Protein AF-A0A6J2J3A2-F1 (afdb_monomer_lite)

Organism: NCBI:txid649802

Structure (mmCIF, N/CA/C/O backbone):
data_AF-A0A6J2J3A2-F1
#
_entry.id   AF-A0A6J2J3A2-F1
#
loop_
_atom_site.group_PDB
_atom_site.id
_atom_site.type_symbol
_atom_site.label_atom_id
_atom_site.label_alt_id
_atom_site.label_comp_id
_atom_site.label_asym_id
_atom_site.label_entity_id
_atom_site.label_seq_id
_atom_site.pdbx_PDB_ins_code
_atom_site.Cartn_x
_atom_site.Cartn_y
_atom_site.Cartn_z
_atom_site.occupancy
_atom_site.B_iso_or_equiv
_atom_site.auth_seq_id
_atom_site.auth_comp_id
_atom_site.auth_asym_id
_atom_site.auth_atom_id
_atom_site.pdbx_PDB_model_num
ATOM 1 N N . MET A 1 1 ? -40.322 -6.206 -56.173 1.00 34.09 1 MET A N 1
ATOM 2 C CA . MET A 1 1 ? -39.095 -6.027 -56.976 1.00 34.09 1 MET A CA 1
ATOM 3 C C . MET A 1 1 ? -37.994 -5.575 -56.033 1.00 34.09 1 MET A C 1
ATOM 5 O O . MET A 1 1 ? -38.257 -4.658 -55.274 1.00 34.09 1 MET A O 1
ATOM 9 N N . ALA A 1 2 ? -36.889 -6.334 -56.038 1.00 33.16 2 ALA A N 1
ATOM 10 C CA . ALA A 1 2 ? -35.542 -6.158 -55.457 1.00 33.16 2 ALA A CA 1
ATOM 11 C C . ALA A 1 2 ? -35.276 -4.993 -54.470 1.00 33.16 2 ALA A C 1
ATOM 13 O O . ALA A 1 2 ? -35.614 -3.858 -54.763 1.00 33.16 2 ALA A O 1
ATOM 14 N N . GLY A 1 3 ? -34.578 -5.157 -53.340 1.00 29.52 3 GLY A N 1
ATOM 15 C CA . GLY A 1 3 ? -33.846 -6.299 -52.781 1.00 29.52 3 GLY A CA 1
ATOM 16 C C . GLY A 1 3 ? -32.962 -5.838 -51.600 1.00 29.52 3 GLY A C 1
ATOM 17 O O . GLY A 1 3 ? -32.402 -4.754 -51.675 1.00 29.52 3 GLY A O 1
ATOM 18 N N . GLN A 1 4 ? -32.940 -6.662 -50.537 1.00 32.62 4 GLN A N 1
ATOM 19 C CA . GLN A 1 4 ? -31.887 -7.001 -49.539 1.00 32.62 4 GLN A CA 1
ATOM 20 C C . GLN A 1 4 ? -30.749 -6.002 -49.204 1.00 32.62 4 GLN A C 1
ATOM 22 O O . GLN A 1 4 ? -30.201 -5.349 -50.073 1.00 32.62 4 GLN A O 1
ATOM 27 N N . GLY A 1 5 ? -30.217 -5.930 -47.980 1.00 30.05 5 GLY A N 1
ATOM 28 C CA . GLY A 1 5 ? -30.355 -6.798 -46.812 1.00 30.05 5 GLY A CA 1
ATOM 29 C C . GLY A 1 5 ? -29.210 -6.547 -45.815 1.00 30.05 5 GLY A C 1
ATOM 30 O O . GLY A 1 5 ? -28.100 -6.189 -46.199 1.00 30.05 5 GLY A O 1
ATOM 31 N N . ASP A 1 6 ? -29.539 -6.733 -44.542 1.00 34.12 6 ASP A N 1
ATOM 32 C CA . ASP A 1 6 ? -28.690 -6.729 -43.347 1.00 34.12 6 ASP A CA 1
ATOM 33 C C . ASP A 1 6 ? -27.692 -7.905 -43.373 1.00 34.12 6 ASP A C 1
ATOM 35 O O . ASP A 1 6 ? -28.115 -9.033 -43.636 1.00 34.12 6 ASP A O 1
ATOM 39 N N . VAL A 1 7 ? -26.398 -7.695 -43.080 1.00 33.03 7 VAL A N 1
ATOM 40 C CA . VAL A 1 7 ? -25.448 -8.802 -42.828 1.00 33.03 7 VAL A CA 1
ATOM 41 C C . VAL A 1 7 ? -24.430 -8.442 -41.742 1.00 33.03 7 VAL A C 1
ATOM 43 O O . VAL A 1 7 ? -23.543 -7.606 -41.912 1.00 33.03 7 VAL A O 1
ATOM 46 N N . ALA A 1 8 ? -24.558 -9.175 -40.638 1.00 29.89 8 ALA A N 1
ATOM 47 C CA . ALA A 1 8 ? -23.618 -9.312 -39.540 1.00 29.89 8 ALA A CA 1
ATOM 48 C C . ALA A 1 8 ? -22.268 -9.905 -39.987 1.00 29.89 8 ALA A C 1
ATOM 50 O O . ALA A 1 8 ? -22.212 -10.852 -40.773 1.00 29.89 8 ALA A O 1
ATOM 51 N N . GLN A 1 9 ? -21.169 -9.386 -39.435 1.00 29.73 9 GLN A N 1
ATOM 52 C CA . GLN A 1 9 ? -19.827 -9.920 -39.667 1.00 29.73 9 GLN A CA 1
ATOM 53 C C . GLN A 1 9 ? -19.574 -11.190 -38.845 1.00 29.73 9 GLN A C 1
ATOM 55 O O . GLN A 1 9 ? -19.565 -11.184 -37.614 1.00 29.73 9 GLN A O 1
ATOM 60 N N . LEU A 1 10 ? -19.344 -12.271 -39.587 1.00 27.30 10 LEU A N 1
ATOM 61 C CA . LEU A 1 10 ? -18.873 -13.577 -39.151 1.00 27.30 10 LEU A CA 1
ATOM 62 C C . LEU A 1 10 ? -17.363 -13.559 -38.857 1.00 27.30 10 LEU A C 1
ATOM 64 O O . LEU A 1 10 ? -16.562 -13.056 -39.643 1.00 27.30 10 LEU A O 1
ATOM 68 N N . LEU A 1 11 ? -16.995 -14.184 -37.739 1.00 28.27 11 LEU A N 1
ATOM 69 C CA . LEU A 1 11 ? -15.655 -14.684 -37.425 1.00 28.27 11 LEU A CA 1
ATOM 70 C C . LEU A 1 11 ? -15.305 -15.875 -38.338 1.00 28.27 11 LEU A C 1
ATOM 72 O O . LEU A 1 11 ? -16.163 -16.742 -38.517 1.00 28.27 11 LEU A O 1
ATOM 76 N N . PRO A 1 12 ? -14.057 -16.019 -38.819 1.00 31.48 12 PRO A N 1
ATOM 77 C CA . PRO A 1 12 ? -13.585 -17.288 -39.343 1.00 31.48 12 PRO A CA 1
ATOM 78 C C . PRO A 1 12 ? -12.833 -18.088 -38.272 1.00 31.48 12 PRO A C 1
ATOM 80 O O . PRO A 1 12 ? -11.795 -17.685 -37.745 1.00 31.48 12 PRO A O 1
ATOM 83 N N . SER A 1 13 ? -13.389 -19.262 -37.999 1.00 26.62 13 SER A N 1
ATOM 84 C CA . SER A 1 13 ? -12.762 -20.430 -37.391 1.00 26.62 13 SER A CA 1
ATOM 85 C C . SER A 1 13 ? -11.661 -20.972 -38.310 1.00 26.62 13 SER A C 1
ATOM 87 O O . SER A 1 13 ? -11.895 -21.125 -39.508 1.00 26.62 13 SER A O 1
ATOM 89 N N . VAL A 1 14 ? -10.498 -21.339 -37.765 1.00 30.42 14 VAL A N 1
ATOM 90 C CA . VAL A 1 14 ? -9.538 -22.210 -38.463 1.00 30.42 14 VAL A CA 1
ATOM 91 C C . VAL A 1 14 ? -9.507 -23.556 -37.752 1.00 30.42 14 VAL A C 1
ATOM 93 O O . VAL A 1 14 ? -9.162 -23.669 -36.578 1.00 30.42 14 VAL A O 1
ATOM 96 N N . THR A 1 15 ? -9.948 -24.548 -38.511 1.00 30.45 15 THR A N 1
ATOM 97 C CA . THR A 1 15 ? -9.967 -25.984 -38.263 1.00 30.45 15 THR A CA 1
ATOM 98 C C . THR A 1 15 ? -8.568 -26.570 -38.132 1.00 30.45 15 THR A C 1
ATOM 100 O O . THR A 1 15 ? -7.628 -26.135 -38.797 1.00 30.45 15 THR A O 1
ATOM 103 N N . GLY A 1 16 ? -8.461 -27.598 -37.292 1.00 27.17 16 GLY A N 1
ATOM 104 C CA . GLY A 1 16 ? -7.280 -28.437 -37.181 1.00 27.17 16 GLY A CA 1
ATOM 105 C C . GLY A 1 16 ? -7.075 -29.339 -38.396 1.00 27.17 16 GLY A C 1
ATOM 106 O O . GLY A 1 16 ? -8.029 -29.753 -39.052 1.00 27.17 16 GLY A O 1
ATOM 107 N N . SER A 1 17 ? -5.811 -29.682 -38.613 1.00 30.83 17 SER A N 1
ATOM 108 C CA . SER A 1 17 ? -5.392 -30.855 -39.371 1.00 30.83 17 SER A CA 1
ATOM 109 C C . SER A 1 17 ? -4.554 -31.716 -38.436 1.00 30.83 17 SER A C 1
ATOM 111 O O . SER A 1 17 ? -3.514 -31.274 -37.947 1.00 30.83 17 SER A O 1
ATOM 113 N N . GLY A 1 18 ? -5.052 -32.917 -38.150 1.00 26.62 18 GLY A N 1
ATOM 114 C CA . GLY A 1 18 ? -4.263 -34.000 -37.583 1.00 26.62 18 GLY A CA 1
ATOM 115 C C . GLY A 1 18 ? -3.448 -34.663 -38.688 1.00 26.62 18 GLY A C 1
ATOM 116 O O . GLY A 1 18 ? -3.956 -34.884 -39.785 1.00 26.62 18 GLY A O 1
ATOM 117 N N . ALA A 1 19 ? -2.192 -34.954 -38.383 1.00 29.80 19 ALA A N 1
ATOM 118 C CA . ALA A 1 19 ? -1.385 -35.948 -39.067 1.00 29.80 19 ALA A CA 1
ATOM 119 C C . ALA A 1 19 ? -0.481 -36.591 -38.010 1.00 29.80 19 ALA A C 1
ATOM 121 O O . ALA A 1 19 ? 0.002 -35.919 -37.095 1.00 29.80 19 ALA A O 1
ATOM 122 N N . ASP A 1 20 ? -0.378 -37.905 -38.121 1.00 30.70 20 ASP A N 1
ATOM 123 C CA . ASP A 1 20 ? 0.077 -38.876 -37.139 1.00 30.70 20 ASP A CA 1
ATOM 124 C C . ASP A 1 20 ? 1.479 -38.620 -36.576 1.00 30.70 20 ASP A C 1
ATOM 126 O O . ASP A 1 20 ? 2.394 -38.211 -37.289 1.00 30.70 20 ASP A O 1
ATOM 130 N N . MET A 1 21 ? 1.671 -38.939 -35.292 1.00 28.12 21 MET A N 1
ATOM 131 C CA . MET A 1 21 ? 3.007 -39.186 -34.759 1.00 28.12 21 MET A CA 1
ATOM 132 C C . MET A 1 21 ? 3.002 -40.472 -33.939 1.00 28.12 21 MET A C 1
ATOM 134 O O . MET A 1 21 ? 2.436 -40.552 -32.847 1.00 28.12 21 MET A O 1
ATOM 138 N N . GLU A 1 22 ? 3.620 -41.481 -34.545 1.00 28.53 22 GLU A N 1
ATOM 139 C CA . GLU A 1 22 ? 3.972 -42.768 -33.969 1.00 28.53 22 GLU A CA 1
ATOM 140 C C . GLU A 1 22 ? 4.754 -42.609 -32.661 1.00 28.53 22 GLU A C 1
ATOM 142 O O . GLU A 1 22 ? 5.559 -41.696 -32.467 1.00 28.53 22 GLU A O 1
ATOM 147 N N . THR A 1 23 ? 4.515 -43.549 -31.756 1.00 29.55 23 THR A N 1
ATOM 148 C CA . THR A 1 23 ? 5.268 -43.739 -30.519 1.00 29.55 23 THR A CA 1
ATOM 149 C C . THR A 1 23 ? 6.548 -44.515 -30.825 1.00 29.55 23 THR A C 1
ATOM 151 O O . THR A 1 23 ? 6.469 -45.568 -31.454 1.00 29.55 23 THR A O 1
ATOM 154 N N . PRO A 1 24 ? 7.702 -44.099 -30.278 1.00 32.31 24 PRO A N 1
ATOM 155 C CA . PRO A 1 24 ? 8.724 -45.068 -29.914 1.00 32.31 24 PRO A CA 1
ATOM 156 C C . PRO A 1 24 ? 9.107 -44.937 -28.439 1.00 32.31 24 PRO A C 1
ATOM 158 O O . PRO A 1 24 ? 9.653 -43.939 -27.970 1.00 32.31 24 PRO A O 1
ATOM 161 N N . THR A 1 25 ? 8.849 -46.018 -27.717 1.00 29.59 25 THR A N 1
ATOM 162 C CA . THR A 1 25 ? 9.610 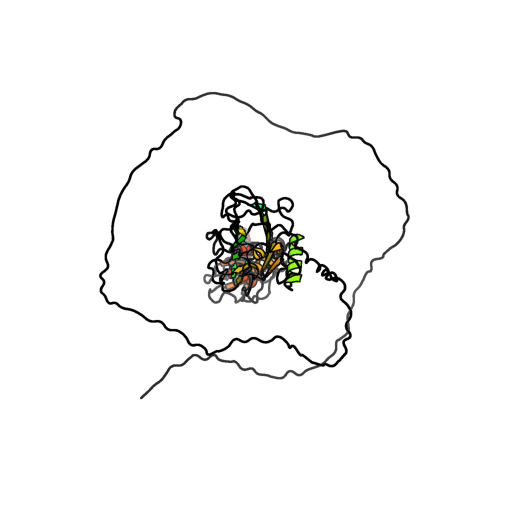-46.467 -26.552 1.00 29.59 25 THR A CA 1
ATOM 163 C C . THR A 1 25 ? 11.096 -46.593 -26.892 1.00 29.59 25 THR A C 1
ATOM 165 O O . THR A 1 25 ? 11.418 -47.343 -27.806 1.00 29.59 25 THR A O 1
ATOM 168 N N . HIS A 1 26 ? 11.996 -45.965 -26.125 1.00 30.58 26 HIS A N 1
ATOM 169 C CA . HIS A 1 26 ? 13.348 -46.494 -25.891 1.00 30.58 26 HIS A CA 1
ATOM 170 C C . HIS A 1 26 ? 13.995 -45.922 -24.614 1.00 30.58 26 HIS A C 1
ATOM 172 O O . HIS A 1 26 ? 13.907 -44.736 -24.306 1.00 30.58 26 HIS A O 1
ATOM 178 N N . SER A 1 27 ? 14.611 -46.843 -23.874 1.00 31.69 27 SER A N 1
ATOM 179 C CA . SER A 1 27 ? 15.313 -46.758 -22.586 1.00 31.69 27 SER A CA 1
ATOM 180 C C . SER A 1 27 ? 16.587 -45.874 -22.598 1.00 31.69 27 SER A C 1
ATOM 182 O O . SER A 1 27 ? 17.043 -45.483 -23.672 1.00 31.69 27 SER A O 1
ATOM 184 N N . PRO A 1 28 ? 17.196 -45.558 -21.429 1.00 30.53 28 PRO A N 1
ATOM 185 C CA . PRO A 1 28 ? 18.234 -44.530 -21.305 1.00 30.53 28 PRO A CA 1
ATOM 186 C C . PRO A 1 28 ? 19.648 -45.065 -21.604 1.00 30.53 28 PRO A C 1
ATOM 188 O O . PRO A 1 28 ? 19.927 -46.226 -21.293 1.00 30.53 28 PRO A O 1
ATOM 191 N N . PRO A 1 29 ? 20.583 -44.235 -22.109 1.00 36.03 29 PRO A N 1
ATOM 192 C CA . PRO A 1 29 ? 21.979 -44.625 -22.213 1.00 36.03 29 PRO A CA 1
ATOM 193 C C . PRO A 1 29 ? 22.791 -44.183 -20.986 1.00 36.03 29 PRO A C 1
ATOM 195 O O . PRO A 1 29 ? 22.774 -43.027 -20.560 1.00 36.03 29 PRO A O 1
ATOM 198 N N . GLN A 1 30 ? 23.524 -45.154 -20.443 1.00 27.05 30 GLN A N 1
ATOM 199 C CA . GLN A 1 30 ? 24.706 -44.986 -19.602 1.00 27.05 30 GLN A CA 1
ATOM 200 C C . GLN A 1 30 ? 25.826 -44.250 -20.358 1.00 27.05 30 GLN A C 1
ATOM 202 O O . GLN A 1 30 ? 25.942 -44.393 -21.573 1.00 27.05 30 GLN A O 1
ATOM 207 N N . GLY A 1 31 ? 26.722 -43.584 -19.619 1.00 26.77 31 GLY A N 1
ATOM 208 C CA . GLY A 1 31 ? 28.095 -43.331 -20.076 1.00 26.77 31 GLY A CA 1
ATOM 209 C C . GLY A 1 31 ? 28.608 -41.909 -19.857 1.00 26.77 31 GLY A C 1
ATOM 210 O O . GLY A 1 31 ? 28.506 -41.064 -20.737 1.00 26.77 31 GLY A O 1
ATOM 211 N N . SER A 1 32 ? 29.217 -41.669 -18.694 1.00 30.14 32 SER A N 1
ATOM 212 C CA . SER A 1 32 ? 30.114 -40.533 -18.435 1.00 30.14 32 SER A CA 1
ATOM 213 C C . SER A 1 32 ? 31.542 -40.823 -18.920 1.00 30.14 32 SER A C 1
ATOM 215 O O . SER A 1 32 ? 31.971 -41.976 -18.911 1.00 30.14 32 SER A O 1
ATOM 217 N N . PRO A 1 33 ? 32.318 -39.769 -19.207 1.00 38.41 33 PRO A N 1
ATOM 218 C CA . PRO A 1 33 ? 33.687 -39.624 -18.688 1.00 38.41 33 PRO A CA 1
ATOM 219 C C . PRO A 1 33 ? 33.831 -38.224 -18.037 1.00 38.41 33 PRO A C 1
ATOM 221 O O . PRO A 1 33 ? 33.303 -37.252 -18.559 1.00 38.41 33 PRO A O 1
ATOM 224 N N . GLY A 1 34 ? 34.430 -37.972 -16.871 1.00 25.84 34 GLY A N 1
ATOM 225 C CA . GLY A 1 34 ? 35.538 -38.607 -16.164 1.00 25.84 34 GLY A CA 1
ATOM 226 C C . GLY A 1 34 ? 36.713 -37.616 -16.113 1.00 25.84 34 GLY A C 1
ATOM 227 O O . GLY A 1 34 ? 37.421 -37.524 -17.105 1.00 25.84 34 GLY A O 1
ATOM 228 N N . LEU A 1 35 ? 36.880 -36.859 -15.009 1.00 29.70 35 LEU A N 1
ATOM 229 C CA . LEU A 1 35 ? 38.099 -36.131 -14.557 1.00 29.70 35 LEU A CA 1
ATOM 230 C C . LEU A 1 35 ? 37.822 -35.427 -13.193 1.00 29.70 35 LEU A C 1
ATOM 232 O O . LEU A 1 35 ? 36.656 -35.223 -12.860 1.00 29.70 35 LEU A O 1
ATOM 236 N N . PRO A 1 36 ? 38.831 -35.142 -12.341 1.00 38.50 36 PRO A N 1
ATOM 237 C CA . PRO A 1 36 ? 39.151 -35.963 -11.172 1.00 38.50 36 PRO A CA 1
ATOM 238 C C . PRO A 1 36 ? 38.908 -35.261 -9.821 1.00 38.50 36 PRO A C 1
ATOM 240 O O . PRO A 1 36 ? 38.910 -34.036 -9.715 1.00 38.50 36 PRO A O 1
ATOM 243 N N . GLY A 1 37 ? 38.731 -36.071 -8.773 1.00 25.98 37 GLY A N 1
ATOM 244 C CA . GLY A 1 37 ? 38.545 -35.630 -7.392 1.00 25.98 37 GLY A CA 1
ATOM 245 C C . GLY A 1 37 ? 39.841 -35.520 -6.583 1.00 25.98 37 GLY A C 1
ATOM 246 O O . GLY A 1 37 ? 40.806 -36.241 -6.825 1.00 25.98 37 GLY A O 1
ATOM 247 N N . LEU A 1 38 ? 39.800 -34.660 -5.564 1.00 29.53 38 LEU A N 1
ATOM 248 C CA . LEU A 1 38 ? 40.685 -34.671 -4.399 1.00 29.53 38 LEU A CA 1
ATOM 249 C C . LEU A 1 38 ? 39.827 -34.483 -3.136 1.00 29.53 38 LEU A C 1
ATOM 251 O O . LEU A 1 38 ? 39.028 -33.552 -3.047 1.00 29.53 38 LEU A O 1
ATOM 255 N N . LEU A 1 39 ? 39.975 -35.418 -2.194 1.00 31.48 39 LEU A N 1
ATOM 256 C CA . LEU A 1 39 ? 39.352 -35.445 -0.865 1.00 31.48 39 LEU A CA 1
ATOM 257 C C . LEU A 1 39 ? 40.078 -34.513 0.126 1.00 31.48 39 LEU A C 1
ATOM 259 O O . LEU A 1 39 ? 41.289 -34.331 0.002 1.00 31.48 39 LEU A O 1
ATOM 263 N N . PRO A 1 40 ? 39.393 -34.029 1.180 1.00 34.16 40 PRO A N 1
ATOM 264 C CA . PRO A 1 40 ? 40.035 -33.468 2.362 1.00 34.16 40 PRO A CA 1
ATOM 265 C C . PRO A 1 40 ? 40.362 -34.566 3.391 1.00 34.16 40 PRO A C 1
ATOM 267 O O . PRO A 1 40 ? 39.510 -35.368 3.774 1.00 34.16 40 PRO A O 1
ATOM 270 N N . THR A 1 41 ? 41.603 -34.582 3.869 1.00 33.88 41 THR A N 1
ATOM 271 C CA . THR A 1 41 ? 42.059 -35.364 5.026 1.00 33.88 41 THR A CA 1
ATOM 272 C C . THR A 1 41 ? 41.625 -34.714 6.338 1.00 33.88 41 THR A C 1
ATOM 274 O O . THR A 1 41 ? 41.895 -33.536 6.568 1.00 33.88 41 THR A O 1
ATOM 277 N N . GLY A 1 42 ? 41.009 -35.502 7.221 1.00 26.33 42 GLY A N 1
ATOM 278 C CA . GLY A 1 42 ? 40.877 -35.194 8.644 1.00 26.33 42 GLY A CA 1
ATOM 279 C C . GLY A 1 42 ? 42.035 -35.778 9.456 1.00 26.33 42 GLY A C 1
ATOM 280 O O . GLY A 1 42 ? 42.585 -36.816 9.094 1.00 26.33 42 GLY A O 1
ATOM 281 N N . ILE A 1 43 ? 42.363 -35.132 10.577 1.00 30.58 43 ILE A N 1
ATOM 282 C CA . ILE A 1 43 ? 43.067 -35.743 11.712 1.00 30.58 43 ILE A CA 1
ATOM 283 C C . ILE A 1 43 ? 42.317 -35.355 12.989 1.00 30.58 43 ILE A C 1
ATOM 285 O O . ILE A 1 43 ? 41.873 -34.221 13.165 1.00 30.58 43 ILE A O 1
ATOM 289 N N . THR A 1 44 ? 42.142 -36.359 13.838 1.00 28.56 44 THR A N 1
ATOM 290 C CA . THR A 1 44 ? 41.394 -36.391 15.094 1.00 28.56 44 THR A CA 1
ATOM 291 C C . THR A 1 44 ? 42.357 -36.428 16.289 1.00 28.56 44 THR A C 1
ATOM 293 O O . THR A 1 44 ? 43.489 -36.880 16.145 1.00 28.56 44 THR A O 1
ATOM 296 N N . ALA A 1 45 ? 41.810 -36.091 17.465 1.00 29.12 45 ALA A N 1
ATOM 297 C CA . ALA A 1 45 ? 42.269 -36.377 18.837 1.00 29.12 45 ALA A CA 1
ATOM 298 C C . ALA A 1 45 ? 43.287 -35.385 19.451 1.00 29.12 45 ALA A C 1
ATOM 300 O O . ALA A 1 45 ? 44.206 -34.937 18.788 1.00 29.12 45 ALA A O 1
ATOM 301 N N . GLY A 1 46 ? 43.181 -34.986 20.725 1.00 25.80 46 GLY A N 1
ATOM 302 C CA . GLY A 1 46 ? 42.386 -35.536 21.821 1.00 25.80 46 GLY A CA 1
ATOM 303 C C . GLY A 1 46 ? 42.284 -34.601 23.038 1.00 25.80 46 GLY A C 1
ATOM 304 O O . GLY A 1 46 ? 42.915 -33.554 23.118 1.00 25.80 46 GLY A O 1
ATOM 305 N N . SER A 1 47 ? 41.402 -35.018 23.942 1.00 29.11 47 SER A N 1
ATOM 306 C CA . SER A 1 47 ? 40.868 -34.352 25.138 1.00 29.11 47 SER A CA 1
ATOM 307 C C . SER A 1 47 ? 41.783 -34.438 26.369 1.00 29.11 47 SER A C 1
ATOM 309 O O . SER A 1 47 ? 42.476 -35.438 26.495 1.00 29.11 47 SER A O 1
ATOM 311 N N . THR A 1 48 ? 41.619 -33.511 27.328 1.00 28.86 48 THR A N 1
ATOM 312 C CA . THR A 1 48 ? 41.387 -33.759 28.785 1.00 28.86 48 THR A CA 1
ATOM 313 C C . THR A 1 48 ? 41.037 -32.417 29.460 1.00 28.86 48 THR A C 1
ATOM 315 O O . THR A 1 48 ? 41.749 -31.446 29.242 1.00 28.86 48 THR A O 1
ATOM 318 N N . GLY A 1 49 ? 39.866 -32.235 30.098 1.00 27.67 49 GLY A N 1
ATOM 319 C CA . GLY A 1 49 ? 39.631 -32.389 31.554 1.00 27.67 49 GLY A CA 1
ATOM 320 C C . GLY A 1 49 ? 40.368 -31.305 32.372 1.00 27.67 49 GLY A C 1
ATOM 321 O O . GLY A 1 49 ? 41.582 -31.265 32.317 1.00 27.67 49 GLY A O 1
ATOM 322 N N . SER A 1 50 ? 39.771 -30.418 33.180 1.00 28.88 50 SER A N 1
ATOM 323 C CA . SER A 1 50 ? 38.894 -30.697 34.326 1.00 28.88 50 SER A CA 1
ATOM 324 C C . SER A 1 50 ? 38.516 -29.390 35.076 1.00 28.88 50 SER A C 1
ATOM 326 O O . SER A 1 50 ? 39.320 -28.468 35.130 1.00 28.88 50 SER A O 1
ATOM 328 N N . LYS A 1 51 ? 37.342 -29.404 35.733 1.00 27.88 51 LYS A N 1
ATOM 329 C CA . LYS A 1 51 ? 36.958 -28.780 37.031 1.00 27.88 51 LYS A CA 1
ATOM 330 C C . LYS A 1 51 ? 36.966 -27.244 37.282 1.00 27.88 51 LYS A C 1
ATOM 332 O O . LYS A 1 51 ? 37.994 -26.601 37.430 1.00 27.88 51 LYS A O 1
ATOM 337 N N . ILE A 1 52 ? 35.741 -26.760 37.538 1.00 35.50 52 ILE A N 1
ATOM 338 C CA . ILE A 1 52 ? 35.260 -25.675 38.444 1.00 35.50 52 ILE A CA 1
ATOM 339 C C . ILE A 1 52 ? 35.928 -25.780 39.845 1.00 35.50 52 ILE A C 1
ATOM 341 O O . ILE A 1 52 ? 36.114 -26.927 40.270 1.00 35.50 52 ILE A O 1
ATOM 345 N N . PRO A 1 53 ? 36.279 -24.687 40.589 1.00 38.06 53 PRO A N 1
ATOM 346 C CA . PRO A 1 53 ? 35.312 -23.746 41.209 1.00 38.06 53 PRO A CA 1
ATOM 347 C C . PRO A 1 53 ? 35.706 -22.257 41.388 1.00 38.06 53 PRO A C 1
ATOM 349 O O . PRO A 1 53 ? 36.875 -21.893 41.415 1.00 38.06 53 PRO A O 1
ATOM 352 N N . GLY A 1 54 ? 34.688 -21.393 41.559 1.00 28.50 54 GLY A N 1
ATOM 353 C CA . GLY A 1 54 ? 34.827 -20.032 42.123 1.00 28.50 54 GLY A CA 1
ATOM 354 C C . GLY A 1 54 ? 35.132 -20.055 43.634 1.00 28.50 54 GLY A C 1
ATOM 355 O O . GLY A 1 54 ? 35.005 -21.123 44.240 1.00 28.50 54 GLY A O 1
ATOM 356 N N . PRO A 1 55 ? 35.542 -18.925 44.256 1.00 41.94 55 PRO A N 1
ATOM 357 C CA . PRO A 1 55 ? 34.650 -17.788 44.580 1.00 41.94 55 PRO A CA 1
ATOM 358 C C . PRO A 1 55 ? 35.288 -16.373 44.399 1.00 41.94 55 PRO A C 1
ATOM 360 O O . PRO A 1 55 ? 36.483 -16.261 44.158 1.00 41.94 55 PRO A O 1
ATOM 363 N N . GLY A 1 56 ? 34.487 -15.287 44.474 1.00 26.50 56 GLY A N 1
ATOM 364 C CA . GLY A 1 56 ? 34.929 -13.861 44.387 1.00 26.50 56 GLY A CA 1
ATOM 365 C C . GLY A 1 56 ? 35.543 -13.308 45.694 1.00 26.50 56 GLY A C 1
ATOM 366 O O . GLY A 1 56 ? 35.981 -14.127 46.497 1.00 26.50 56 GLY A O 1
ATOM 367 N N . PRO A 1 57 ? 35.488 -11.991 46.038 1.00 53.06 57 PRO A N 1
ATOM 368 C CA . PRO A 1 57 ? 35.303 -10.732 45.283 1.00 53.06 57 PRO A CA 1
ATOM 369 C C . PRO A 1 57 ? 36.457 -9.701 45.561 1.00 53.06 57 PRO A C 1
ATOM 371 O O . PRO A 1 57 ? 37.518 -10.104 46.021 1.00 53.06 57 PRO A O 1
ATOM 374 N N . THR A 1 58 ? 36.217 -8.383 45.368 1.00 29.97 58 THR A N 1
ATOM 375 C CA . THR A 1 58 ? 37.095 -7.170 45.527 1.00 29.97 58 THR A CA 1
ATOM 376 C C . THR A 1 58 ? 37.815 -6.754 44.231 1.00 29.97 58 THR A C 1
ATOM 378 O O . THR A 1 58 ? 38.305 -7.605 43.510 1.00 29.97 58 THR A O 1
ATOM 381 N N . GLY A 1 59 ? 37.877 -5.503 43.763 1.00 28.56 59 GLY A N 1
ATOM 382 C CA . GLY A 1 59 ? 37.662 -4.173 44.336 1.00 28.56 59 GLY A CA 1
ATOM 383 C C . GLY A 1 59 ? 38.863 -3.303 43.925 1.00 28.56 59 GLY A C 1
ATOM 384 O O . GLY A 1 59 ? 39.955 -3.556 44.416 1.00 28.56 59 GLY A O 1
ATOM 385 N N . GLY A 1 60 ? 38.696 -2.319 43.027 1.00 27.14 60 GLY A N 1
ATOM 386 C CA . GLY A 1 60 ? 39.761 -1.352 42.702 1.00 27.14 60 GLY A CA 1
ATOM 387 C C . GLY A 1 60 ? 39.691 -0.712 41.306 1.00 27.14 60 GLY A C 1
ATOM 388 O O . GLY A 1 60 ? 39.984 -1.359 40.308 1.00 27.14 60 GLY A O 1
ATOM 389 N N . SER A 1 61 ? 39.363 0.581 41.262 1.00 30.44 61 SER A N 1
ATOM 390 C CA . SER A 1 61 ? 39.738 1.548 40.205 1.00 30.44 61 SER A CA 1
ATOM 391 C C . SER A 1 61 ? 40.922 2.399 40.715 1.00 30.44 61 SER A C 1
ATOM 393 O O . SER A 1 61 ? 41.124 2.412 41.931 1.00 30.44 61 SER A O 1
ATOM 395 N N . PRO A 1 62 ? 41.532 3.315 39.927 1.00 50.47 62 PRO A N 1
ATOM 396 C CA . PRO A 1 62 ? 42.040 3.291 38.540 1.00 50.47 62 PRO A CA 1
ATOM 397 C C . PRO A 1 62 ? 43.563 3.658 38.509 1.00 50.47 62 PRO A C 1
ATOM 399 O O . PRO A 1 62 ? 44.186 3.654 39.574 1.00 50.47 62 PRO A O 1
ATOM 402 N N . PRO A 1 63 ? 44.206 3.974 37.352 1.00 40.38 63 PRO A N 1
ATOM 403 C CA . PRO A 1 63 ? 44.374 5.393 36.961 1.00 40.38 63 PRO A CA 1
ATOM 404 C C . PRO A 1 63 ? 44.492 5.696 35.434 1.00 40.38 63 PRO A C 1
ATOM 406 O O . PRO A 1 63 ? 44.374 4.819 34.586 1.00 40.38 63 PRO A O 1
ATOM 409 N N . ALA A 1 64 ? 44.679 6.998 35.156 1.00 30.22 64 ALA A N 1
ATOM 410 C CA . ALA A 1 64 ? 44.755 7.796 33.913 1.00 30.22 64 ALA A CA 1
ATOM 411 C C . ALA A 1 64 ? 45.851 7.376 32.880 1.00 30.22 64 ALA A C 1
ATOM 413 O O . ALA A 1 64 ? 46.613 6.465 33.163 1.00 30.22 64 ALA A O 1
ATOM 414 N N . ALA A 1 65 ? 46.067 7.953 31.681 1.00 29.00 65 ALA A N 1
ATOM 415 C CA . ALA A 1 65 ? 45.808 9.273 31.085 1.00 29.00 65 ALA A CA 1
ATOM 416 C C . ALA A 1 65 ? 46.099 9.251 29.550 1.00 29.00 65 ALA A C 1
ATOM 418 O O . ALA A 1 65 ? 46.867 8.401 29.108 1.00 29.00 65 ALA A O 1
ATOM 419 N N . LEU A 1 66 ? 45.575 10.239 28.793 1.00 28.78 66 LEU A N 1
ATOM 420 C CA . LEU A 1 66 ? 46.277 11.151 27.840 1.00 28.78 66 LEU A CA 1
ATOM 421 C C . LEU A 1 66 ? 45.489 11.509 26.555 1.00 28.78 66 LEU A C 1
ATOM 423 O O . LEU A 1 66 ? 45.163 10.662 25.730 1.00 28.78 66 LEU A O 1
ATOM 427 N N . HIS A 1 67 ? 45.260 12.820 26.401 1.00 31.08 67 HIS A N 1
ATOM 428 C CA . HIS A 1 67 ? 44.867 13.552 25.185 1.00 31.08 67 HIS A CA 1
ATOM 429 C C . HIS A 1 67 ? 46.093 13.879 24.296 1.00 31.08 67 HIS A C 1
ATOM 431 O O . HIS A 1 67 ? 47.229 13.674 24.729 1.00 31.08 67 HIS A O 1
ATOM 437 N N . PRO A 1 68 ? 45.884 14.473 23.100 1.00 34.88 68 PRO A N 1
ATOM 438 C CA . PRO A 1 68 ? 46.084 15.928 22.985 1.00 34.88 68 PRO A CA 1
ATOM 439 C C . PRO A 1 68 ? 44.990 16.696 22.209 1.00 34.88 68 PRO A C 1
ATOM 441 O O . PRO A 1 68 ? 44.161 16.127 21.503 1.00 34.88 68 PRO A O 1
ATOM 444 N N . ILE A 1 69 ? 45.023 18.021 22.404 1.00 30.77 69 ILE A N 1
ATOM 445 C CA . ILE A 1 69 ? 44.113 19.098 21.972 1.00 30.77 69 ILE A CA 1
ATOM 446 C C . ILE A 1 69 ? 44.851 20.043 21.001 1.00 30.77 69 ILE A C 1
ATOM 448 O O . ILE A 1 69 ? 46.037 20.291 21.201 1.00 30.77 69 ILE A O 1
ATOM 452 N N . LEU A 1 70 ? 44.124 20.659 20.056 1.00 27.55 70 LEU A N 1
ATOM 453 C CA . LEU A 1 70 ? 44.291 22.055 19.588 1.00 27.55 70 LEU A CA 1
ATOM 454 C C . LEU A 1 70 ? 42.968 22.462 18.881 1.00 27.55 70 LEU A C 1
ATOM 456 O O . LEU A 1 70 ? 42.518 21.710 18.027 1.00 27.55 70 LEU A O 1
ATOM 460 N N . GLY A 1 71 ? 42.226 23.546 19.138 1.00 26.66 71 GLY A N 1
ATOM 461 C CA . GLY A 1 71 ? 42.377 24.695 20.029 1.00 26.66 71 GLY A CA 1
ATOM 462 C C . GLY A 1 71 ? 42.404 26.026 19.257 1.00 26.66 71 GLY A C 1
ATOM 463 O O . GLY A 1 71 ? 43.476 26.430 18.820 1.00 26.66 71 GLY A O 1
ATOM 464 N N . SER A 1 72 ? 41.265 26.725 19.126 1.00 28.39 72 SER A N 1
ATOM 465 C CA . SER A 1 72 ? 41.198 28.204 19.172 1.00 28.39 72 SER A CA 1
ATOM 466 C C . SER A 1 72 ? 39.761 28.720 19.300 1.00 28.39 72 SER A C 1
ATOM 468 O O . SER A 1 72 ? 38.943 28.568 18.395 1.00 28.39 72 SER A O 1
ATOM 470 N N . GLU A 1 73 ? 39.500 29.352 20.443 1.00 29.02 73 GLU A N 1
ATOM 471 C CA . GLU A 1 73 ? 38.448 30.342 20.687 1.00 29.02 73 GLU A CA 1
ATOM 472 C C . GLU A 1 73 ? 38.992 31.758 20.434 1.00 29.02 73 GLU A C 1
ATOM 474 O O . GLU A 1 73 ? 40.203 31.957 20.531 1.00 29.02 73 GLU A O 1
ATOM 479 N N . LEU A 1 74 ? 38.108 32.751 20.248 1.00 26.55 74 LEU A N 1
ATOM 480 C CA . LEU A 1 74 ? 38.150 33.993 21.041 1.00 26.55 74 LEU A CA 1
ATOM 481 C C . LEU A 1 74 ? 36.880 34.856 20.895 1.00 26.55 74 LEU A C 1
ATOM 483 O O . LEU A 1 74 ? 36.138 34.792 19.918 1.00 26.55 74 LEU A O 1
ATOM 487 N N . THR A 1 75 ? 36.669 35.642 21.945 1.00 24.70 75 THR A N 1
ATOM 488 C CA . THR A 1 75 ? 35.473 36.310 22.475 1.00 24.70 75 THR A CA 1
ATOM 489 C C . THR A 1 75 ? 35.570 37.853 22.396 1.00 24.70 75 THR A C 1
ATOM 491 O O . THR A 1 75 ? 36.676 38.382 22.359 1.00 24.70 75 THR A O 1
ATOM 494 N N . THR A 1 76 ? 34.419 38.555 22.538 1.00 26.80 76 THR A N 1
ATOM 495 C CA . THR A 1 76 ? 34.192 39.949 23.078 1.00 26.80 76 THR A CA 1
ATOM 496 C C . THR A 1 76 ? 34.745 41.181 22.306 1.00 26.80 76 THR A C 1
ATOM 498 O O . THR A 1 76 ? 35.794 41.076 21.701 1.00 26.80 76 THR A O 1
ATOM 501 N N . SER A 1 77 ? 34.221 42.431 22.303 1.00 26.81 77 SER A N 1
ATOM 502 C CA . SER A 1 77 ? 32.960 43.151 22.654 1.00 26.81 77 SER A CA 1
ATOM 503 C C . SER A 1 77 ? 33.129 44.684 22.362 1.00 26.81 77 SER A C 1
ATOM 505 O O . SER A 1 77 ? 34.261 45.147 22.461 1.00 26.81 77 SER A O 1
ATOM 507 N N . SER A 1 78 ? 32.025 45.455 22.180 1.00 26.81 78 SER A N 1
ATOM 508 C CA . SER A 1 78 ? 31.846 46.951 22.320 1.00 26.81 78 SER A CA 1
ATOM 509 C C . SER A 1 78 ? 32.310 47.900 21.176 1.00 26.81 78 SER A C 1
ATOM 511 O O . SER A 1 78 ? 33.343 47.646 20.581 1.00 26.81 78 SER A O 1
ATOM 513 N N . ALA A 1 79 ? 31.696 49.054 20.817 1.00 29.02 79 ALA A N 1
ATOM 514 C CA . ALA A 1 79 ? 30.468 49.796 21.189 1.00 29.02 79 ALA A CA 1
ATOM 515 C C . ALA A 1 79 ? 30.180 50.988 20.207 1.00 29.02 79 ALA A C 1
ATOM 517 O O . ALA A 1 79 ? 31.092 51.460 19.535 1.00 29.02 79 ALA A O 1
ATOM 518 N N . ASN A 1 80 ? 28.941 51.523 20.281 1.00 28.66 80 ASN A N 1
ATOM 519 C CA . ASN A 1 80 ? 28.426 52.892 19.989 1.00 28.66 80 ASN A CA 1
ATOM 520 C C . ASN A 1 80 ? 27.871 53.327 18.606 1.00 28.66 80 ASN A C 1
ATOM 522 O O . ASN A 1 80 ? 28.585 53.385 17.614 1.00 28.66 80 ASN A O 1
ATOM 526 N N . GLY A 1 81 ? 26.618 53.836 18.643 1.00 24.20 81 GLY A N 1
ATOM 527 C CA . GLY A 1 81 ? 26.092 54.890 17.751 1.00 24.20 81 GLY A CA 1
ATOM 528 C C . GLY A 1 81 ? 24.628 54.742 17.284 1.00 24.20 81 GLY A C 1
ATOM 529 O O . GLY A 1 81 ? 24.389 54.179 16.226 1.00 24.20 81 GLY A O 1
ATOM 530 N N . ALA A 1 82 ? 23.655 55.271 18.043 1.00 27.61 82 ALA A N 1
ATOM 531 C CA . ALA A 1 82 ? 22.227 55.445 17.669 1.00 27.61 82 ALA A CA 1
ATOM 532 C C . ALA A 1 82 ? 22.016 56.762 16.842 1.00 27.61 82 ALA A C 1
ATOM 534 O O . ALA A 1 82 ? 23.025 57.458 16.698 1.00 27.61 82 ALA A O 1
ATOM 535 N N . PRO A 1 83 ? 20.808 57.189 16.344 1.00 42.59 83 PRO A N 1
ATOM 536 C CA . PRO A 1 83 ? 19.483 57.113 17.009 1.00 42.59 83 PRO A CA 1
ATOM 537 C C . PRO A 1 83 ? 18.182 56.913 16.158 1.00 42.59 83 PRO A C 1
ATOM 539 O O . PRO A 1 83 ? 18.144 57.206 14.972 1.00 42.59 83 PRO A O 1
ATOM 542 N N . ALA A 1 84 ? 17.109 56.506 16.878 1.00 29.95 84 ALA A N 1
ATOM 543 C CA . ALA A 1 84 ? 15.661 56.868 16.802 1.00 29.95 84 ALA A CA 1
ATOM 544 C C . ALA A 1 84 ? 14.835 56.606 15.498 1.00 29.95 84 ALA A C 1
ATOM 546 O O . ALA A 1 84 ? 15.332 56.781 14.401 1.00 29.95 84 ALA A O 1
ATOM 547 N N . THR A 1 85 ? 13.534 56.235 15.482 1.00 27.19 85 THR A N 1
ATOM 548 C CA . THR A 1 85 ? 12.410 56.478 16.424 1.00 27.19 85 THR A CA 1
ATOM 549 C C . THR A 1 85 ? 11.159 55.608 16.108 1.00 27.19 85 THR A C 1
ATOM 551 O O . THR A 1 85 ? 10.860 55.410 14.938 1.00 27.19 85 THR A O 1
ATOM 554 N N . ALA A 1 86 ? 10.396 55.254 17.167 1.00 28.17 86 ALA A N 1
ATOM 555 C CA . ALA A 1 86 ? 8.929 55.007 17.295 1.00 28.17 86 ALA A CA 1
ATOM 556 C C . ALA A 1 86 ? 8.243 53.822 16.549 1.00 28.17 86 ALA A C 1
ATOM 558 O O . ALA A 1 86 ? 8.509 53.575 15.387 1.00 28.17 86 ALA A O 1
ATOM 559 N N . GLY A 1 87 ? 7.287 53.062 17.115 1.00 25.45 87 GLY A N 1
ATOM 560 C CA . GLY A 1 87 ? 6.487 53.197 18.344 1.00 25.45 87 GLY A CA 1
ATOM 561 C C . GLY A 1 87 ? 5.688 51.911 18.680 1.00 25.45 87 GLY A C 1
ATOM 562 O O . GLY A 1 87 ? 5.757 50.915 17.969 1.00 25.45 87 GLY A O 1
ATOM 563 N N . SER A 1 88 ? 4.969 51.939 19.806 1.00 28.27 88 SER A N 1
ATOM 564 C CA . SER A 1 88 ? 4.672 50.822 20.722 1.00 28.27 88 SER A CA 1
ATOM 565 C C . SER A 1 88 ? 3.172 50.446 20.847 1.00 28.27 88 SER A C 1
ATOM 567 O O . SER A 1 88 ? 2.314 51.292 20.638 1.00 28.27 88 SER A O 1
ATOM 569 N N . SER A 1 89 ? 2.910 49.202 21.300 1.00 27.78 89 SER A N 1
ATOM 570 C CA . SER A 1 89 ? 1.870 48.714 22.260 1.00 27.78 89 SER A CA 1
ATOM 571 C C . SER A 1 89 ? 0.337 48.921 22.075 1.00 27.78 89 SER A C 1
ATOM 573 O O . SER A 1 89 ? -0.127 50.050 22.101 1.00 27.78 89 SER A O 1
ATOM 575 N N . LEU A 1 90 ? -0.404 47.781 22.042 1.00 28.03 90 LEU A N 1
ATOM 576 C CA . LEU A 1 90 ? -1.631 47.304 22.783 1.00 28.03 90 LEU A CA 1
ATOM 577 C C . LEU A 1 90 ? -2.614 48.316 23.464 1.00 28.03 90 LEU A C 1
ATOM 579 O O . LEU A 1 90 ? -2.162 49.387 23.846 1.00 28.03 90 LEU A O 1
ATOM 583 N N . PRO A 1 91 ? -3.848 47.946 23.936 1.00 46.44 91 PRO A N 1
ATOM 584 C CA . PRO A 1 91 ? -4.873 46.933 23.556 1.00 46.44 91 PRO A CA 1
ATOM 585 C C . PRO A 1 91 ? -6.367 47.441 23.643 1.00 46.44 91 PRO A C 1
ATOM 587 O O . PRO A 1 91 ? -6.623 48.577 24.025 1.00 46.44 91 PRO A O 1
ATOM 590 N N . ARG A 1 92 ? -7.347 46.517 23.478 1.00 24.78 92 ARG A N 1
ATOM 591 C CA . ARG A 1 92 ? -8.644 46.386 24.227 1.00 24.78 92 ARG A CA 1
ATOM 592 C C . ARG A 1 92 ? -9.992 46.799 23.565 1.00 24.78 92 ARG A C 1
ATOM 594 O O . ARG A 1 92 ? -10.159 47.904 23.079 1.00 24.78 92 ARG A O 1
ATOM 601 N N . ALA A 1 93 ? -10.973 45.907 23.799 1.00 24.52 93 ALA A N 1
ATOM 602 C CA . ALA A 1 93 ? -12.423 46.093 24.033 1.00 24.52 93 ALA A CA 1
ATOM 603 C C . ALA A 1 93 ? -13.446 46.110 22.868 1.00 24.52 93 ALA A C 1
ATOM 605 O O . ALA A 1 93 ? -13.438 46.965 21.994 1.00 24.52 93 ALA A O 1
ATOM 606 N N . PHE A 1 94 ? -14.405 45.177 22.993 1.00 29.59 94 PHE A N 1
ATOM 607 C CA . PHE A 1 94 ? -15.760 45.131 22.413 1.00 29.59 94 PHE A CA 1
ATOM 608 C C . PHE A 1 94 ? -16.583 46.408 22.712 1.00 29.59 94 PHE A C 1
ATOM 610 O O . PHE A 1 94 ? -16.304 47.072 23.714 1.00 29.59 94 PHE A O 1
ATOM 617 N N . PRO A 1 95 ? -17.649 46.712 21.937 1.00 36.66 95 PRO A N 1
ATOM 618 C CA . PRO A 1 95 ? -18.981 46.229 22.326 1.00 36.66 95 PRO A CA 1
ATOM 619 C C . PRO A 1 95 ? -19.919 45.822 21.167 1.00 36.66 95 PRO A C 1
ATOM 621 O O 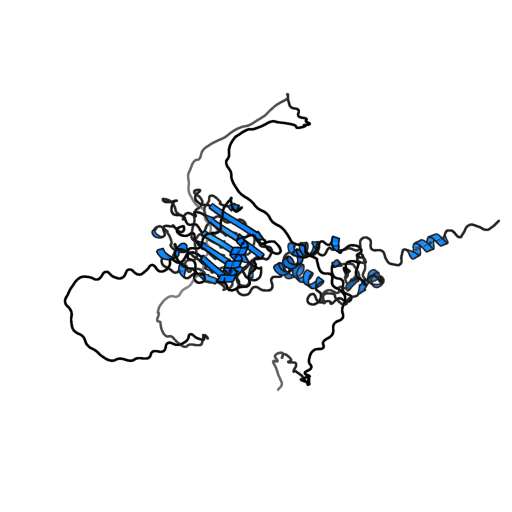. PRO A 1 95 ? -19.616 45.879 19.983 1.00 36.66 95 PRO A O 1
ATOM 624 N N . SER A 1 96 ? -21.062 45.336 21.631 1.00 25.70 96 SER A N 1
ATOM 625 C CA . SER A 1 96 ? -22.222 44.655 21.066 1.00 25.70 96 SER A CA 1
ATOM 626 C C . SER A 1 96 ? -23.179 45.431 20.141 1.00 25.70 96 SER A C 1
ATOM 628 O O . SER A 1 96 ? -23.222 46.653 20.176 1.00 25.70 96 SER A O 1
ATOM 630 N N . GLN A 1 97 ? -24.099 44.634 19.567 1.00 28.78 97 GLN A N 1
ATOM 631 C CA . GLN A 1 97 ? -25.498 44.900 19.163 1.00 28.78 97 GLN A CA 1
ATOM 632 C C . GLN A 1 97 ? -25.803 45.353 17.725 1.00 28.78 97 GLN A C 1
ATOM 634 O O . GLN A 1 97 ? -25.342 46.385 17.265 1.00 28.78 97 GLN A O 1
ATOM 639 N N . GLY A 1 98 ? -26.771 44.640 17.123 1.00 24.98 98 GLY A N 1
ATOM 640 C CA . GLY A 1 98 ? -27.900 45.294 16.451 1.00 24.98 98 GLY A CA 1
ATOM 641 C C . GLY A 1 98 ? -28.178 44.904 14.997 1.00 24.98 98 GLY A C 1
ATOM 642 O O . GLY A 1 98 ? -27.683 45.552 14.094 1.00 24.98 98 GLY A O 1
ATOM 643 N N . GLY A 1 99 ? -29.040 43.899 14.804 1.00 25.23 99 GLY A N 1
ATOM 644 C CA . GLY A 1 99 ? -30.248 43.974 13.964 1.00 25.23 99 GLY A CA 1
ATOM 645 C C . GLY A 1 99 ? -30.195 44.360 12.472 1.00 25.23 99 GLY A C 1
ATOM 646 O O . GLY A 1 99 ? -29.929 45.498 12.117 1.00 25.23 99 GLY A O 1
ATOM 647 N N . SER A 1 100 ? -30.762 43.444 11.675 1.00 26.70 100 SER A N 1
ATOM 648 C CA . SER A 1 100 ? -31.735 43.691 10.590 1.00 26.70 100 SER A CA 1
ATOM 649 C C . SER A 1 100 ? -31.282 43.902 9.133 1.00 26.70 100 SER A C 1
ATOM 651 O O . SER A 1 100 ? -30.684 44.902 8.771 1.00 26.70 100 SER A O 1
ATOM 653 N N . GLN A 1 101 ? -31.840 42.999 8.312 1.00 28.30 101 GLN A N 1
ATOM 654 C CA . GLN A 1 101 ? -32.457 43.179 6.986 1.00 28.30 101 GLN A CA 1
ATOM 655 C C . GLN A 1 101 ? -31.612 43.412 5.718 1.00 28.30 101 GLN A C 1
ATOM 657 O O . GLN A 1 101 ? -30.715 44.239 5.651 1.00 28.30 101 GLN A O 1
ATOM 662 N N . GLY A 1 102 ? -32.055 42.708 4.667 1.00 27.67 102 GLY A N 1
ATOM 663 C CA . GLY A 1 102 ? -31.668 42.817 3.256 1.00 27.67 102 GLY A CA 1
ATOM 664 C C . GLY A 1 102 ? -31.469 41.407 2.686 1.00 27.67 102 GLY A C 1
ATOM 665 O O . GLY A 1 102 ? -30.468 40.780 2.990 1.00 27.67 102 GLY A O 1
ATOM 666 N N . GLY A 1 103 ? -32.391 40.758 1.970 1.00 24.39 103 GLY A N 1
ATOM 667 C CA . GLY A 1 103 ? -33.369 41.264 1.007 1.00 24.39 103 GLY A CA 1
ATOM 668 C C . GLY A 1 103 ? -32.877 40.963 -0.418 1.00 24.39 103 GLY A C 1
ATOM 669 O O . GLY A 1 103 ? -31.712 41.208 -0.698 1.00 24.39 103 GLY A O 1
ATOM 670 N N . PHE A 1 104 ? -33.792 40.486 -1.279 1.00 30.83 104 PHE A N 1
ATOM 671 C CA . PHE A 1 104 ? -33.711 40.236 -2.741 1.00 30.83 104 PHE A CA 1
ATOM 672 C C . PHE A 1 104 ? -33.458 38.781 -3.211 1.00 30.83 104 PHE A C 1
ATOM 674 O O . PHE A 1 104 ? -32.710 38.042 -2.581 1.00 30.83 104 PHE A O 1
ATOM 681 N N . PRO A 1 105 ? -34.051 38.359 -4.352 1.00 38.19 105 PRO A N 1
ATOM 682 C CA . PRO A 1 105 ? -35.499 38.218 -4.538 1.00 38.19 105 PRO A CA 1
ATOM 683 C C . PRO A 1 105 ? -35.901 36.871 -5.182 1.00 38.19 105 PRO A C 1
ATOM 685 O O . PRO A 1 105 ? -35.112 36.181 -5.822 1.00 38.19 105 PRO A O 1
ATOM 688 N N . ALA A 1 106 ? -37.184 36.532 -5.043 1.00 27.22 106 ALA A N 1
ATOM 689 C CA . ALA A 1 106 ? -37.851 35.438 -5.740 1.00 27.22 106 ALA A CA 1
ATOM 690 C C . ALA A 1 106 ? -38.207 35.819 -7.189 1.00 27.22 106 ALA A C 1
ATOM 692 O O . ALA A 1 106 ? -38.541 36.969 -7.475 1.00 27.22 106 ALA A O 1
ATOM 693 N N . THR A 1 107 ? -38.226 34.839 -8.094 1.00 30.00 107 THR A N 1
ATOM 694 C CA . THR A 1 107 ? -38.977 34.919 -9.356 1.00 30.00 107 THR A CA 1
ATOM 695 C C . THR A 1 107 ? -39.861 33.684 -9.480 1.00 30.00 107 THR A C 1
ATOM 697 O O . THR A 1 107 ? -39.459 32.569 -9.157 1.00 30.00 107 THR A O 1
ATOM 700 N N . ALA A 1 108 ? -41.110 33.953 -9.837 1.00 27.20 108 ALA A N 1
ATOM 701 C CA . ALA A 1 108 ? -42.282 33.123 -9.649 1.00 27.20 108 ALA A CA 1
ATOM 702 C C . ALA A 1 108 ? -42.442 31.989 -10.674 1.00 27.20 108 ALA A C 1
ATOM 704 O O . ALA A 1 108 ? -41.992 32.074 -11.814 1.00 27.20 108 ALA A O 1
ATOM 705 N N . CYS A 1 109 ? -43.184 30.964 -10.253 1.00 29.02 109 CYS A N 1
ATOM 706 C CA . CYS A 1 109 ? -43.901 30.033 -11.125 1.00 29.02 109 CYS A CA 1
ATOM 707 C C . CYS A 1 109 ? -45.129 30.713 -11.763 1.00 29.02 109 CYS A C 1
ATOM 709 O O . CYS A 1 109 ? -45.647 31.688 -11.214 1.00 29.02 109 CYS A O 1
ATOM 711 N N . PRO A 1 110 ? -45.722 30.079 -12.784 1.00 36.78 110 PRO A N 1
ATOM 712 C CA . PRO A 1 110 ? -47.173 29.950 -12.844 1.00 36.78 110 PRO A CA 1
ATOM 713 C C . PRO A 1 110 ? -47.583 28.471 -12.840 1.00 36.78 110 PRO A C 1
ATOM 715 O O . PRO A 1 110 ? -47.025 27.646 -13.559 1.00 36.78 110 PRO A O 1
ATOM 718 N N . GLY A 1 111 ? -48.556 28.140 -11.989 1.00 29.08 111 GLY A N 1
ATOM 719 C CA . GLY A 1 111 ? -49.180 26.818 -11.930 1.00 29.08 111 GLY A CA 1
ATOM 720 C C . GLY A 1 111 ? -50.330 26.652 -12.923 1.00 29.08 111 GLY A C 1
ATOM 721 O O . GLY A 1 111 ? -50.667 27.587 -13.644 1.00 29.08 111 GLY A O 1
ATOM 722 N N . THR A 1 112 ? -50.961 25.472 -12.912 1.00 29.30 112 THR A N 1
ATOM 723 C CA . THR A 1 112 ? -52.405 25.277 -12.644 1.00 29.30 112 THR A CA 1
ATOM 724 C C . THR A 1 112 ? -52.752 23.775 -12.617 1.00 29.30 112 THR A C 1
ATOM 726 O O . THR A 1 112 ? -52.611 23.084 -13.615 1.00 29.30 112 THR A O 1
ATOM 729 N N . SER A 1 113 ? -53.194 23.331 -11.431 1.00 28.78 113 SER A N 1
ATOM 730 C CA . SER A 1 113 ? -54.312 22.426 -11.079 1.00 28.78 113 SER A CA 1
ATOM 731 C C . SER A 1 113 ? -54.558 21.090 -11.811 1.00 28.78 113 SER A C 1
ATOM 733 O O . SER A 1 113 ? -54.869 21.072 -12.995 1.00 28.78 113 SER A O 1
ATOM 735 N N . CYS A 1 114 ? -54.617 19.979 -11.058 1.00 24.95 114 CYS A N 1
ATOM 736 C CA . CYS A 1 114 ? -55.882 19.402 -10.555 1.00 24.95 114 CYS A CA 1
ATOM 737 C C . CYS A 1 114 ? -55.644 18.170 -9.650 1.00 24.95 114 CYS A C 1
ATOM 739 O O . CYS A 1 114 ? -54.632 17.483 -9.747 1.00 24.95 114 CYS A O 1
ATOM 741 N N . SER A 1 115 ? -56.586 17.953 -8.732 1.00 27.41 115 SER A N 1
ATOM 742 C CA . SER A 1 115 ? -56.471 17.200 -7.477 1.00 27.41 115 SER A CA 1
ATOM 743 C C . SER A 1 115 ? -57.000 15.751 -7.509 1.00 27.41 115 SER A C 1
ATOM 745 O O . SER A 1 115 ? -57.777 15.396 -8.387 1.00 27.41 115 SER A O 1
ATOM 747 N N . LEU A 1 116 ? -56.707 15.043 -6.400 1.00 26.92 116 LEU A N 1
ATOM 748 C CA . LEU A 1 116 ? -57.448 13.962 -5.702 1.00 26.92 116 LEU A CA 1
ATOM 749 C C . LEU A 1 116 ? -56.948 12.501 -5.839 1.00 26.92 116 LEU A C 1
ATOM 751 O O . LEU A 1 116 ? -56.646 12.000 -6.912 1.00 26.92 116 LEU A O 1
ATOM 755 N N . ALA A 1 117 ? -56.849 11.876 -4.657 1.00 27.16 117 ALA A N 1
ATOM 756 C CA . ALA A 1 117 ? -56.240 10.594 -4.258 1.00 27.16 117 ALA A CA 1
ATOM 757 C C . ALA A 1 117 ? -57.199 9.382 -4.432 1.00 27.16 117 ALA A C 1
ATOM 759 O O . ALA A 1 117 ? -58.214 9.547 -5.105 1.00 27.16 117 ALA A O 1
ATOM 760 N N . PRO A 1 118 ? -57.084 8.253 -3.685 1.00 46.59 118 PRO A N 1
ATOM 761 C CA . PRO A 1 118 ? -55.959 7.381 -3.272 1.00 46.59 118 PRO A CA 1
ATOM 762 C C . PRO A 1 118 ? -56.189 5.903 -3.723 1.00 46.59 118 PRO A C 1
ATOM 764 O O . PRO A 1 118 ? -57.259 5.598 -4.235 1.00 46.59 118 PRO A O 1
ATOM 767 N N . ALA A 1 119 ? -55.237 4.978 -3.487 1.00 26.20 119 ALA A N 1
ATOM 768 C CA . ALA A 1 119 ? -55.475 3.602 -2.974 1.00 26.20 119 ALA A CA 1
ATOM 769 C C . ALA A 1 119 ? -54.277 2.650 -3.203 1.00 26.20 119 ALA A C 1
ATOM 771 O O . ALA A 1 119 ? -53.856 2.418 -4.333 1.00 26.20 119 ALA A O 1
ATOM 772 N N . ASP A 1 120 ? -53.802 2.049 -2.110 1.00 29.12 120 ASP A N 1
ATOM 773 C CA . ASP A 1 120 ? -53.152 0.727 -2.067 1.00 29.12 120 ASP A CA 1
ATOM 774 C C . ASP A 1 120 ? -54.174 -0.371 -2.446 1.00 29.12 120 ASP A C 1
ATOM 776 O O . ASP A 1 120 ? -55.370 -0.183 -2.188 1.00 29.12 120 ASP A O 1
ATOM 780 N N . PRO A 1 121 ? -53.760 -1.523 -3.021 1.00 35.97 121 PRO A N 1
ATOM 781 C CA . PRO A 1 121 ? -53.339 -2.644 -2.164 1.00 35.97 121 PRO A CA 1
ATOM 782 C C . PRO A 1 121 ? -52.233 -3.564 -2.741 1.00 35.97 121 PRO A C 1
ATOM 784 O O . PRO A 1 121 ? -52.119 -3.791 -3.943 1.00 35.97 121 PRO A O 1
ATOM 787 N N . ALA A 1 122 ? -51.461 -4.187 -1.845 1.00 28.84 122 ALA A N 1
ATOM 788 C CA . ALA A 1 122 ? -50.699 -5.423 -2.096 1.00 28.84 122 ALA A CA 1
ATOM 789 C C . ALA A 1 122 ? -51.620 -6.666 -1.931 1.00 28.84 122 ALA A C 1
ATOM 791 O O . ALA A 1 122 ? -52.787 -6.480 -1.577 1.00 28.84 122 ALA A O 1
ATOM 792 N N . PRO A 1 123 ? -51.160 -7.940 -2.012 1.00 44.34 123 PRO A N 1
ATOM 793 C CA . PRO A 1 123 ? -49.902 -8.520 -2.536 1.00 44.34 123 PRO A CA 1
ATOM 794 C C . PRO A 1 123 ? -50.137 -9.753 -3.453 1.00 44.34 123 PRO A C 1
ATOM 796 O O . PRO A 1 123 ? -51.128 -10.426 -3.236 1.00 44.34 123 PRO A O 1
ATOM 799 N N . GLN A 1 124 ? -49.206 -10.159 -4.343 1.00 26.66 124 GLN A N 1
ATOM 800 C CA . GLN A 1 124 ? -48.933 -11.584 -4.697 1.00 26.66 124 GLN A CA 1
ATOM 801 C C . GLN A 1 124 ? -47.519 -11.759 -5.310 1.00 26.66 124 GLN A C 1
ATOM 803 O O . GLN A 1 124 ? -47.122 -11.043 -6.223 1.00 26.66 124 GLN A O 1
ATOM 808 N N . THR A 1 125 ? -46.768 -12.747 -4.819 1.00 27.89 125 THR A N 1
ATOM 809 C CA . THR A 1 125 ? -45.628 -13.443 -5.474 1.00 27.89 125 THR A CA 1
ATOM 810 C C . THR A 1 125 ? -45.964 -14.952 -5.459 1.00 27.89 125 THR A C 1
ATOM 812 O O . THR A 1 125 ? -46.926 -15.290 -4.762 1.00 27.89 125 THR A O 1
ATOM 815 N N . PRO A 1 126 ? -45.238 -15.895 -6.118 1.00 39.69 126 PRO A N 1
ATOM 816 C CA . PRO A 1 126 ? -43.932 -15.796 -6.803 1.00 39.69 126 PRO A CA 1
ATOM 817 C C . PRO A 1 126 ? -43.825 -16.560 -8.151 1.00 39.69 126 PRO A C 1
ATOM 819 O O . PRO A 1 126 ? -44.630 -17.435 -8.440 1.00 39.69 126 PRO A O 1
ATOM 822 N N . LEU A 1 127 ? -42.741 -16.350 -8.916 1.00 26.75 127 LEU A N 1
ATOM 823 C CA . LEU A 1 127 ? -42.144 -17.406 -9.758 1.00 26.75 127 LEU A CA 1
ATOM 824 C C . LEU A 1 127 ? -40.616 -17.231 -9.881 1.00 26.75 127 LEU A C 1
ATOM 826 O O . LEU A 1 127 ? -40.107 -16.144 -10.141 1.00 26.75 127 LEU A O 1
ATOM 830 N N . LEU A 1 128 ? -39.909 -18.339 -9.638 1.00 28.17 128 LEU A N 1
ATOM 831 C CA . LEU A 1 128 ? -38.455 -18.507 -9.540 1.00 28.17 128 LEU A CA 1
ATOM 832 C C . LEU A 1 128 ? -37.763 -18.752 -10.896 1.00 28.17 128 LEU A C 1
ATOM 834 O O . LEU A 1 128 ? -38.254 -19.524 -11.714 1.00 28.17 128 LEU A O 1
ATOM 838 N N . ARG A 1 129 ? -36.525 -18.253 -11.022 1.00 26.30 129 ARG A N 1
ATOM 839 C CA . ARG A 1 129 ? -35.363 -18.859 -11.722 1.00 26.30 129 ARG A CA 1
ATOM 840 C C . ARG A 1 129 ? -34.128 -18.029 -11.344 1.00 26.30 129 ARG A C 1
ATOM 842 O O . ARG A 1 129 ? -34.184 -16.816 -11.453 1.00 26.30 129 ARG A O 1
ATOM 849 N N . GLY A 1 130 ? -32.977 -18.520 -10.907 1.00 26.41 130 GLY A N 1
ATOM 850 C CA . GLY A 1 130 ? -32.454 -19.827 -10.525 1.00 26.41 130 GLY A CA 1
ATOM 851 C C . GLY A 1 130 ? -31.003 -19.546 -10.095 1.00 26.41 130 GLY A C 1
ATOM 852 O O . GLY A 1 130 ? -30.285 -18.858 -10.818 1.00 26.41 130 GLY A O 1
ATOM 853 N N . ARG A 1 131 ? -30.591 -19.979 -8.898 1.00 27.84 131 ARG A N 1
ATOM 854 C CA . ARG A 1 131 ? -29.223 -19.808 -8.382 1.00 27.84 131 ARG A CA 1
ATOM 855 C C . ARG A 1 131 ? -28.664 -21.186 -8.052 1.00 27.84 131 ARG A C 1
ATOM 857 O O . ARG A 1 131 ? -29.284 -21.949 -7.320 1.00 27.84 131 ARG A O 1
ATOM 864 N N . GLU A 1 132 ? -27.519 -21.482 -8.642 1.00 27.64 132 GLU A N 1
ATOM 865 C CA . GLU A 1 132 ? -26.813 -22.758 -8.576 1.00 27.64 132 GLU A CA 1
ATOM 866 C C . GLU A 1 132 ? -26.053 -22.873 -7.240 1.00 27.64 132 GLU A C 1
ATOM 868 O O . GLU A 1 132 ? -25.253 -22.001 -6.897 1.00 27.64 132 GLU A O 1
ATOM 873 N N . VAL A 1 133 ? -26.330 -23.928 -6.466 1.00 27.67 133 VAL A N 1
ATOM 874 C CA . VAL A 1 133 ? -25.577 -24.340 -5.268 1.00 27.67 133 VAL A CA 1
ATOM 875 C C . VAL A 1 133 ? -25.485 -25.870 -5.276 1.00 27.67 133 VAL A C 1
ATOM 877 O O . VAL A 1 133 ? -26.495 -26.549 -5.434 1.00 27.67 133 VAL A O 1
ATOM 880 N N . LEU A 1 134 ? -24.279 -26.403 -5.071 1.00 30.14 134 LEU A N 1
ATOM 881 C CA . LEU A 1 134 ? -23.972 -27.827 -4.851 1.00 30.14 134 LEU A CA 1
ATOM 882 C C . LEU A 1 134 ? -23.194 -27.981 -3.515 1.00 30.14 134 LEU A C 1
ATOM 884 O O . LEU A 1 134 ? -22.712 -26.977 -2.989 1.00 30.14 134 LEU A O 1
ATOM 888 N N . PRO A 1 135 ? -23.102 -29.180 -2.900 1.00 36.69 135 PRO A N 1
ATOM 889 C CA . PRO A 1 135 ? -23.998 -29.582 -1.817 1.00 36.69 135 PRO A CA 1
ATOM 890 C C . PRO A 1 135 ? -23.269 -29.998 -0.520 1.00 36.69 135 PRO A C 1
ATOM 892 O O . PRO A 1 135 ? -22.057 -30.203 -0.476 1.00 36.69 135 PRO A O 1
ATOM 895 N N . ARG A 1 136 ? -24.055 -30.164 0.551 1.00 26.98 136 ARG A N 1
ATOM 896 C CA . ARG A 1 136 ? -23.659 -30.696 1.868 1.00 26.98 136 ARG A CA 1
ATOM 897 C C . ARG A 1 136 ? -24.082 -32.175 1.981 1.00 26.98 136 ARG A C 1
ATOM 899 O O . ARG A 1 136 ? -25.195 -32.480 1.553 1.00 26.98 136 ARG A O 1
ATOM 906 N N . PRO A 1 137 ? -23.282 -33.085 2.571 1.00 32.88 137 PRO A N 1
ATOM 907 C CA . PRO A 1 137 ? -23.675 -34.486 2.705 1.00 32.88 137 PRO A CA 1
ATOM 908 C C . PRO A 1 137 ? -24.447 -34.784 4.007 1.00 32.88 137 PRO A C 1
ATOM 910 O O . PRO A 1 137 ? -23.967 -34.516 5.105 1.00 32.88 137 PRO A O 1
ATOM 913 N N . GLY A 1 138 ? -25.657 -35.324 3.819 1.00 27.59 138 GLY A N 1
ATOM 914 C CA . GLY A 1 138 ? -26.187 -36.576 4.384 1.00 27.59 138 GLY A CA 1
ATOM 915 C C . GLY A 1 138 ? -26.153 -36.838 5.892 1.00 27.59 138 GLY A C 1
ATOM 916 O O . GLY A 1 138 ? -25.136 -37.257 6.435 1.00 27.59 138 GLY A O 1
ATOM 917 N N . THR A 1 139 ? -27.330 -36.771 6.517 1.00 26.88 139 THR A N 1
ATOM 918 C CA . THR A 1 139 ? -27.673 -37.482 7.759 1.00 26.88 139 THR A CA 1
ATOM 919 C C . THR A 1 139 ? -28.333 -38.816 7.395 1.00 26.88 139 THR A C 1
ATOM 921 O O . THR A 1 139 ? -29.193 -38.853 6.517 1.00 26.88 139 THR A O 1
ATOM 924 N N . SER A 1 140 ? -27.985 -39.909 8.075 1.00 28.83 140 SER A N 1
ATOM 925 C CA . SER A 1 140 ? -28.756 -41.160 8.049 1.00 28.83 140 SER A CA 1
ATOM 926 C C . SER A 1 140 ? -29.036 -41.618 9.475 1.00 28.83 140 SER A C 1
ATOM 928 O O . SER A 1 140 ? -28.126 -41.796 10.279 1.00 28.83 140 SER A O 1
ATOM 930 N N . THR A 1 141 ? -30.322 -41.759 9.770 1.00 25.62 141 THR A N 1
ATOM 931 C CA . THR A 1 141 ? -30.921 -42.362 10.960 1.00 25.62 141 THR A CA 1
ATOM 932 C C . THR A 1 141 ? -31.122 -43.859 10.730 1.00 25.62 141 THR A C 1
ATOM 934 O O . THR A 1 141 ? -31.641 -44.246 9.687 1.00 25.62 141 THR A O 1
ATOM 937 N N . VAL A 1 142 ? -30.801 -44.690 11.727 1.00 29.59 142 VAL A N 1
ATOM 938 C CA . VAL A 1 142 ? -31.361 -46.045 11.878 1.00 29.59 142 VAL A CA 1
ATOM 939 C C . VAL A 1 142 ? -31.741 -46.257 13.344 1.00 29.59 142 VAL A C 1
ATOM 941 O O . VAL A 1 142 ? -30.988 -45.933 14.260 1.00 29.59 142 VAL A O 1
ATOM 944 N N . THR A 1 143 ? -32.960 -46.749 13.521 1.00 28.44 143 THR A N 1
ATOM 945 C CA . THR A 1 143 ? -33.700 -47.072 14.742 1.00 28.44 143 THR A CA 1
ATOM 946 C C . THR A 1 143 ? -33.432 -48.502 15.224 1.00 28.44 143 THR A C 1
ATOM 948 O O . THR A 1 143 ? -33.306 -49.407 14.406 1.00 28.44 143 THR A O 1
ATOM 951 N N . SER A 1 144 ? -33.494 -48.733 16.542 1.00 28.50 144 SER A N 1
ATOM 952 C CA . SER A 1 144 ? -33.989 -49.995 17.126 1.00 28.50 144 SER A CA 1
ATOM 953 C C . SER A 1 144 ? -34.313 -49.836 18.621 1.00 28.50 144 SER A C 1
ATOM 955 O O . SER A 1 144 ? -33.442 -49.496 19.420 1.00 28.50 144 SER A O 1
ATOM 957 N N . HIS A 1 145 ? -35.569 -50.101 18.987 1.00 30.97 145 HIS A N 1
ATOM 958 C CA . HIS A 1 145 ? -36.068 -50.282 20.357 1.00 30.97 145 HIS A CA 1
ATOM 959 C C . HIS A 1 145 ? -35.941 -51.762 20.787 1.00 30.97 145 HIS A C 1
ATOM 961 O O . HIS A 1 145 ? -35.962 -52.627 19.911 1.00 30.97 145 HIS A O 1
ATOM 967 N N . THR A 1 146 ? -35.893 -52.074 22.099 1.00 29.14 146 THR A N 1
ATOM 968 C CA . THR A 1 146 ? -36.980 -52.741 22.891 1.00 29.14 146 THR A CA 1
ATOM 969 C C . THR A 1 146 ? -36.501 -53.232 24.292 1.00 29.14 146 THR A C 1
ATOM 971 O O . THR A 1 146 ? -35.565 -54.017 24.360 1.00 29.14 146 THR A O 1
ATOM 974 N N . SER A 1 147 ? -37.209 -52.774 25.357 1.00 30.41 147 SER A N 1
ATOM 975 C CA . SER A 1 147 ? -37.529 -53.339 26.718 1.00 30.41 147 SER A CA 1
ATOM 976 C C . SER A 1 147 ? -36.436 -53.898 27.657 1.00 30.41 147 SER A C 1
ATOM 978 O O . SER A 1 147 ? -35.542 -54.570 27.174 1.00 30.41 147 SER A O 1
ATOM 980 N N . SER A 1 148 ? -36.461 -53.905 29.004 1.00 30.00 148 SER A N 1
ATOM 981 C CA . SER A 1 148 ? -37.201 -53.412 30.214 1.00 30.00 148 SER A CA 1
ATOM 982 C C . SER A 1 148 ? -36.463 -54.084 31.433 1.00 30.00 148 SER A C 1
ATOM 984 O O . SER A 1 148 ? -35.605 -54.919 31.142 1.00 30.00 148 SER A O 1
ATOM 986 N N . PRO A 1 149 ? -36.721 -53.878 32.759 1.00 37.25 149 PRO A N 1
ATOM 987 C CA . PRO A 1 149 ? -37.808 -53.169 33.450 1.00 37.25 149 PRO A CA 1
ATOM 988 C C . PRO A 1 149 ? -37.367 -52.189 34.575 1.00 37.25 149 PRO A C 1
ATOM 990 O O . PRO A 1 149 ? -36.201 -52.075 34.940 1.00 37.25 149 PRO A O 1
ATOM 993 N N . VAL A 1 150 ? -38.357 -51.489 35.137 1.00 35.28 150 VAL A N 1
ATOM 994 C CA . VAL A 1 150 ? -38.265 -50.524 36.247 1.00 35.28 150 VAL A CA 1
ATOM 995 C C . VAL A 1 150 ? -38.619 -51.195 37.583 1.00 35.28 150 VAL A C 1
ATOM 997 O O . VAL A 1 150 ? -39.620 -51.903 37.661 1.00 35.28 150 VAL A O 1
ATOM 1000 N N . VAL A 1 151 ? -37.852 -50.898 38.641 1.00 33.53 151 VAL A N 1
ATOM 1001 C CA . VAL A 1 151 ? -38.215 -51.068 40.067 1.00 33.53 151 VAL A CA 1
ATOM 1002 C C . VAL A 1 151 ? -37.832 -49.766 40.804 1.00 33.53 151 VAL A C 1
ATOM 1004 O O . VAL A 1 151 ? -36.760 -49.229 40.517 1.00 33.53 151 VAL A O 1
ATOM 1007 N N . PRO A 1 152 ? -38.673 -49.207 41.702 1.00 34.97 152 PRO A N 1
ATOM 1008 C CA . PRO A 1 152 ? -38.460 -47.877 42.281 1.00 34.97 152 PRO A CA 1
ATOM 1009 C C . PRO A 1 152 ? -37.586 -47.903 43.549 1.00 34.97 152 PRO A C 1
ATOM 1011 O O . PRO A 1 152 ? -37.695 -48.812 44.369 1.00 34.97 152 PRO A O 1
ATOM 1014 N N . ALA A 1 153 ? -36.762 -46.867 43.735 1.00 33.53 153 ALA A N 1
ATOM 1015 C CA . ALA A 1 153 ? -35.931 -46.639 44.924 1.00 33.53 153 ALA A CA 1
ATOM 1016 C C . ALA A 1 153 ? -36.296 -45.291 45.607 1.00 33.53 153 ALA A C 1
ATOM 1018 O O . ALA A 1 153 ? -36.807 -44.394 44.932 1.00 33.53 153 ALA A O 1
ATOM 1019 N N . PRO A 1 154 ? -36.089 -45.149 46.934 1.00 39.09 154 PRO A N 1
ATOM 1020 C CA . PRO A 1 154 ? -36.721 -44.133 47.791 1.00 39.09 154 PRO A CA 1
ATOM 1021 C C . PRO A 1 154 ? -36.072 -42.732 47.690 1.00 39.09 154 PRO A C 1
ATOM 1023 O O . PRO A 1 154 ? -34.974 -42.599 47.148 1.00 39.09 154 PRO A O 1
ATOM 1026 N N . PRO A 1 155 ? -36.715 -41.665 48.216 1.00 41.69 155 PRO A N 1
ATOM 1027 C CA . PRO A 1 155 ? -36.247 -40.294 48.033 1.00 41.69 155 PRO A CA 1
ATOM 1028 C C . PRO A 1 155 ? -35.067 -39.980 48.963 1.00 41.69 155 PRO A C 1
ATOM 1030 O O . PRO A 1 155 ? -35.181 -40.085 50.183 1.00 41.69 155 PRO A O 1
ATOM 1033 N N . GLY A 1 156 ? -33.935 -39.552 48.396 1.00 36.72 156 GLY A N 1
ATOM 1034 C CA . GL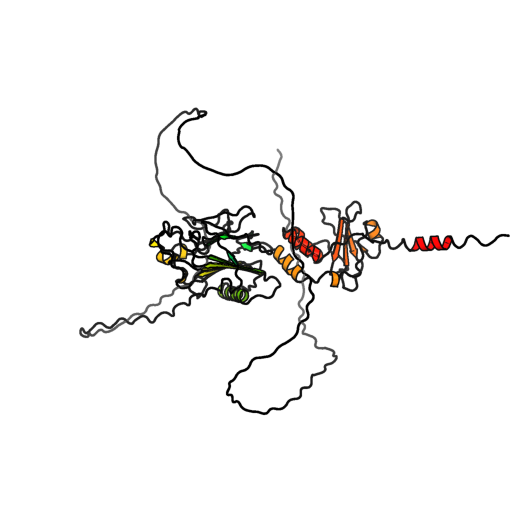Y A 1 156 ? -32.746 -39.220 49.180 1.00 36.72 156 GLY A CA 1
ATOM 1035 C C . GLY A 1 156 ? -31.716 -38.351 48.454 1.00 36.72 156 GLY A C 1
ATOM 1036 O O . GLY A 1 156 ? -30.808 -38.875 47.825 1.00 36.72 156 GLY A O 1
ATOM 1037 N N . ARG A 1 157 ? -31.820 -37.033 48.690 1.00 38.81 157 ARG A N 1
ATOM 1038 C CA . ARG A 1 157 ? -30.787 -35.974 48.595 1.00 38.81 157 ARG A CA 1
ATOM 1039 C C . ARG A 1 157 ? -30.331 -35.520 47.183 1.00 38.81 157 ARG A C 1
ATOM 1041 O O . ARG A 1 157 ? -30.090 -36.354 46.319 1.00 38.81 157 ARG A O 1
ATOM 1048 N N . PRO A 1 158 ? -30.168 -34.199 46.927 1.00 38.78 158 PRO A N 1
ATOM 1049 C CA . PRO A 1 158 ? -29.771 -33.705 45.609 1.00 38.78 158 PRO A CA 1
ATOM 1050 C C . PRO A 1 158 ? -28.323 -34.101 45.305 1.00 38.78 158 PRO A C 1
ATOM 1052 O O . PRO A 1 158 ? -27.407 -33.714 46.033 1.00 38.78 158 PRO A O 1
ATOM 1055 N N . ALA A 1 159 ? -28.118 -34.847 44.221 1.00 37.97 159 ALA A N 1
ATOM 1056 C CA . ALA A 1 159 ? -26.802 -35.015 43.628 1.00 37.97 159 ALA A CA 1
ATOM 1057 C C . ALA A 1 159 ? -26.356 -33.663 43.055 1.00 37.97 159 ALA A C 1
ATOM 1059 O O . ALA A 1 159 ? -27.067 -33.052 42.255 1.00 37.97 159 ALA A O 1
ATOM 1060 N N . ALA A 1 160 ? -25.193 -33.182 43.497 1.00 46.75 160 ALA A N 1
ATOM 1061 C CA . ALA A 1 160 ? -24.546 -32.024 42.904 1.00 46.75 160 ALA A CA 1
ATOM 1062 C C . ALA A 1 160 ? -24.396 -32.253 41.394 1.00 46.75 160 ALA A C 1
ATOM 1064 O O . ALA A 1 160 ? -23.909 -33.302 40.965 1.00 46.75 160 ALA A O 1
ATOM 1065 N N . ALA A 1 161 ? -24.844 -31.279 40.598 1.00 41.19 161 ALA A N 1
ATOM 1066 C CA . ALA A 1 161 ? -24.640 -31.290 39.159 1.00 41.19 161 ALA A CA 1
ATOM 1067 C C . ALA A 1 161 ? -23.137 -31.451 38.867 1.00 41.19 161 ALA A C 1
ATOM 1069 O O . ALA A 1 161 ? -22.332 -30.776 39.516 1.00 41.19 161 ALA A O 1
ATOM 1070 N N . PRO A 1 162 ? -22.734 -32.318 37.921 1.00 41.31 162 PRO A N 1
ATOM 1071 C CA . PRO A 1 162 ? -21.344 -32.386 37.515 1.00 41.31 162 PRO A CA 1
ATOM 1072 C C . PRO A 1 162 ? -20.961 -31.021 36.949 1.00 41.31 162 PRO A C 1
ATOM 1074 O O . PRO A 1 162 ? -21.527 -30.559 35.956 1.00 41.31 162 PRO A O 1
ATOM 1077 N N . THR A 1 163 ? -20.025 -30.356 37.619 1.00 43.91 163 THR A N 1
ATOM 1078 C CA . THR A 1 163 ? -19.383 -29.146 37.122 1.00 43.91 163 THR A CA 1
ATOM 1079 C C . THR A 1 163 ? -18.858 -29.465 35.722 1.00 43.91 163 THR A C 1
ATOM 1081 O O . THR A 1 163 ? -18.082 -30.418 35.588 1.00 43.91 163 THR A O 1
ATOM 1084 N N . PRO A 1 164 ? -19.268 -28.742 34.665 1.00 39.75 164 PRO A N 1
ATOM 1085 C CA . PRO A 1 164 ? -18.644 -28.931 33.371 1.00 39.75 164 PRO A CA 1
ATOM 1086 C C . PRO A 1 164 ? -17.160 -28.612 33.547 1.00 39.75 164 PRO A C 1
ATOM 1088 O O . PRO A 1 164 ? -16.801 -27.526 34.007 1.00 39.75 164 PRO A O 1
ATOM 1091 N N . LEU A 1 165 ? -16.304 -29.587 33.236 1.00 38.75 165 LEU A N 1
ATOM 1092 C CA . LEU A 1 165 ? -14.868 -29.364 33.105 1.00 38.75 165 LEU A CA 1
ATOM 1093 C C . LEU A 1 165 ? -14.671 -28.110 32.235 1.00 38.75 165 LEU A C 1
ATOM 1095 O O . LEU A 1 165 ? -15.342 -28.005 31.200 1.00 38.75 165 LEU A O 1
ATOM 1099 N N . PRO A 1 166 ? -13.810 -27.150 32.629 1.00 37.78 166 PRO A N 1
ATOM 1100 C CA . PRO A 1 166 ? -13.572 -25.968 31.819 1.00 37.78 166 PRO A CA 1
ATOM 1101 C C . PRO A 1 166 ? -13.159 -26.436 30.429 1.00 37.78 166 PRO A C 1
ATOM 1103 O O . PRO A 1 166 ? -12.163 -27.146 30.279 1.00 37.78 166 PRO A O 1
ATOM 1106 N N . SER A 1 167 ? -13.935 -26.065 29.409 1.00 45.97 167 SER A N 1
ATOM 1107 C CA . SER A 1 167 ? -13.432 -26.142 28.039 1.00 45.97 167 SER A CA 1
ATOM 1108 C C . SER A 1 167 ? -12.078 -25.430 28.027 1.00 45.97 167 SER A C 1
ATOM 1110 O O . SER A 1 167 ? -11.988 -24.366 28.651 1.00 45.97 167 SER A O 1
ATOM 1112 N N . PRO A 1 168 ? -11.024 -25.987 27.401 1.00 55.16 168 PRO A N 1
ATOM 1113 C CA . PRO A 1 168 ? -9.727 -25.327 27.383 1.00 55.16 168 PRO A CA 1
ATOM 1114 C C . PRO A 1 168 ? -9.937 -23.904 26.872 1.00 55.16 168 PRO A C 1
ATOM 1116 O O . PRO A 1 168 ? -10.481 -23.705 25.783 1.00 55.16 168 PRO A O 1
ATOM 1119 N N . ALA A 1 169 ? -9.613 -22.923 27.718 1.00 78.94 169 ALA A N 1
ATOM 1120 C CA . ALA A 1 169 ? -9.823 -21.522 27.401 1.00 78.94 169 ALA A CA 1
ATOM 1121 C C . ALA A 1 169 ? -9.056 -21.228 26.110 1.00 78.94 169 ALA A C 1
ATOM 1123 O O . ALA A 1 169 ? -7.837 -21.389 26.064 1.00 78.94 169 ALA A O 1
ATOM 1124 N N . VAL A 1 170 ? -9.781 -20.868 25.047 1.00 87.75 170 VAL A N 1
ATOM 1125 C CA . VAL A 1 170 ? -9.175 -20.548 23.752 1.00 87.75 170 VAL A CA 1
ATOM 1126 C C . VAL A 1 170 ? -8.131 -19.447 23.991 1.00 87.75 170 VAL A C 1
ATOM 1128 O O . VAL A 1 170 ? -8.489 -18.407 24.560 1.00 87.75 170 VAL A O 1
ATOM 1131 N N . PRO A 1 171 ? -6.855 -19.652 23.620 1.00 94.81 171 PRO A N 1
ATOM 1132 C CA . PRO A 1 171 ? -5.810 -18.681 23.908 1.00 94.81 171 PRO A CA 1
ATOM 1133 C C . PRO A 1 171 ? -6.109 -17.345 23.222 1.00 94.81 171 PRO A C 1
ATOM 1135 O O . PRO A 1 171 ? -6.662 -17.308 22.122 1.00 94.81 171 PRO A O 1
ATOM 1138 N N . ALA A 1 172 ? -5.778 -16.237 23.884 1.00 95.88 172 ALA A N 1
ATOM 1139 C CA . ALA A 1 172 ? -5.891 -14.914 23.282 1.00 95.88 172 ALA A CA 1
ATOM 1140 C C . ALA A 1 172 ? -4.656 -14.596 22.437 1.00 95.88 172 ALA A C 1
ATOM 1142 O O . ALA A 1 172 ? -3.546 -15.041 22.741 1.00 95.88 172 ALA A O 1
ATOM 1143 N N . VAL A 1 173 ? -4.843 -13.815 21.375 1.00 97.06 173 VAL A N 1
ATOM 1144 C CA . VAL A 1 173 ? -3.723 -13.319 20.581 1.00 97.06 173 VAL A CA 1
ATOM 1145 C C . VAL A 1 173 ? -2.924 -12.289 21.392 1.00 97.06 173 VAL A C 1
ATOM 1147 O O . VAL A 1 173 ? -3.502 -11.333 21.911 1.00 97.06 173 VAL A O 1
ATOM 1150 N N . PRO A 1 174 ? -1.595 -12.437 21.514 1.00 97.06 174 PRO A N 1
ATOM 1151 C CA . PRO A 1 174 ? -0.770 -11.347 22.006 1.00 97.06 174 PRO A CA 1
ATOM 1152 C C . PRO A 1 174 ? -0.667 -10.269 20.924 1.00 97.06 174 PRO A C 1
ATOM 1154 O O . PRO A 1 174 ? -0.473 -10.583 19.747 1.00 97.06 174 PRO A O 1
ATOM 1157 N N . LEU A 1 175 ? -0.753 -8.998 21.318 1.00 98.31 175 LEU A N 1
ATOM 1158 C CA . LEU A 1 175 ? -0.350 -7.913 20.428 1.00 98.31 175 LEU A CA 1
ATOM 1159 C C . LEU A 1 175 ? 1.144 -8.037 20.113 1.00 98.31 175 LEU A C 1
ATOM 1161 O O . LEU A 1 175 ? 1.935 -8.497 20.941 1.00 98.31 175 LEU A O 1
ATOM 1165 N N . TYR A 1 176 ? 1.539 -7.590 18.926 1.00 98.31 176 TYR A N 1
ATOM 1166 C CA . TYR A 1 176 ? 2.952 -7.387 18.638 1.00 98.31 176 TYR A CA 1
ATOM 1167 C C . TYR A 1 176 ? 3.491 -6.268 19.518 1.00 98.31 176 TYR A C 1
ATOM 1169 O O . TYR A 1 176 ? 2.764 -5.316 19.799 1.00 98.31 176 TYR A O 1
ATOM 1177 N N . GLY A 1 177 ? 4.767 -6.347 19.903 1.00 97.94 177 GLY A N 1
ATOM 1178 C CA . GLY A 1 177 ? 5.431 -5.235 20.579 1.00 97.94 177 GLY A CA 1
ATOM 1179 C C . GLY A 1 177 ? 5.210 -3.927 19.813 1.00 97.94 177 GLY A C 1
ATOM 1180 O O . GLY A 1 177 ? 5.261 -3.904 18.576 1.00 97.94 177 GLY A O 1
ATOM 1181 N N . TYR A 1 178 ? 4.960 -2.843 20.547 1.00 97.69 178 TYR A N 1
ATOM 1182 C CA . TYR A 1 178 ? 4.760 -1.518 19.976 1.00 97.69 178 TYR A CA 1
ATOM 1183 C C . TYR A 1 178 ? 5.363 -0.406 20.844 1.00 97.69 178 TYR A C 1
ATOM 1185 O O . TYR A 1 178 ? 5.728 -0.614 22.004 1.00 97.69 178 TYR A O 1
ATOM 1193 N N . GLY A 1 179 ? 5.457 0.789 20.264 1.00 96.81 179 GLY A N 1
ATOM 1194 C CA . GLY A 1 179 ? 5.995 1.987 20.910 1.00 96.81 179 GLY A CA 1
ATOM 1195 C C . GLY A 1 179 ? 7.498 2.185 20.698 1.00 96.81 179 GLY A C 1
ATOM 1196 O O . GLY A 1 179 ? 8.140 1.492 19.907 1.00 96.81 179 GLY A O 1
ATOM 1197 N N . ALA A 1 180 ? 8.080 3.143 21.426 1.00 93.75 180 ALA A N 1
ATOM 1198 C CA . ALA A 1 180 ? 9.459 3.593 21.203 1.00 93.75 180 ALA A CA 1
ATOM 1199 C C . ALA A 1 180 ? 10.512 2.474 21.323 1.00 93.75 180 ALA A C 1
ATOM 1201 O O . ALA A 1 180 ? 11.502 2.481 20.597 1.00 93.75 180 ALA A O 1
ATOM 1202 N N . ARG A 1 181 ? 10.287 1.480 22.196 1.00 95.19 181 ARG A N 1
ATOM 1203 C CA . ARG A 1 181 ? 11.196 0.326 22.370 1.00 95.19 181 ARG A CA 1
ATOM 1204 C C . ARG A 1 181 ? 11.276 -0.574 21.135 1.00 95.19 181 ARG A C 1
ATOM 1206 O O . ARG A 1 181 ? 12.278 -1.250 20.945 1.00 95.19 181 ARG A O 1
ATOM 1213 N N . GLU A 1 182 ? 10.244 -0.547 20.300 1.00 96.25 182 GLU A N 1
ATOM 1214 C CA . GLU A 1 182 ? 10.125 -1.345 19.075 1.00 96.25 182 GLU A CA 1
ATOM 1215 C C . GLU A 1 182 ? 10.428 -0.508 17.819 1.00 96.25 182 GLU A C 1
ATOM 1217 O O . GLU A 1 182 ? 10.292 -0.977 16.688 1.00 96.25 182 GLU A O 1
ATOM 1222 N N . ASN A 1 183 ? 10.898 0.732 18.014 1.00 95.88 183 ASN A N 1
ATOM 1223 C CA . ASN A 1 183 ? 11.145 1.727 16.969 1.00 95.88 183 ASN A CA 1
ATOM 1224 C C . ASN A 1 183 ? 9.884 2.114 16.177 1.00 95.88 183 ASN A C 1
ATOM 1226 O O . ASN A 1 183 ? 9.976 2.487 15.002 1.00 95.88 183 ASN A O 1
ATOM 1230 N N . ASP A 1 184 ? 8.713 2.030 16.811 1.00 97.88 184 ASP A N 1
ATOM 1231 C CA . ASP A 1 184 ? 7.486 2.570 16.238 1.00 97.88 184 ASP A CA 1
ATOM 1232 C C . ASP A 1 184 ? 7.496 4.097 16.315 1.00 97.88 184 ASP A C 1
ATOM 1234 O O . ASP A 1 184 ? 7.985 4.695 17.278 1.00 97.88 184 ASP A O 1
ATOM 1238 N N . ARG A 1 185 ? 6.898 4.737 15.311 1.00 97.94 185 ARG A N 1
ATOM 1239 C CA . ARG A 1 185 ? 6.653 6.177 15.322 1.00 97.94 185 ARG A CA 1
ATOM 1240 C C . ARG A 1 185 ? 5.376 6.458 16.093 1.00 97.94 185 ARG A C 1
ATOM 1242 O O . ARG A 1 185 ? 4.319 5.944 15.735 1.00 97.94 185 ARG A O 1
ATOM 1249 N N . GLU A 1 186 ? 5.480 7.285 17.125 1.00 97.56 186 GLU A N 1
ATOM 1250 C CA . GLU A 1 186 ? 4.309 7.856 17.782 1.00 97.56 186 GLU A CA 1
ATOM 1251 C C . GLU A 1 186 ? 3.659 8.899 16.870 1.00 97.56 186 GLU A C 1
ATOM 1253 O O . GLU A 1 186 ? 4.345 9.718 16.251 1.00 97.56 186 GLU A O 1
ATOM 1258 N N . TYR A 1 187 ? 2.333 8.874 16.789 1.00 97.00 187 TYR A N 1
ATOM 1259 C CA . TYR A 1 187 ? 1.563 9.887 16.091 1.00 97.00 187 TYR A CA 1
ATOM 1260 C C . TYR A 1 187 ? 0.232 10.121 16.786 1.00 97.00 187 TYR A C 1
ATOM 1262 O O . TYR A 1 187 ? -0.570 9.211 16.974 1.00 97.00 187 TYR A O 1
ATOM 1270 N N . VAL A 1 188 ? -0.016 11.363 17.172 1.00 96.56 188 VAL A N 1
ATOM 1271 C CA . VAL A 1 188 ? -1.285 11.767 17.762 1.00 96.56 188 VAL A CA 1
ATOM 1272 C C . VAL A 1 188 ? -1.431 13.267 17.607 1.00 96.56 188 VAL A C 1
ATOM 1274 O O . VAL A 1 188 ? -0.530 14.030 17.956 1.00 96.56 188 VAL A O 1
ATOM 1277 N N . GLU A 1 189 ? -2.578 13.701 17.104 1.00 95.88 189 GLU A N 1
ATOM 1278 C CA . GLU A 1 189 ? -2.966 15.100 17.181 1.00 95.88 189 GLU A CA 1
ATOM 1279 C C . GLU A 1 189 ? -3.939 15.243 18.349 1.00 95.88 189 GLU A C 1
ATOM 1281 O O . GLU A 1 189 ? -4.902 14.491 18.467 1.00 95.88 189 GLU A O 1
ATOM 1286 N N . ARG A 1 190 ? -3.693 16.196 19.254 1.00 94.56 190 ARG A N 1
ATOM 1287 C CA . ARG A 1 190 ? -4.542 16.412 20.439 1.00 94.56 190 ARG A CA 1
ATOM 1288 C C . ARG A 1 190 ? -5.802 17.198 20.074 1.00 94.56 190 ARG A C 1
ATOM 1290 O O . ARG A 1 190 ? -6.058 18.283 20.585 1.00 94.56 190 ARG A O 1
ATOM 1297 N N . ARG A 1 191 ? -6.584 16.617 19.168 1.00 93.31 191 ARG A N 1
ATOM 1298 C CA . ARG A 1 191 ? -7.895 17.062 18.695 1.00 93.31 191 ARG A CA 1
ATOM 1299 C C . ARG A 1 191 ? -8.762 15.842 18.384 1.00 93.31 191 ARG A C 1
ATOM 1301 O O . ARG A 1 191 ? -8.282 14.714 18.433 1.00 93.31 191 ARG A O 1
ATOM 1308 N N . VAL A 1 192 ? -10.030 16.089 18.089 1.00 91.94 192 VAL A N 1
ATOM 1309 C CA . VAL A 1 192 ? -10.934 15.068 17.547 1.00 91.94 192 VAL A CA 1
ATOM 1310 C C . VAL A 1 192 ? -10.680 14.886 16.053 1.00 91.94 192 VAL A C 1
ATOM 1312 O O . VAL A 1 192 ? -10.275 15.844 15.380 1.00 91.94 192 VAL A O 1
ATOM 1315 N N . ASP A 1 193 ? -10.960 13.685 15.554 1.00 93.19 193 ASP A N 1
ATOM 1316 C CA . ASP A 1 193 ? -11.018 13.345 14.136 1.00 93.19 193 ASP A CA 1
ATOM 1317 C C . ASP A 1 193 ? -9.740 13.753 13.390 1.00 93.19 193 ASP A C 1
ATOM 1319 O O . ASP A 1 193 ? -9.716 14.677 12.564 1.00 93.19 193 ASP A O 1
ATOM 1323 N N . PHE A 1 194 ? -8.632 13.093 13.721 1.00 95.38 194 PHE A N 1
ATOM 1324 C CA . PHE A 1 194 ? -7.359 13.286 13.031 1.00 95.38 194 PHE A CA 1
ATOM 1325 C C . PHE A 1 194 ? -6.947 12.064 12.206 1.00 95.38 194 PHE A C 1
ATOM 1327 O O . PHE A 1 194 ? -7.333 10.924 12.462 1.00 95.38 194 PHE A O 1
ATOM 1334 N N . ASN A 1 195 ? -6.116 12.326 11.201 1.00 96.69 195 ASN A N 1
ATOM 1335 C CA . ASN A 1 195 ? -5.655 11.332 10.242 1.00 96.69 195 ASN A CA 1
ATOM 1336 C C . ASN A 1 195 ? -4.136 11.220 10.311 1.00 96.69 195 ASN A C 1
ATOM 1338 O O . ASN A 1 195 ? -3.445 12.215 10.533 1.00 96.69 195 ASN A O 1
ATOM 1342 N N . SER A 1 196 ? -3.612 10.023 10.073 1.00 97.00 196 SER A N 1
ATOM 1343 C CA . SER A 1 196 ? -2.183 9.816 9.874 1.00 97.00 196 SER A CA 1
ATOM 1344 C C . SER A 1 196 ? -1.677 10.548 8.624 1.00 97.00 196 SER A C 1
ATOM 1346 O O . SER A 1 196 ? -2.458 10.860 7.718 1.00 97.00 196 SER A O 1
ATOM 1348 N N . PRO A 1 197 ? -0.350 10.717 8.486 1.00 95.06 197 PRO A N 1
ATOM 1349 C CA . PRO A 1 197 ? 0.250 10.993 7.191 1.00 95.06 197 PRO A CA 1
ATOM 1350 C C . PRO A 1 197 ? -0.115 9.908 6.167 1.00 95.06 197 PRO A C 1
ATOM 1352 O O . PRO A 1 197 ? -0.506 8.790 6.519 1.00 95.06 197 PRO A O 1
ATOM 1355 N N . LEU A 1 198 ? 0.041 10.243 4.890 1.00 96.50 198 LEU A N 1
ATOM 1356 C CA . LEU A 1 198 ? -0.257 9.340 3.786 1.00 96.50 198 LEU A CA 1
ATOM 1357 C C . LEU A 1 198 ? 0.901 8.355 3.554 1.00 96.50 198 LEU A C 1
ATOM 1359 O O . LEU A 1 198 ? 2.036 8.768 3.317 1.00 96.50 198 LEU A O 1
ATOM 1363 N N . PHE A 1 199 ? 0.598 7.060 3.546 1.00 97.38 199 PHE A N 1
ATOM 1364 C CA . PHE A 1 199 ? 1.524 5.984 3.191 1.00 97.38 199 PHE A CA 1
ATOM 1365 C C . PHE A 1 199 ? 1.417 5.672 1.699 1.00 97.38 199 PHE A C 1
ATOM 1367 O O . PHE A 1 199 ? 0.312 5.614 1.157 1.00 97.38 199 PHE A O 1
ATOM 1374 N N . LYS A 1 200 ? 2.556 5.457 1.032 1.00 96.00 200 LYS A N 1
ATOM 1375 C CA . LYS A 1 200 ? 2.642 5.222 -0.421 1.00 96.00 200 LYS A CA 1
ATOM 1376 C C . LYS A 1 200 ? 3.509 3.990 -0.714 1.00 96.00 200 LYS A C 1
ATOM 1378 O O . LYS A 1 200 ? 4.675 4.148 -1.079 1.00 96.00 200 LYS A O 1
ATOM 1383 N N . PRO A 1 201 ? 2.982 2.762 -0.543 1.00 95.19 201 PRO A N 1
ATOM 1384 C CA . PRO A 1 201 ? 3.738 1.554 -0.857 1.00 95.19 201 PRO A CA 1
ATOM 1385 C C . PRO A 1 201 ? 4.177 1.569 -2.327 1.00 95.19 201 PRO A C 1
ATOM 1387 O O . PRO A 1 201 ? 3.339 1.659 -3.222 1.00 95.19 201 PRO A O 1
ATOM 1390 N N . GLU A 1 202 ? 5.479 1.436 -2.605 1.00 93.38 202 GLU A N 1
ATOM 1391 C CA . GLU A 1 202 ? 6.001 1.510 -3.984 1.00 93.38 202 GLU A CA 1
ATOM 1392 C C . GLU A 1 202 ? 5.416 0.420 -4.898 1.00 93.38 202 GLU A C 1
ATOM 1394 O O . GLU A 1 202 ? 5.205 0.631 -6.095 1.00 93.38 202 GLU A O 1
ATOM 1399 N N . THR A 1 203 ? 5.110 -0.751 -4.331 1.00 93.75 203 THR A N 1
ATOM 1400 C CA . THR A 1 203 ? 4.437 -1.847 -5.040 1.00 93.75 203 THR A CA 1
ATOM 1401 C C . THR A 1 203 ? 2.964 -1.556 -5.322 1.00 93.75 203 THR A C 1
ATOM 1403 O O . THR A 1 203 ? 2.348 -2.290 -6.091 1.00 93.75 203 THR A O 1
ATOM 1406 N N . GLY A 1 204 ? 2.388 -0.518 -4.712 1.00 95.00 204 GLY A N 1
ATOM 1407 C CA . GLY A 1 204 ? 0.950 -0.365 -4.522 1.00 95.00 204 GLY A CA 1
ATOM 1408 C C . GLY A 1 204 ? 0.392 -1.406 -3.546 1.00 95.00 204 GLY A C 1
ATOM 1409 O O . GLY A 1 204 ? 1.070 -2.372 -3.175 1.00 95.00 204 GLY A O 1
ATOM 1410 N N . PHE A 1 205 ? -0.862 -1.216 -3.144 1.00 97.38 205 PHE A N 1
ATOM 1411 C CA . PHE A 1 205 ? -1.589 -2.137 -2.276 1.00 97.38 205 PHE A CA 1
ATOM 1412 C C . PHE A 1 205 ? -2.790 -2.744 -3.021 1.00 97.38 205 PHE A C 1
ATOM 1414 O O . PHE A 1 205 ? -3.732 -2.022 -3.355 1.00 97.38 205 PHE A O 1
ATOM 1421 N N . PRO A 1 206 ? -2.782 -4.054 -3.325 1.00 97.19 206 PRO A N 1
ATOM 1422 C CA . PRO A 1 206 ? -3.938 -4.742 -3.896 1.00 97.19 206 PRO A CA 1
ATOM 1423 C C . PRO A 1 206 ? -5.158 -4.614 -2.969 1.00 97.19 206 PRO A C 1
ATOM 1425 O O . PRO A 1 206 ? -5.091 -5.036 -1.820 1.00 97.19 206 PRO A O 1
ATOM 1428 N N . PHE A 1 207 ? -6.278 -4.053 -3.428 1.00 97.25 207 PHE A N 1
ATOM 1429 C CA . PHE A 1 207 ? -7.520 -4.020 -2.646 1.00 97.25 207 PHE A CA 1
ATOM 1430 C C . PHE A 1 207 ? -8.747 -4.096 -3.560 1.00 97.25 207 PHE A C 1
ATOM 1432 O O . PHE A 1 207 ? -8.949 -3.245 -4.432 1.00 97.25 207 PHE A O 1
ATOM 1439 N N . GLY A 1 208 ? -9.551 -5.147 -3.388 1.00 96.00 208 GLY A N 1
ATOM 1440 C CA . GLY A 1 208 ? -10.600 -5.519 -4.332 1.00 96.00 208 GLY A CA 1
ATOM 1441 C C . GLY A 1 208 ? -9.999 -5.911 -5.679 1.00 96.00 208 GLY A C 1
ATOM 1442 O O . GLY A 1 208 ? -9.207 -6.855 -5.770 1.00 96.00 208 GLY A O 1
ATOM 1443 N N . ARG A 1 209 ? -10.386 -5.195 -6.734 1.00 93.75 209 ARG A N 1
ATOM 1444 C CA . ARG A 1 209 ? -9.879 -5.365 -8.106 1.00 93.75 209 ARG A CA 1
ATOM 1445 C C . ARG A 1 209 ? -8.857 -4.297 -8.497 1.00 93.75 209 ARG A C 1
ATOM 1447 O O . ARG A 1 209 ? -8.332 -4.330 -9.608 1.00 93.75 209 ARG A O 1
ATOM 1454 N N . THR A 1 210 ? -8.554 -3.374 -7.588 1.00 93.00 210 THR A N 1
ATOM 1455 C CA . THR A 1 210 ? -7.746 -2.186 -7.869 1.00 93.00 210 THR A CA 1
ATOM 1456 C C . THR A 1 210 ? -6.418 -2.243 -7.123 1.00 93.00 210 THR A C 1
ATOM 1458 O O . THR A 1 210 ? -6.351 -2.661 -5.968 1.00 93.00 210 THR A O 1
ATOM 1461 N N . LEU A 1 211 ? -5.345 -1.804 -7.780 1.00 94.81 211 LEU A N 1
ATOM 1462 C CA . LEU A 1 211 ? -4.075 -1.531 -7.115 1.00 94.81 211 LEU A CA 1
ATOM 1463 C C . LEU A 1 211 ? -4.128 -0.104 -6.562 1.00 94.81 211 LEU A C 1
ATOM 1465 O O . LEU A 1 211 ? -4.180 0.846 -7.337 1.00 94.81 211 LEU A O 1
ATOM 1469 N N . ARG A 1 212 ? -4.171 0.043 -5.237 1.00 95.00 212 ARG A N 1
ATOM 1470 C CA . ARG A 1 212 ? -4.257 1.343 -4.565 1.00 95.00 212 ARG A CA 1
ATOM 1471 C C . ARG A 1 212 ? -2.870 1.951 -4.401 1.00 95.00 212 ARG A C 1
ATOM 1473 O O . ARG A 1 212 ? -1.919 1.250 -4.054 1.00 95.00 212 ARG A O 1
ATOM 1480 N N . ASP A 1 213 ? -2.771 3.251 -4.646 1.00 94.44 213 ASP A N 1
ATOM 1481 C CA . ASP A 1 213 ? -1.498 3.979 -4.625 1.00 94.44 213 ASP A CA 1
ATOM 1482 C C . ASP A 1 213 ? -1.080 4.411 -3.225 1.00 94.44 213 ASP A C 1
ATOM 1484 O O . ASP A 1 213 ? 0.109 4.554 -2.940 1.00 94.44 213 ASP A O 1
ATOM 1488 N N . SER A 1 214 ? -2.061 4.632 -2.359 1.00 96.56 214 SER A N 1
ATOM 1489 C CA . SER A 1 214 ? -1.836 5.183 -1.040 1.00 96.56 214 SER A CA 1
ATOM 1490 C C . SER A 1 214 ? -2.934 4.794 -0.062 1.00 96.56 214 SER A C 1
ATOM 1492 O O . SER A 1 214 ? -4.004 4.315 -0.448 1.00 96.56 214 SER A O 1
ATOM 1494 N N . LEU A 1 215 ? -2.638 4.986 1.219 1.00 98.19 215 LEU A N 1
ATOM 1495 C CA . LEU A 1 215 ? -3.580 4.819 2.317 1.00 98.19 215 LEU A CA 1
ATOM 1496 C C . LEU A 1 215 ? -3.191 5.703 3.499 1.00 98.19 215 LEU A C 1
ATOM 1498 O O . LEU A 1 215 ? -2.031 6.089 3.639 1.00 98.19 215 LEU A O 1
ATOM 1502 N N . TYR A 1 216 ? -4.145 5.989 4.370 1.00 98.25 216 TYR A N 1
ATOM 1503 C CA . TYR A 1 216 ? -3.914 6.582 5.687 1.00 98.25 216 TYR A CA 1
ATOM 1504 C C . TYR A 1 216 ? -4.822 5.896 6.707 1.00 98.25 216 TYR A C 1
ATOM 1506 O O . TYR A 1 216 ? -5.795 5.242 6.330 1.00 98.25 216 TYR A O 1
ATOM 1514 N N . PHE A 1 217 ? -4.506 6.018 7.991 1.00 98.19 217 PHE A N 1
ATOM 1515 C CA . PHE A 1 217 ? -5.376 5.546 9.062 1.00 98.19 217 PHE A CA 1
ATOM 1516 C C . PHE A 1 217 ? -5.928 6.717 9.871 1.00 98.19 217 PHE A C 1
ATOM 1518 O O . PHE A 1 217 ? -5.352 7.806 9.878 1.00 98.19 217 PHE A O 1
ATOM 1525 N N . THR A 1 218 ? -7.060 6.497 10.526 1.00 97.75 218 THR A N 1
ATOM 1526 C CA . THR A 1 218 ? -7.731 7.500 11.359 1.00 97.75 218 THR A CA 1
ATOM 1527 C C . THR A 1 218 ? -7.616 7.127 12.829 1.00 97.75 218 THR A C 1
ATOM 1529 O O . THR A 1 218 ? -7.390 5.967 13.185 1.00 97.75 218 THR A O 1
ATOM 1532 N N . ASP A 1 219 ? -7.775 8.109 13.700 1.00 95.69 219 ASP A N 1
ATOM 1533 C CA . ASP A 1 219 ? -7.939 7.913 15.140 1.00 95.69 219 ASP A CA 1
ATOM 1534 C C . ASP A 1 219 ? -9.119 6.994 15.500 1.00 95.69 219 ASP A C 1
ATOM 1536 O O . ASP A 1 219 ? -9.023 6.198 16.434 1.00 95.69 219 ASP A O 1
ATOM 1540 N N . ASN A 1 220 ? -10.174 7.026 14.687 1.00 95.56 220 ASN A N 1
ATOM 1541 C CA . ASN A 1 220 ? -11.401 6.238 14.819 1.00 95.56 220 ASN A CA 1
ATOM 1542 C C . ASN A 1 220 ? -11.287 4.775 14.343 1.00 95.56 220 ASN A C 1
ATOM 1544 O O . ASN A 1 220 ? -12.301 4.132 14.080 1.00 95.56 220 ASN A O 1
ATOM 1548 N N . GLY A 1 221 ? -10.078 4.227 14.178 1.00 96.75 221 GLY A N 1
ATOM 1549 C CA . GLY A 1 221 ? -9.894 2.802 13.868 1.00 96.75 221 GLY A CA 1
ATOM 1550 C C . GLY A 1 221 ? -10.176 2.410 12.417 1.00 96.75 221 GLY A C 1
ATOM 1551 O O . GLY A 1 221 ? -10.528 1.255 12.141 1.00 96.75 221 GLY A O 1
ATOM 1552 N N . GLN A 1 222 ? -10.040 3.353 11.484 1.00 97.31 222 GLN A N 1
ATOM 1553 C CA . GLN A 1 222 ? -10.224 3.114 10.054 1.00 97.31 222 GLN A CA 1
ATOM 1554 C C . GLN A 1 222 ? -8.909 3.185 9.297 1.00 97.31 222 GLN A C 1
ATOM 1556 O O . GLN A 1 222 ? -7.960 3.845 9.717 1.00 97.31 222 GLN A O 1
ATOM 1561 N N . ILE A 1 223 ? -8.886 2.553 8.128 1.00 98.56 223 ILE A N 1
ATOM 1562 C CA . ILE A 1 223 ? -7.793 2.644 7.165 1.00 98.56 223 ILE A CA 1
ATOM 1563 C C . ILE A 1 223 ? -8.407 2.910 5.801 1.00 98.56 223 ILE A C 1
ATOM 1565 O O . ILE A 1 223 ? -9.183 2.101 5.296 1.00 98.56 223 ILE A O 1
ATOM 1569 N N . VAL A 1 224 ? -8.092 4.060 5.225 1.00 98.19 224 VAL A N 1
ATOM 1570 C CA . VAL A 1 224 ? -8.780 4.631 4.069 1.00 98.19 224 VAL A CA 1
ATOM 1571 C C . VAL A 1 224 ? -7.827 4.678 2.881 1.00 98.19 224 VAL A C 1
ATOM 1573 O O . VAL A 1 224 ? -6.662 5.046 3.033 1.00 98.19 224 VAL A O 1
ATOM 1576 N N . PHE A 1 225 ? -8.322 4.319 1.696 1.00 97.69 225 PHE A N 1
ATOM 1577 C CA . PHE A 1 225 ? -7.565 4.318 0.442 1.00 97.69 225 PHE A CA 1
ATOM 1578 C C . PHE A 1 225 ? -8.076 5.437 -0.473 1.00 97.69 225 PHE A C 1
ATOM 1580 O O . PHE A 1 225 ? -8.997 5.210 -1.265 1.00 97.69 225 PHE A O 1
ATOM 1587 N N . PRO A 1 226 ? -7.518 6.654 -0.374 1.00 96.38 226 PRO A N 1
ATOM 1588 C CA . PRO A 1 226 ? -8.023 7.791 -1.126 1.00 96.38 226 PRO A CA 1
ATOM 1589 C C . PRO A 1 226 ? -7.716 7.662 -2.624 1.00 96.38 226 PRO A C 1
ATOM 1591 O O . PRO A 1 226 ? -6.717 7.072 -3.032 1.00 96.38 226 PRO A O 1
ATOM 1594 N N . ALA A 1 227 ? -8.559 8.271 -3.461 1.00 90.81 227 ALA A N 1
ATOM 1595 C CA . ALA A 1 227 ? -8.337 8.321 -4.909 1.00 90.81 227 ALA A CA 1
ATOM 1596 C C . ALA A 1 227 ? -7.184 9.262 -5.311 1.00 90.81 227 ALA A C 1
ATOM 1598 O O . ALA A 1 227 ? -6.621 9.128 -6.394 1.00 90.81 227 ALA A O 1
ATOM 1599 N N . SER A 1 228 ? -6.841 10.235 -4.459 1.00 90.00 228 SER A N 1
ATOM 1600 C CA . SER A 1 228 ? -5.727 11.162 -4.675 1.00 90.00 228 SER A CA 1
ATOM 1601 C C . SER A 1 228 ? -5.172 11.682 -3.351 1.00 90.00 228 SER A C 1
ATOM 1603 O O . SER A 1 228 ? -5.830 11.603 -2.317 1.00 90.00 228 SER A O 1
ATOM 1605 N N . GLU A 1 229 ? -3.990 12.297 -3.389 1.00 87.62 229 GLU A N 1
ATOM 1606 C CA . GLU A 1 229 ? -3.343 12.888 -2.206 1.00 87.62 229 GLU A CA 1
ATOM 1607 C C . GLU A 1 229 ? -4.142 14.034 -1.570 1.00 87.62 229 GLU A C 1
ATOM 1609 O O . GLU A 1 229 ? -3.934 14.358 -0.407 1.00 87.62 229 GLU A O 1
ATOM 1614 N N . LYS A 1 230 ? -5.072 14.637 -2.322 1.00 86.56 230 LYS A N 1
ATOM 1615 C CA . LYS A 1 230 ? -5.960 15.699 -1.830 1.00 86.56 230 LYS A CA 1
ATOM 1616 C C . LYS A 1 230 ? -7.243 15.157 -1.190 1.00 86.56 230 LYS A C 1
ATOM 1618 O O . LYS A 1 230 ? -7.974 15.921 -0.575 1.00 86.56 230 LYS A O 1
ATOM 1623 N N . GLY A 1 231 ? -7.530 13.865 -1.344 1.00 85.50 231 GLY A N 1
ATOM 1624 C CA . GLY A 1 231 ? -8.758 13.223 -0.869 1.00 85.50 231 GLY A CA 1
ATOM 1625 C C . GLY A 1 231 ? -8.654 12.667 0.550 1.00 85.50 231 GLY A C 1
ATOM 1626 O O . GLY A 1 231 ? -9.087 11.542 0.778 1.00 85.50 231 GLY A O 1
ATOM 1627 N N . ILE A 1 232 ? -8.028 13.399 1.475 1.00 90.56 232 ILE A N 1
ATOM 1628 C CA . ILE A 1 232 ? -7.861 12.967 2.869 1.00 90.56 232 ILE A CA 1
ATOM 1629 C C . ILE A 1 232 ? -8.998 13.566 3.700 1.00 90.56 232 ILE A C 1
ATOM 1631 O O . ILE A 1 232 ? -9.015 14.764 3.971 1.00 90.56 232 ILE A O 1
ATOM 1635 N N . PHE A 1 233 ? -9.937 12.717 4.110 1.00 91.12 233 PHE A N 1
ATOM 1636 C CA . PHE A 1 233 ? -11.122 13.092 4.883 1.00 91.12 233 PHE A CA 1
ATOM 1637 C C . PHE A 1 233 ? -11.211 12.307 6.192 1.00 91.12 233 PHE A C 1
ATOM 1639 O O . PHE A 1 233 ? -10.570 11.267 6.359 1.00 91.12 233 PHE A O 1
ATOM 1646 N N . THR A 1 234 ? -11.999 12.811 7.132 1.00 89.62 234 THR A N 1
ATOM 1647 C CA . THR A 1 234 ? -12.314 12.129 8.389 1.00 89.62 234 THR A CA 1
ATOM 1648 C C . THR A 1 234 ? -13.713 11.533 8.304 1.00 89.62 234 THR A C 1
ATOM 1650 O O . THR A 1 234 ? -14.612 12.106 7.686 1.00 89.62 234 THR A O 1
ATOM 1653 N N . TYR A 1 235 ? -13.905 10.371 8.923 1.00 89.12 235 TYR A N 1
ATOM 1654 C CA . TYR A 1 235 ? -15.182 9.660 8.918 1.00 89.12 235 TYR A CA 1
ATOM 1655 C C . TYR A 1 235 ? -15.509 9.218 10.351 1.00 89.12 235 TYR A C 1
ATOM 1657 O O . TYR A 1 235 ? -15.235 8.077 10.720 1.00 89.12 235 TYR A O 1
ATOM 1665 N N . PRO A 1 236 ? -16.080 10.103 11.186 1.00 89.19 236 PRO A N 1
ATOM 1666 C CA . PRO A 1 236 ? -16.177 9.850 12.625 1.00 89.19 236 PRO A CA 1
ATOM 1667 C C . PRO A 1 236 ? -17.063 8.657 12.994 1.00 89.19 236 PRO A C 1
ATOM 1669 O O . PRO A 1 236 ? -16.777 7.936 13.942 1.00 89.19 236 PRO A O 1
ATOM 1672 N N . ASN A 1 237 ? -18.133 8.418 12.228 1.00 91.94 237 ASN A N 1
ATOM 1673 C CA . ASN A 1 237 ? -19.144 7.416 12.566 1.00 91.94 237 ASN A CA 1
ATOM 1674 C C . ASN A 1 237 ? -19.392 6.446 11.403 1.00 91.94 237 ASN A C 1
ATOM 1676 O O . ASN A 1 237 ? -19.532 6.908 10.265 1.00 91.94 237 ASN A O 1
ATOM 1680 N N . PRO A 1 238 ? -19.520 5.134 11.673 1.00 93.56 238 PRO A N 1
ATOM 1681 C CA . PRO A 1 238 ? -19.783 4.139 10.641 1.00 93.56 238 PRO A CA 1
ATOM 1682 C C . PRO A 1 238 ? -21.187 4.269 10.034 1.00 93.56 238 PRO A C 1
ATOM 1684 O O . PRO A 1 238 ? -22.124 4.704 10.719 1.00 93.56 238 PRO A O 1
ATOM 1687 N N . PRO A 1 239 ? -21.369 3.845 8.765 1.00 92.31 239 PRO A N 1
ATOM 1688 C CA . PRO A 1 239 ? -22.679 3.814 8.130 1.00 92.31 239 PRO A CA 1
ATOM 1689 C C . PRO A 1 239 ? -23.632 2.906 8.930 1.00 92.31 239 PRO A C 1
ATOM 1691 O O . PRO A 1 239 ? -23.243 1.792 9.289 1.00 92.31 239 PRO A O 1
ATOM 1694 N N . PRO A 1 240 ? -24.890 3.316 9.186 1.00 87.06 240 PRO A N 1
ATOM 1695 C CA . PRO A 1 240 ? -25.813 2.555 10.038 1.00 87.06 240 PRO A CA 1
ATOM 1696 C C . PRO A 1 240 ? -26.067 1.105 9.592 1.00 87.06 240 PRO A C 1
ATOM 1698 O O . PRO A 1 240 ? -26.330 0.245 10.428 1.00 87.06 240 PRO A O 1
ATOM 1701 N N . GLY A 1 241 ? -25.986 0.827 8.287 1.00 89.69 241 GLY A N 1
ATOM 1702 C CA . GLY A 1 241 ? -26.157 -0.512 7.710 1.00 89.69 241 GLY A CA 1
ATOM 1703 C C . GLY A 1 241 ? -24.861 -1.315 7.543 1.00 89.69 241 GLY A C 1
ATOM 1704 O O . GLY A 1 241 ? -24.905 -2.416 6.995 1.00 89.69 241 GLY A O 1
ATOM 1705 N N . GLY A 1 242 ? -23.717 -0.779 7.980 1.00 94.88 242 GLY A N 1
ATOM 1706 C CA . GLY A 1 242 ? -22.401 -1.289 7.600 1.00 94.88 242 GLY A CA 1
ATOM 1707 C C . GLY A 1 242 ? -22.084 -1.020 6.126 1.00 94.88 242 GLY A C 1
ATOM 1708 O O . GLY A 1 242 ? -22.729 -0.199 5.472 1.00 94.88 242 GLY A O 1
ATOM 1709 N N . PHE A 1 243 ? -21.077 -1.715 5.607 1.00 97.00 243 PHE A N 1
ATOM 1710 C CA . PHE A 1 243 ? -20.681 -1.619 4.207 1.00 97.00 243 PHE A CA 1
ATOM 1711 C C . PHE A 1 243 ? -21.696 -2.281 3.266 1.00 97.00 243 PHE A C 1
ATOM 1713 O O . PHE A 1 243 ? -22.277 -3.320 3.589 1.00 97.00 243 PHE A O 1
ATOM 1720 N N . ASN A 1 244 ? -21.855 -1.727 2.070 1.00 95.88 244 ASN A N 1
ATOM 1721 C CA . ASN A 1 244 ? -22.646 -2.279 0.972 1.00 95.88 244 ASN A CA 1
ATOM 1722 C C . ASN A 1 244 ? -21.804 -2.602 -0.278 1.00 95.88 244 ASN A C 1
ATOM 1724 O O . ASN A 1 244 ? -22.326 -3.205 -1.213 1.00 95.88 244 ASN A O 1
ATOM 1728 N N . GLY A 1 245 ? -20.516 -2.237 -0.290 1.00 94.88 245 GLY A N 1
ATOM 1729 C CA . GLY A 1 245 ? -19.580 -2.544 -1.374 1.00 94.88 245 GLY A CA 1
ATOM 1730 C C . GLY A 1 245 ? -19.496 -1.490 -2.472 1.00 94.88 245 GLY A C 1
ATOM 1731 O O . GLY A 1 245 ? -18.670 -1.640 -3.373 1.00 94.88 245 GLY A O 1
ATOM 1732 N N . HIS A 1 246 ? -20.316 -0.445 -2.401 1.00 95.31 246 HIS A N 1
ATOM 1733 C CA . HIS A 1 246 ? -20.394 0.651 -3.368 1.00 95.31 246 HIS A CA 1
ATOM 1734 C C . HIS A 1 246 ? -20.000 1.999 -2.755 1.00 95.31 246 HIS A C 1
ATOM 1736 O O . HIS A 1 246 ? -20.316 3.050 -3.308 1.00 95.31 246 HIS A O 1
ATOM 1742 N N . GLU A 1 247 ? -19.325 1.983 -1.606 1.00 94.38 247 GLU A N 1
ATOM 1743 C CA . GLU A 1 247 ? -18.755 3.186 -1.013 1.00 94.38 247 GLU A CA 1
ATOM 1744 C C . GLU A 1 247 ? -17.786 3.855 -1.995 1.00 94.38 247 GLU A C 1
ATOM 1746 O O . GLU A 1 247 ? -16.913 3.200 -2.566 1.00 94.38 247 GLU A O 1
ATOM 1751 N N . GLU A 1 248 ? -17.913 5.174 -2.161 1.00 91.69 248 GLU A N 1
ATOM 1752 C CA . GLU A 1 248 ? -17.054 5.952 -3.065 1.00 91.69 248 GLU A CA 1
ATOM 1753 C C . GLU A 1 248 ? -15.572 5.846 -2.690 1.00 91.69 248 GLU A C 1
ATOM 1755 O O . GLU A 1 248 ? -14.694 5.826 -3.556 1.00 91.69 248 GLU A O 1
ATOM 1760 N N . VAL A 1 249 ? -15.300 5.769 -1.385 1.00 94.19 249 VAL A N 1
ATOM 1761 C CA . VAL A 1 249 ? -13.952 5.664 -0.841 1.00 94.19 249 VAL A CA 1
ATOM 1762 C C . VAL A 1 249 ? -13.756 4.269 -0.240 1.00 94.19 249 VAL A C 1
ATOM 1764 O O . VAL A 1 249 ? -14.424 3.917 0.731 1.00 94.19 249 VAL A O 1
ATOM 1767 N N . PRO A 1 250 ? -12.826 3.467 -0.782 1.00 96.62 250 PRO A N 1
ATOM 1768 C CA . PRO A 1 250 ? -12.471 2.175 -0.217 1.00 96.62 250 PRO A CA 1
ATOM 1769 C C . PRO A 1 250 ? -11.848 2.327 1.167 1.00 96.62 250 PRO A C 1
ATOM 1771 O O . PRO A 1 250 ? -10.981 3.180 1.382 1.00 96.62 250 PRO A O 1
ATOM 1774 N N . MET A 1 251 ? -12.224 1.451 2.091 1.00 97.56 251 MET A N 1
ATOM 1775 C CA . MET A 1 251 ? -11.723 1.500 3.460 1.00 97.56 251 MET A CA 1
ATOM 1776 C C . MET A 1 251 ? -11.813 0.155 4.179 1.00 97.56 251 MET A C 1
ATOM 1778 O O . MET A 1 251 ? -12.551 -0.751 3.790 1.00 97.56 251 MET A O 1
ATOM 1782 N N . ILE A 1 252 ? -11.054 0.045 5.261 1.00 98.62 252 ILE A N 1
ATOM 1783 C CA . ILE A 1 252 ? -11.075 -1.052 6.221 1.00 98.62 252 ILE A CA 1
ATOM 1784 C C . ILE A 1 252 ? -11.494 -0.460 7.566 1.00 98.62 252 ILE A C 1
ATOM 1786 O O . ILE A 1 252 ? -10.893 0.506 8.037 1.00 98.62 252 ILE A O 1
ATOM 1790 N N . ALA A 1 253 ? -12.504 -1.054 8.190 1.00 98.31 253 ALA A N 1
ATOM 1791 C CA . ALA A 1 253 ? -12.908 -0.768 9.556 1.00 98.31 253 ALA A CA 1
ATOM 1792 C C . ALA A 1 253 ? -12.272 -1.815 10.475 1.00 98.31 253 ALA A C 1
ATOM 1794 O O . ALA A 1 253 ? -12.683 -2.976 10.476 1.00 98.31 253 ALA A O 1
ATOM 1795 N N . VAL A 1 254 ? -11.238 -1.423 11.221 1.00 98.25 254 VAL A N 1
ATOM 1796 C CA . VAL A 1 254 ? -10.555 -2.308 12.178 1.00 98.25 254 VAL A CA 1
ATOM 1797 C C . VAL A 1 254 ? -11.379 -2.392 13.457 1.00 98.25 254 VAL A C 1
ATOM 1799 O O . VAL A 1 254 ? -11.669 -3.476 13.950 1.00 98.25 254 VAL A O 1
ATOM 1802 N N . PHE A 1 255 ? -11.782 -1.237 13.974 1.00 97.44 255 PHE A N 1
ATOM 1803 C CA . PHE A 1 255 ? -12.750 -1.086 15.055 1.00 97.44 255 PHE A CA 1
ATOM 1804 C C . PHE A 1 255 ? -13.366 0.303 14.908 1.00 97.44 255 PHE A C 1
ATOM 1806 O O . PHE A 1 255 ? -13.034 1.222 15.650 1.00 97.44 255 PHE A O 1
ATOM 1813 N N . TRP A 1 256 ? -14.167 0.484 13.856 1.00 97.31 256 TRP A N 1
ATOM 1814 C CA . TRP A 1 256 ? -14.644 1.811 13.494 1.00 97.31 256 TRP A CA 1
ATOM 1815 C C . TRP A 1 256 ? -15.799 2.239 14.385 1.00 97.31 256 TRP A C 1
ATOM 1817 O O . TRP A 1 256 ? -16.922 1.760 14.232 1.00 97.31 256 TRP A O 1
ATOM 1827 N N . ASP A 1 257 ? -15.484 3.147 15.298 1.00 94.06 257 ASP A N 1
ATOM 1828 C CA . ASP A 1 257 ? -16.393 3.927 16.125 1.00 94.06 257 ASP A CA 1
ATOM 1829 C C . ASP A 1 257 ? -15.610 5.142 16.667 1.00 94.06 257 ASP A C 1
ATOM 1831 O O . ASP A 1 257 ? -14.386 5.209 16.531 1.00 94.06 257 ASP A O 1
ATOM 1835 N N . ASN A 1 258 ? -16.301 6.118 17.241 1.00 92.69 258 ASN A N 1
ATOM 1836 C CA . ASN A 1 258 ? -15.740 7.438 17.495 1.00 92.69 258 ASN A CA 1
ATOM 1837 C C . ASN A 1 258 ? -14.856 7.465 18.763 1.00 92.69 258 ASN A C 1
ATOM 1839 O O . ASN A 1 258 ? -15.327 7.215 19.880 1.00 92.69 258 ASN A O 1
ATOM 1843 N N . ALA A 1 259 ? -13.574 7.788 18.592 1.00 93.00 259 ALA A N 1
ATOM 1844 C CA . ALA A 1 259 ? -12.564 7.932 19.635 1.00 93.00 259 ALA A CA 1
ATOM 1845 C C . ALA A 1 259 ? -12.145 9.406 19.803 1.00 93.00 259 ALA A C 1
ATOM 1847 O O . ALA A 1 259 ? -12.238 10.205 18.879 1.00 93.00 259 ALA A O 1
ATOM 1848 N N . ASP A 1 260 ? -11.667 9.794 20.991 1.00 92.06 260 ASP A N 1
ATOM 1849 C CA . ASP A 1 260 ? -11.331 11.202 21.282 1.00 92.06 260 ASP A CA 1
ATOM 1850 C C . ASP A 1 260 ? -9.989 11.383 22.005 1.00 92.06 260 ASP A C 1
ATOM 1852 O O . ASP A 1 260 ? -9.898 11.428 23.234 1.00 92.06 260 ASP A O 1
ATOM 1856 N N . PHE A 1 261 ? -8.926 11.591 21.232 1.00 93.56 261 PHE A N 1
ATOM 1857 C CA . PHE A 1 261 ? -7.577 11.811 21.761 1.00 93.56 261 PHE A CA 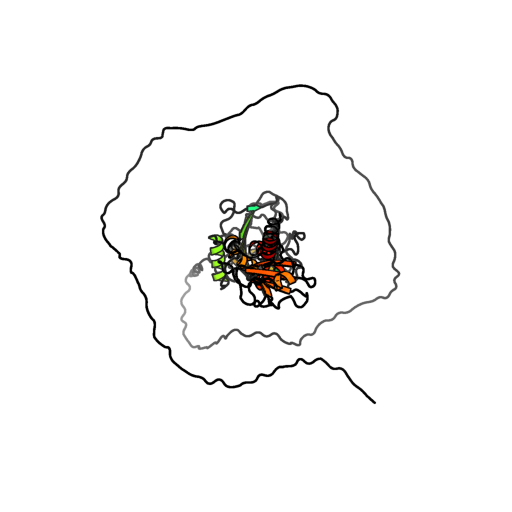1
ATOM 1858 C C . PHE A 1 261 ? -7.304 13.264 22.198 1.00 93.56 261 PHE A C 1
ATOM 1860 O O . PHE A 1 261 ? -6.184 13.574 22.635 1.00 93.56 261 PHE A O 1
ATOM 1867 N N . SER A 1 262 ? -8.295 14.166 22.125 1.00 92.38 262 SER A N 1
ATOM 1868 C CA . SER A 1 262 ? -8.116 15.603 22.394 1.00 92.38 262 SER A CA 1
ATOM 1869 C C . SER A 1 262 ? -7.694 15.917 23.830 1.00 92.38 262 SER A C 1
ATOM 1871 O O . SER A 1 262 ? -7.039 16.924 24.088 1.00 92.38 262 SER A O 1
ATOM 1873 N N . ARG A 1 263 ? -8.009 15.025 24.777 1.00 89.19 263 ARG A N 1
ATOM 1874 C CA . ARG A 1 263 ? -7.755 15.209 26.217 1.00 89.19 263 ARG A CA 1
ATOM 1875 C C . ARG A 1 263 ? -6.411 14.663 26.703 1.00 89.19 263 ARG A C 1
ATOM 1877 O O . ARG A 1 263 ? -6.217 14.519 27.907 1.00 89.19 263 ARG A O 1
ATOM 1884 N N . GLY A 1 264 ? -5.497 14.322 25.795 1.00 90.38 264 GLY A N 1
ATOM 1885 C CA . GLY A 1 264 ? -4.171 13.811 26.166 1.00 90.38 264 GLY A CA 1
ATOM 1886 C C . GLY A 1 264 ? -4.163 12.362 26.666 1.00 90.38 264 GLY A C 1
ATOM 1887 O O . GLY A 1 264 ? -3.183 11.933 27.268 1.00 90.38 264 GLY A O 1
ATOM 1888 N N . VAL A 1 265 ? -5.239 11.607 26.429 1.00 92.50 265 VAL A N 1
ATOM 1889 C CA . VAL A 1 265 ? -5.348 10.181 26.773 1.00 92.50 265 VAL A CA 1
ATOM 1890 C C . VAL A 1 265 ? -5.178 9.346 25.513 1.00 92.50 265 VAL A C 1
ATOM 1892 O O . VAL A 1 265 ? -5.726 9.684 24.466 1.00 92.50 265 VAL A O 1
ATOM 1895 N N . GLY A 1 266 ? -4.415 8.261 25.633 1.00 94.88 266 GLY A N 1
ATOM 1896 C CA . GLY A 1 266 ? -4.099 7.380 24.517 1.00 94.88 266 GLY A CA 1
ATOM 1897 C C . GLY A 1 266 ? -3.133 8.001 23.511 1.00 94.88 266 GLY A C 1
ATOM 1898 O O . GLY A 1 266 ? -2.790 9.191 23.564 1.00 94.88 266 GLY A O 1
ATOM 1899 N N . THR A 1 267 ? -2.673 7.168 22.591 1.00 97.00 267 THR A N 1
ATOM 1900 C CA . THR A 1 267 ? -1.830 7.567 21.463 1.00 97.00 267 THR A CA 1
ATOM 1901 C C . THR A 1 267 ? -1.978 6.554 20.327 1.00 97.00 267 THR A C 1
ATOM 1903 O O . THR A 1 267 ? -2.597 5.500 20.508 1.00 97.00 267 THR A O 1
ATOM 1906 N N . THR A 1 268 ? -1.429 6.858 19.152 1.00 98.12 268 THR A N 1
ATOM 1907 C CA . THR A 1 268 ? -1.288 5.862 18.085 1.00 98.12 268 THR A CA 1
ATOM 1908 C C . THR A 1 268 ? 0.178 5.664 17.732 1.00 98.12 268 THR A C 1
ATOM 1910 O O . THR A 1 268 ? 0.987 6.588 17.809 1.00 98.12 268 THR A O 1
ATOM 1913 N N . PHE A 1 269 ? 0.522 4.440 17.353 1.00 98.56 269 PHE A N 1
ATOM 1914 C CA . PHE A 1 269 ? 1.855 4.077 16.893 1.00 98.56 269 PHE A CA 1
ATOM 1915 C C . PHE A 1 269 ? 1.770 3.445 15.518 1.00 98.56 269 PHE A C 1
ATOM 1917 O O . PHE A 1 269 ? 0.840 2.684 15.243 1.00 98.56 269 PHE A O 1
ATOM 1924 N N . TYR A 1 270 ? 2.765 3.696 14.674 1.00 98.56 270 TYR A N 1
ATOM 1925 C CA . TYR A 1 270 ? 2.886 2.981 13.413 1.00 98.56 270 TYR A CA 1
ATOM 1926 C C . TYR A 1 270 ? 4.332 2.683 13.027 1.00 98.56 270 TYR A C 1
ATOM 1928 O O . TYR A 1 270 ? 5.269 3.384 13.413 1.00 98.56 270 TYR A O 1
ATOM 1936 N N . GLN A 1 271 ? 4.510 1.645 12.214 1.00 98.00 271 GLN A N 1
ATOM 1937 C CA . GLN A 1 271 ? 5.797 1.297 11.625 1.00 98.00 271 GLN A CA 1
ATOM 1938 C C . GLN A 1 271 ? 5.601 0.647 10.254 1.00 98.00 271 GLN A C 1
ATOM 1940 O O . GLN A 1 271 ? 4.824 -0.298 10.104 1.00 98.00 271 GLN A O 1
ATOM 1945 N N . GLU A 1 272 ? 6.312 1.167 9.256 1.00 97.56 272 GLU A N 1
ATOM 1946 C CA . GLU A 1 272 ? 6.285 0.689 7.875 1.00 97.56 272 GLU A CA 1
ATOM 1947 C C . GLU A 1 272 ? 7.534 -0.147 7.573 1.00 97.56 272 GLU A C 1
ATOM 1949 O O . GLU A 1 272 ? 8.652 0.221 7.936 1.00 97.56 272 GLU A O 1
ATOM 1954 N N . PHE A 1 273 ? 7.341 -1.271 6.888 1.00 97.69 273 PHE A N 1
ATOM 1955 C CA . PHE A 1 273 ? 8.381 -2.234 6.552 1.00 97.69 273 PHE A CA 1
ATOM 1956 C C . PHE A 1 273 ? 8.372 -2.535 5.054 1.00 97.69 273 PHE A C 1
ATOM 1958 O O . PHE A 1 273 ? 7.542 -3.305 4.560 1.00 97.69 273 PHE A O 1
ATOM 1965 N N . SER A 1 274 ? 9.358 -1.998 4.340 1.00 95.81 274 SER A N 1
ATOM 1966 C CA . SER A 1 274 ? 9.642 -2.353 2.947 1.00 95.81 274 SER A CA 1
ATOM 1967 C C . SER A 1 274 ? 10.595 -3.544 2.908 1.00 95.81 274 SER A C 1
ATOM 1969 O O . SER A 1 274 ? 11.786 -3.419 3.191 1.00 95.81 274 SER A O 1
ATOM 1971 N N . THR A 1 275 ? 10.052 -4.720 2.593 1.00 96.38 275 THR A N 1
ATOM 1972 C CA . THR A 1 275 ? 10.761 -6.012 2.658 1.00 96.38 275 THR A CA 1
ATOM 1973 C C . THR A 1 275 ? 10.966 -6.670 1.293 1.00 96.38 275 THR A C 1
ATOM 1975 O O . THR A 1 275 ? 11.465 -7.792 1.190 1.00 96.38 275 THR A O 1
ATOM 1978 N N . LEU A 1 276 ? 10.621 -5.963 0.214 1.00 94.19 276 LEU A N 1
ATOM 1979 C CA . LEU A 1 276 ? 10.910 -6.390 -1.148 1.00 94.19 276 LEU A CA 1
ATOM 1980 C C . LEU A 1 276 ? 12.428 -6.405 -1.386 1.00 94.19 276 LEU A C 1
ATOM 1982 O O . LEU A 1 276 ? 13.078 -5.365 -1.331 1.00 94.19 276 LEU A O 1
ATOM 1986 N N . ASN A 1 277 ? 12.978 -7.582 -1.695 1.00 89.56 277 ASN A N 1
ATOM 1987 C CA . ASN A 1 277 ? 14.412 -7.824 -1.922 1.00 89.56 277 ASN A CA 1
ATOM 1988 C C . ASN A 1 277 ? 15.336 -7.557 -0.714 1.00 89.56 277 ASN A C 1
ATOM 1990 O O . ASN A 1 277 ? 16.551 -7.493 -0.889 1.00 89.56 277 ASN A O 1
ATOM 1994 N N . THR A 1 278 ? 14.805 -7.426 0.503 1.00 91.44 278 THR A N 1
ATOM 1995 C CA . THR A 1 278 ? 15.604 -7.213 1.720 1.00 91.44 278 THR A CA 1
ATOM 1996 C C . THR A 1 278 ? 15.354 -8.311 2.753 1.00 91.44 278 THR A C 1
ATOM 1998 O O . THR A 1 278 ? 14.420 -9.111 2.646 1.00 91.44 278 THR A O 1
ATOM 2001 N N . ALA A 1 279 ? 16.230 -8.396 3.758 1.00 94.00 279 ALA A N 1
ATOM 2002 C CA . ALA A 1 279 ? 16.061 -9.340 4.854 1.00 94.00 279 ALA A CA 1
ATOM 2003 C C . ALA A 1 279 ? 14.814 -8.991 5.680 1.00 94.00 279 ALA A C 1
ATOM 2005 O O . ALA A 1 279 ? 14.586 -7.834 6.032 1.00 94.00 279 ALA A O 1
ATOM 2006 N N . LYS A 1 280 ? 14.013 -10.005 6.019 1.00 96.38 280 LYS A N 1
ATOM 2007 C CA . LYS A 1 280 ? 12.761 -9.790 6.750 1.00 96.38 280 LYS A CA 1
ATOM 2008 C C . LYS A 1 280 ? 12.995 -9.765 8.259 1.00 96.38 280 LYS A C 1
ATOM 2010 O O . LYS A 1 280 ? 13.536 -10.741 8.793 1.00 96.38 280 LYS A O 1
ATOM 2015 N N . PRO A 1 281 ? 12.546 -8.716 8.970 1.00 96.56 281 PRO A N 1
ATOM 2016 C CA . PRO A 1 281 ? 12.667 -8.668 10.421 1.00 96.56 281 PRO A CA 1
ATOM 2017 C C . PRO A 1 281 ? 11.815 -9.770 11.084 1.00 96.56 281 PRO A C 1
ATOM 2019 O O . PRO A 1 281 ? 10.860 -10.263 10.474 1.00 96.56 281 PRO A O 1
ATOM 2022 N N . PRO A 1 282 ? 12.132 -10.180 12.331 1.00 96.94 282 PRO A N 1
ATOM 2023 C CA . PRO A 1 282 ? 11.382 -11.205 13.067 1.00 96.94 282 PRO A CA 1
ATOM 2024 C C . PRO A 1 282 ? 9.864 -10.986 13.066 1.00 96.94 282 PRO A C 1
ATOM 2026 O O . PRO A 1 282 ? 9.126 -11.918 12.764 1.00 96.94 282 PRO A O 1
ATOM 2029 N N . PHE A 1 283 ? 9.421 -9.747 13.296 1.00 97.50 283 PHE A N 1
ATOM 2030 C CA . PHE A 1 283 ? 8.012 -9.352 13.243 1.00 97.50 283 PHE A CA 1
ATOM 2031 C C . PHE A 1 283 ? 7.340 -9.725 11.909 1.00 97.50 283 PHE A C 1
ATOM 2033 O O . PHE A 1 283 ? 6.339 -10.436 11.899 1.00 97.50 283 PHE A O 1
ATOM 2040 N N . VAL A 1 284 ? 7.919 -9.320 10.771 1.00 98.44 284 VAL A N 1
ATOM 2041 C CA . VAL A 1 284 ? 7.348 -9.617 9.444 1.00 98.44 284 VAL A CA 1
ATOM 2042 C C . VAL A 1 284 ? 7.337 -11.124 9.173 1.00 98.44 284 VAL A C 1
ATOM 2044 O O . VAL A 1 284 ? 6.384 -11.632 8.589 1.00 98.44 284 VAL A O 1
ATOM 2047 N N . ARG A 1 285 ? 8.354 -11.869 9.627 1.00 98.31 285 ARG A N 1
ATOM 2048 C CA . ARG A 1 285 ? 8.388 -13.337 9.483 1.00 98.31 285 ARG A CA 1
ATOM 2049 C C . ARG A 1 285 ? 7.258 -14.025 10.251 1.00 98.31 285 ARG A C 1
ATOM 2051 O O . ARG A 1 285 ? 6.694 -14.988 9.736 1.00 98.31 285 ARG A O 1
ATOM 2058 N N . ASP A 1 286 ? 6.910 -13.530 11.437 1.00 98.19 286 ASP A N 1
ATOM 2059 C CA . ASP A 1 286 ? 5.768 -14.040 12.202 1.00 98.19 286 ASP A CA 1
ATOM 2060 C C . ASP A 1 286 ? 4.429 -13.707 11.520 1.00 98.19 286 ASP A C 1
ATOM 2062 O O . ASP A 1 286 ? 3.586 -14.591 11.361 1.00 98.19 286 ASP A O 1
ATOM 2066 N N . VAL A 1 287 ? 4.267 -12.482 11.002 1.00 98.56 287 VAL A N 1
ATOM 2067 C CA . VAL A 1 287 ? 3.095 -12.103 10.186 1.00 98.56 287 VAL A CA 1
ATOM 2068 C C . VAL A 1 287 ? 2.945 -13.046 8.990 1.00 98.56 287 VAL A C 1
ATOM 2070 O O . VAL A 1 287 ? 1.862 -13.581 8.744 1.00 98.56 287 VAL A O 1
ATOM 2073 N N . GLU A 1 288 ? 4.035 -13.319 8.267 1.00 98.50 288 GLU A N 1
ATOM 2074 C CA . GLU A 1 288 ? 4.019 -14.283 7.169 1.00 98.50 288 GLU A CA 1
ATOM 2075 C C . GLU A 1 288 ? 3.642 -15.693 7.631 1.00 98.50 288 GLU A C 1
ATOM 2077 O O . GLU A 1 288 ? 2.894 -16.377 6.932 1.00 98.50 288 GLU A O 1
ATOM 2082 N N . ALA A 1 289 ? 4.146 -16.142 8.783 1.00 98.12 289 ALA A N 1
ATOM 2083 C CA . ALA A 1 289 ? 3.816 -17.448 9.342 1.00 98.12 289 ALA A CA 1
ATOM 2084 C C . ALA A 1 289 ? 2.316 -17.559 9.656 1.00 98.12 289 ALA A C 1
ATOM 2086 O O . ALA A 1 289 ? 1.687 -18.532 9.235 1.00 98.12 289 ALA A O 1
ATOM 2087 N N . LYS A 1 290 ? 1.716 -16.535 10.280 1.00 97.56 290 LYS A N 1
ATOM 2088 C CA . LYS A 1 290 ? 0.265 -16.485 10.532 1.00 97.56 290 LYS A CA 1
ATOM 2089 C C . LYS A 1 290 ? -0.537 -16.511 9.232 1.00 97.56 290 LYS A C 1
ATOM 2091 O O . LYS A 1 290 ? -1.488 -17.281 9.123 1.00 97.56 290 LYS A O 1
ATOM 2096 N N . VAL A 1 291 ? -0.144 -15.734 8.218 1.00 98.06 291 VAL A N 1
ATOM 2097 C CA . VAL A 1 291 ? -0.823 -15.756 6.909 1.00 98.06 291 VAL A CA 1
ATOM 2098 C C . VAL A 1 291 ? -0.708 -17.136 6.256 1.00 98.06 291 VAL A C 1
ATOM 2100 O O . VAL A 1 291 ? -1.714 -17.676 5.797 1.00 98.06 291 VAL A O 1
ATOM 2103 N N . ARG A 1 292 ? 0.481 -17.753 6.245 1.00 97.69 292 ARG A N 1
ATOM 2104 C CA . ARG A 1 292 ? 0.673 -19.108 5.695 1.00 97.69 292 ARG A CA 1
ATOM 2105 C C . ARG A 1 292 ? -0.194 -20.138 6.417 1.00 97.69 292 ARG A C 1
ATOM 2107 O O . ARG A 1 292 ? -0.819 -20.960 5.751 1.00 97.69 292 ARG A O 1
ATOM 2114 N N . GLN A 1 293 ? -0.258 -20.065 7.745 1.00 96.44 293 GLN A N 1
ATOM 2115 C CA . GLN A 1 293 ? -1.030 -20.979 8.584 1.00 96.44 293 GLN A CA 1
ATOM 2116 C C . GLN A 1 293 ? -2.542 -20.823 8.368 1.00 96.44 293 GLN A C 1
ATOM 2118 O O . GLN A 1 293 ? -3.209 -21.785 7.986 1.00 96.44 293 GLN A O 1
ATOM 2123 N N . TYR A 1 294 ? -3.091 -19.625 8.587 1.00 96.81 294 TYR A N 1
ATOM 2124 C CA . TYR A 1 294 ? -4.545 -19.419 8.612 1.00 96.81 294 TYR A CA 1
ATOM 2125 C C . TYR A 1 294 ? -5.154 -19.218 7.225 1.00 96.81 294 TYR A C 1
ATOM 2127 O O . TYR A 1 294 ? -6.281 -19.645 6.985 1.00 96.81 294 TYR A O 1
ATOM 2135 N N . MET A 1 295 ? -4.412 -18.623 6.287 1.00 95.44 295 MET A N 1
ATOM 2136 C CA . MET A 1 295 ? -4.899 -18.376 4.923 1.00 95.44 295 MET A CA 1
ATOM 2137 C C . MET A 1 295 ? -4.472 -19.465 3.934 1.00 95.44 295 MET A C 1
ATOM 2139 O O . MET A 1 295 ? -4.838 -19.388 2.762 1.00 95.44 295 MET A O 1
ATOM 2143 N N . ARG A 1 296 ? -3.698 -20.471 4.384 1.00 93.19 296 ARG A N 1
ATOM 2144 C CA . ARG A 1 296 ? -3.190 -21.595 3.568 1.00 93.19 296 ARG A CA 1
ATOM 2145 C C . ARG A 1 296 ? -2.548 -21.127 2.257 1.00 93.19 296 ARG A C 1
ATOM 2147 O O . ARG A 1 296 ? -2.760 -21.699 1.191 1.00 93.19 296 ARG A O 1
ATOM 2154 N N . SER A 1 297 ? -1.789 -20.040 2.343 1.00 90.88 297 SER A N 1
ATOM 2155 C CA . SER A 1 297 ? -1.281 -19.291 1.196 1.00 90.88 297 SER A CA 1
ATOM 2156 C C . SER A 1 297 ? 0.241 -19.245 1.236 1.00 90.88 297 SER A C 1
ATOM 2158 O O . SER A 1 297 ? 0.826 -18.947 2.275 1.00 90.88 297 SER A O 1
ATOM 2160 N N . SER A 1 298 ? 0.905 -19.514 0.110 1.00 92.88 298 SER A N 1
ATOM 2161 C CA . SER A 1 298 ? 2.360 -19.380 -0.040 1.00 92.88 298 SER A CA 1
ATOM 2162 C C . SER A 1 298 ? 2.774 -17.906 -0.038 1.00 92.88 298 SER A C 1
ATOM 2164 O O . SER A 1 298 ? 2.981 -17.306 -1.086 1.00 92.88 298 SER A O 1
ATOM 2166 N N . TYR A 1 299 ? 2.837 -17.291 1.136 1.00 96.75 299 TYR A N 1
ATOM 2167 C CA . TYR A 1 299 ? 2.956 -15.842 1.270 1.00 96.75 299 TYR A CA 1
ATOM 2168 C C . TYR A 1 299 ? 4.382 -15.383 1.599 1.00 96.75 299 TYR A C 1
ATOM 2170 O O . TYR A 1 299 ? 5.083 -16.042 2.367 1.00 96.75 299 TYR A O 1
ATOM 2178 N N . SER A 1 300 ? 4.815 -14.258 1.025 1.00 97.00 300 SER A N 1
ATOM 2179 C CA . SER A 1 300 ? 6.088 -13.598 1.329 1.00 97.00 300 SER A CA 1
ATOM 2180 C C . SER A 1 300 ? 5.915 -12.087 1.190 1.00 97.00 300 SER A C 1
ATOM 2182 O O . SER A 1 300 ? 5.814 -11.594 0.071 1.00 97.00 300 SER A O 1
ATOM 2184 N N . ALA A 1 301 ? 5.892 -11.359 2.301 1.00 97.81 301 ALA A N 1
ATOM 2185 C CA . ALA A 1 301 ? 5.623 -9.930 2.321 1.00 97.81 301 ALA A CA 1
ATOM 2186 C C . ALA A 1 301 ? 6.689 -9.146 1.537 1.00 97.81 301 ALA A C 1
ATOM 2188 O O . ALA A 1 301 ? 7.890 -9.364 1.700 1.00 97.81 301 ALA A O 1
ATOM 2189 N N . ALA A 1 302 ? 6.220 -8.238 0.685 1.00 97.56 302 ALA A N 1
ATOM 2190 C CA . ALA A 1 302 ? 7.014 -7.202 0.031 1.00 97.56 302 ALA A CA 1
ATOM 2191 C C . ALA A 1 302 ? 6.883 -5.867 0.782 1.00 97.56 302 ALA A C 1
ATOM 2193 O O . ALA A 1 302 ? 7.813 -5.059 0.805 1.00 97.56 302 ALA A O 1
ATOM 2194 N N . TRP A 1 303 ? 5.732 -5.651 1.418 1.00 98.44 303 TRP A N 1
ATOM 2195 C CA . TRP A 1 303 ? 5.422 -4.457 2.189 1.00 98.44 303 TRP A CA 1
ATOM 2196 C C . TRP A 1 303 ? 4.514 -4.807 3.372 1.00 98.44 303 TRP A C 1
ATOM 2198 O O . TRP A 1 303 ? 3.650 -5.682 3.259 1.00 98.44 303 TRP A O 1
ATOM 2208 N N . THR A 1 304 ? 4.721 -4.175 4.527 1.00 98.75 304 THR A N 1
ATOM 2209 C CA . THR A 1 304 ? 3.887 -4.351 5.727 1.00 98.75 304 THR A CA 1
ATOM 2210 C C . THR A 1 304 ? 3.798 -3.051 6.524 1.00 98.75 304 THR A C 1
ATOM 2212 O O . THR A 1 304 ? 4.806 -2.378 6.705 1.00 98.75 304 THR A O 1
ATOM 2215 N N . LEU A 1 305 ? 2.617 -2.726 7.044 1.00 98.81 305 LEU A N 1
ATOM 2216 C CA . LEU A 1 305 ? 2.372 -1.600 7.945 1.00 98.81 305 LEU A CA 1
ATOM 2217 C C . LEU A 1 305 ? 1.723 -2.115 9.228 1.00 98.81 305 LEU A C 1
ATOM 2219 O O . LEU A 1 305 ? 0.668 -2.747 9.175 1.00 98.81 305 LEU A O 1
ATOM 2223 N N . LYS A 1 306 ? 2.359 -1.838 10.367 1.00 98.69 306 LYS A N 1
ATOM 2224 C CA . LYS A 1 306 ? 1.841 -2.104 11.713 1.00 98.69 306 LYS A CA 1
ATOM 2225 C C . LYS A 1 306 ? 1.267 -0.807 12.271 1.00 98.69 306 LYS A C 1
ATOM 2227 O O . LYS A 1 306 ? 1.971 0.197 12.263 1.00 98.69 306 LYS A O 1
ATOM 2232 N N . ILE A 1 307 ? 0.032 -0.839 12.758 1.00 98.88 307 ILE A N 1
ATOM 2233 C CA . ILE A 1 307 ? -0.655 0.290 13.396 1.00 98.88 307 ILE A CA 1
ATOM 2234 C C . ILE A 1 307 ? -1.171 -0.182 14.753 1.00 98.88 307 ILE A C 1
ATOM 2236 O O . ILE A 1 307 ? -1.730 -1.275 14.849 1.00 98.88 307 ILE A O 1
ATOM 2240 N N . THR A 1 308 ? -0.994 0.634 15.788 1.00 98.81 308 THR A N 1
ATOM 2241 C CA . THR A 1 308 ? -1.528 0.401 17.132 1.00 98.81 308 THR A CA 1
ATOM 2242 C C . THR A 1 308 ? -2.321 1.620 17.574 1.00 98.81 308 THR A C 1
ATOM 2244 O O . THR A 1 308 ? -1.778 2.722 17.590 1.00 98.81 308 THR A O 1
ATOM 2247 N N . TRP A 1 309 ? -3.565 1.414 17.995 1.00 98.62 309 TRP A N 1
ATOM 2248 C CA . TRP A 1 309 ? -4.319 2.396 18.770 1.00 98.62 309 TRP A CA 1
ATOM 2249 C C . TRP A 1 309 ? -4.173 2.002 20.233 1.00 98.62 309 TRP A C 1
ATOM 2251 O O . TRP A 1 309 ? -4.718 0.982 20.651 1.00 98.62 309 TRP A O 1
ATOM 2261 N N . GLU A 1 310 ? -3.382 2.753 20.997 1.00 97.81 310 GLU A N 1
ATOM 2262 C CA . GLU A 1 310 ? -3.139 2.470 22.409 1.00 97.81 310 GLU A CA 1
ATOM 2263 C C . GLU A 1 310 ? -4.059 3.315 23.282 1.00 97.81 310 GLU A C 1
ATOM 2265 O O . GLU A 1 310 ? -4.039 4.548 23.212 1.00 97.81 310 GLU A O 1
ATOM 2270 N N . LYS A 1 311 ? -4.801 2.644 24.174 1.00 96.50 311 LYS A N 1
ATOM 2271 C CA . LYS A 1 311 ? -5.662 3.283 25.175 1.00 96.50 311 LYS A CA 1
ATOM 2272 C C . LYS A 1 311 ? -6.555 4.358 24.551 1.00 96.50 311 LYS A C 1
ATOM 2274 O O . LYS A 1 311 ? -6.742 5.424 25.136 1.00 96.50 311 LYS A O 1
ATOM 2279 N N . ALA A 1 312 ? -7.111 4.070 23.377 1.00 95.62 312 ALA A N 1
ATOM 2280 C CA . ALA A 1 312 ? -8.015 4.969 22.684 1.00 95.62 312 ALA A CA 1
ATOM 2281 C C . ALA A 1 312 ? -9.262 5.195 23.561 1.00 95.62 312 ALA A C 1
ATOM 2283 O O . ALA A 1 312 ? -9.954 4.231 23.928 1.00 95.62 312 ALA A O 1
ATOM 2284 N N . PRO A 1 313 ? -9.535 6.437 23.980 1.00 93.31 313 PRO A N 1
ATOM 2285 C CA . PRO A 1 313 ? -10.717 6.758 24.764 1.00 93.31 313 PRO A CA 1
ATOM 2286 C C . PRO A 1 313 ? -11.931 6.936 23.848 1.00 93.31 313 PRO A C 1
ATOM 2288 O O . PRO A 1 313 ? -11.804 7.296 22.681 1.00 93.31 313 PRO A O 1
ATOM 2291 N N . VAL A 1 314 ? -13.117 6.709 24.398 1.00 91.31 314 VAL A N 1
ATOM 2292 C CA . VAL A 1 314 ? -14.380 6.908 23.683 1.00 91.31 314 VAL A CA 1
ATOM 2293 C C . VAL A 1 314 ? -14.692 8.398 23.494 1.00 91.31 314 VAL A C 1
ATOM 2295 O O . VAL A 1 314 ? -14.519 9.199 24.422 1.00 91.31 314 VAL A O 1
ATOM 2298 N N . TYR A 1 315 ? -15.223 8.768 22.328 1.00 84.81 315 TYR A N 1
ATOM 2299 C CA . TYR A 1 315 ? -15.801 10.089 22.100 1.00 84.81 315 TYR A CA 1
ATOM 2300 C C . TYR A 1 315 ? -16.962 10.352 23.067 1.00 84.81 315 TYR A C 1
ATOM 2302 O O . TYR A 1 315 ? -17.821 9.503 23.289 1.00 84.81 315 TYR A O 1
ATOM 2310 N N . ALA A 1 316 ? -16.980 11.547 23.660 1.00 71.81 316 ALA A N 1
ATOM 2311 C CA . ALA A 1 316 ? -17.842 11.939 24.781 1.00 71.81 316 ALA A CA 1
ATOM 2312 C C . ALA A 1 316 ? -17.416 11.451 26.183 1.00 71.81 316 ALA A C 1
ATOM 2314 O O . ALA A 1 316 ? -18.252 11.425 27.093 1.00 71.81 316 ALA A O 1
ATOM 2315 N N . SER A 1 317 ? -16.124 11.181 26.435 1.00 58.50 317 SER A N 1
ATOM 2316 C CA . SER A 1 317 ? -15.608 10.929 27.795 1.00 58.50 317 SER A CA 1
ATOM 2317 C C . SER A 1 317 ? -15.689 12.181 28.705 1.00 58.50 317 SER A C 1
ATOM 2319 O O . SER A 1 317 ? -14.689 12.780 29.106 1.00 58.50 317 SER A O 1
ATOM 2321 N N . ARG A 1 318 ? -16.897 12.615 29.082 1.00 54.41 318 ARG A N 1
ATOM 2322 C CA . ARG A 1 318 ? -17.092 13.636 30.122 1.00 54.41 318 ARG A CA 1
ATOM 2323 C C . ARG A 1 318 ? -16.797 13.100 31.528 1.00 54.41 318 ARG A C 1
ATOM 2325 O O . ARG A 1 318 ? -16.659 13.917 32.426 1.00 54.41 318 ARG A O 1
ATOM 2332 N N . SER A 1 319 ? -16.700 11.778 31.740 1.00 52.56 319 SER A N 1
ATOM 2333 C CA . SER A 1 319 ? -16.611 11.219 33.105 1.00 52.56 319 SER A CA 1
ATOM 2334 C C . SER A 1 319 ? -15.649 10.047 33.357 1.00 52.56 319 SER A C 1
ATOM 2336 O O . SER A 1 319 ? -15.276 9.878 34.512 1.00 52.56 319 SER A O 1
ATOM 2338 N N . ASP A 1 320 ? -15.197 9.268 32.364 1.00 65.38 320 ASP A N 1
ATOM 2339 C CA . ASP A 1 320 ? -14.273 8.149 32.639 1.00 65.38 320 ASP A CA 1
ATOM 2340 C C . ASP A 1 320 ? -13.260 7.919 31.508 1.00 65.38 320 ASP A C 1
ATOM 2342 O O . ASP A 1 320 ? -13.567 7.306 30.490 1.00 65.38 320 ASP A O 1
ATOM 2346 N N . THR A 1 321 ? -12.039 8.422 31.696 1.00 69.31 321 THR A N 1
ATOM 2347 C CA . THR A 1 321 ? -10.893 8.209 30.798 1.00 69.31 321 THR A CA 1
ATOM 2348 C C . THR A 1 321 ? -10.126 6.917 31.098 1.00 69.31 321 THR A C 1
ATOM 2350 O O . THR A 1 321 ? -9.100 6.660 30.472 1.00 69.31 321 THR A O 1
ATOM 2353 N N . ARG A 1 322 ? -10.580 6.095 32.058 1.00 77.75 322 ARG A N 1
ATOM 2354 C CA . ARG A 1 322 ? -9.901 4.842 32.439 1.00 77.75 322 ARG A CA 1
ATOM 2355 C C . ARG A 1 322 ? -10.334 3.669 31.566 1.00 77.75 322 ARG A C 1
ATOM 2357 O O . ARG A 1 322 ? -9.528 2.783 31.297 1.00 77.75 322 ARG A O 1
ATOM 2364 N N . LYS A 1 323 ? -11.588 3.671 31.104 1.00 90.06 323 LYS A N 1
ATOM 2365 C CA . LYS A 1 323 ? -12.141 2.652 30.203 1.00 90.06 323 LYS A CA 1
ATOM 2366 C C . LYS A 1 323 ? -11.760 2.959 28.758 1.00 90.06 323 LYS A C 1
ATOM 2368 O O . LYS A 1 323 ? -12.466 3.679 28.056 1.00 90.06 323 LYS A O 1
ATOM 2373 N N . THR A 1 324 ? -10.634 2.412 28.325 1.00 94.56 324 THR A N 1
ATOM 2374 C CA . THR A 1 324 ? -10.075 2.622 26.983 1.00 94.56 324 THR A CA 1
ATOM 2375 C C . THR A 1 324 ? -10.065 1.325 26.178 1.00 94.56 324 THR A C 1
ATOM 2377 O O . THR A 1 324 ? -10.389 0.261 26.709 1.00 94.56 324 THR A O 1
ATOM 2380 N N . ILE A 1 325 ? -9.748 1.419 24.887 1.00 97.19 325 ILE A N 1
ATOM 2381 C CA . ILE A 1 325 ? -9.532 0.257 24.021 1.00 97.19 325 ILE A CA 1
ATOM 2382 C C . ILE A 1 325 ? -8.105 0.257 23.473 1.00 97.19 325 ILE A C 1
ATOM 2384 O O . ILE A 1 325 ? -7.563 1.317 23.161 1.00 97.19 325 ILE A O 1
ATOM 2388 N N . THR A 1 326 ? -7.511 -0.924 23.326 1.00 98.50 326 THR A N 1
ATOM 2389 C CA . THR A 1 326 ? -6.195 -1.087 22.696 1.00 98.50 326 THR A CA 1
ATOM 2390 C C . THR A 1 326 ? -6.222 -2.234 21.698 1.00 98.50 326 THR A C 1
ATOM 2392 O O . THR A 1 326 ? -6.611 -3.356 22.030 1.00 98.50 326 THR A O 1
ATOM 2395 N N . TYR A 1 327 ? -5.796 -1.958 20.469 1.00 98.81 327 TYR A N 1
ATOM 2396 C CA . TYR A 1 327 ? -5.841 -2.917 19.368 1.00 98.81 327 TYR A CA 1
ATOM 2397 C C . TYR A 1 327 ? -4.837 -2.554 18.266 1.00 98.81 327 TYR A C 1
ATOM 2399 O O . TYR A 1 327 ? -4.290 -1.448 18.232 1.00 98.81 327 TYR A O 1
ATOM 2407 N N . GLN A 1 328 ? -4.577 -3.506 17.370 1.00 98.75 328 GLN A N 1
ATOM 2408 C CA . GLN A 1 328 ? -3.629 -3.381 16.269 1.00 98.75 328 GLN A CA 1
ATOM 2409 C C . GLN A 1 328 ? -4.225 -3.793 14.926 1.00 98.75 328 GLN A C 1
ATOM 2411 O O . GLN A 1 328 ? -5.060 -4.695 14.834 1.00 98.75 328 GLN A O 1
ATOM 2416 N N . ALA A 1 329 ? -3.703 -3.169 13.874 1.00 98.88 329 ALA A N 1
ATOM 2417 C CA . ALA A 1 329 ? -3.916 -3.537 12.485 1.00 98.88 329 ALA A CA 1
ATOM 2418 C C . ALA A 1 329 ? -2.572 -3.758 11.792 1.00 98.88 329 ALA A C 1
ATOM 2420 O O . ALA A 1 329 ? -1.683 -2.910 11.862 1.00 98.88 329 ALA A O 1
ATOM 2421 N N . ILE A 1 330 ? -2.420 -4.895 11.114 1.00 98.88 330 ILE A N 1
ATOM 2422 C CA . ILE A 1 330 ? -1.230 -5.213 10.323 1.00 98.88 330 ILE A CA 1
ATOM 2423 C C . ILE A 1 330 ? -1.672 -5.412 8.880 1.00 98.88 330 ILE A C 1
ATOM 2425 O O . ILE A 1 330 ? -2.238 -6.453 8.540 1.00 98.88 330 ILE A O 1
ATOM 2429 N N . LEU A 1 331 ? -1.410 -4.419 8.032 1.00 98.75 331 LEU A N 1
ATOM 2430 C CA . LEU A 1 331 ? -1.599 -4.538 6.590 1.00 98.75 331 LEU A CA 1
ATOM 2431 C C . LEU A 1 331 ? -0.350 -5.148 5.994 1.00 98.75 331 LEU A C 1
ATOM 2433 O O . LEU A 1 331 ? 0.757 -4.713 6.293 1.00 98.75 331 LEU A O 1
ATOM 2437 N N . THR A 1 332 ? -0.510 -6.125 5.115 1.00 98.81 332 THR A N 1
ATOM 2438 C CA . THR A 1 332 ? 0.627 -6.773 4.470 1.00 98.81 332 THR A CA 1
ATOM 2439 C C . THR A 1 332 ? 0.275 -7.155 3.038 1.00 98.81 332 THR A C 1
ATOM 2441 O O . THR A 1 332 ? -0.850 -7.568 2.755 1.00 98.81 332 THR A O 1
ATOM 2444 N N . THR A 1 333 ? 1.223 -6.993 2.114 1.00 98.12 333 THR A N 1
ATOM 2445 C CA . THR A 1 333 ? 1.078 -7.490 0.740 1.00 98.12 333 THR A CA 1
ATOM 2446 C C . THR A 1 333 ? 2.381 -8.077 0.194 1.00 98.12 333 THR A C 1
ATOM 2448 O O . THR A 1 333 ? 3.472 -7.587 0.488 1.00 98.12 333 THR A O 1
ATOM 2451 N N . ASP A 1 334 ? 2.266 -9.117 -0.640 1.00 96.44 334 ASP A N 1
ATOM 2452 C CA . ASP A 1 334 ? 3.353 -9.620 -1.499 1.00 96.44 334 ASP A CA 1
ATOM 2453 C C . ASP A 1 334 ? 3.382 -8.902 -2.871 1.00 96.44 334 ASP A C 1
ATOM 2455 O O . ASP A 1 334 ? 4.168 -9.241 -3.754 1.00 96.44 334 ASP A O 1
ATOM 2459 N N . GLY A 1 335 ? 2.515 -7.896 -3.046 1.00 94.12 335 GLY A N 1
ATOM 2460 C CA . GLY A 1 335 ? 2.280 -7.138 -4.273 1.00 94.12 335 GLY A CA 1
ATOM 2461 C C . GLY A 1 335 ? 1.243 -7.767 -5.214 1.00 94.12 335 GLY A C 1
ATOM 2462 O O . GLY A 1 335 ? 0.830 -7.112 -6.173 1.00 94.12 335 GLY A O 1
ATOM 2463 N N . PHE A 1 336 ? 0.785 -8.993 -4.948 1.00 92.56 336 PHE A N 1
ATOM 2464 C CA . PHE A 1 336 ? -0.324 -9.640 -5.658 1.00 92.56 336 PHE A CA 1
ATOM 2465 C C . PHE A 1 336 ? -1.502 -9.942 -4.722 1.00 92.56 336 PHE A C 1
ATOM 2467 O O . PHE A 1 336 ? -2.639 -9.605 -5.038 1.00 92.56 336 PHE A O 1
ATOM 2474 N N . ARG A 1 337 ? -1.216 -10.529 -3.559 1.00 95.75 337 ARG A N 1
ATOM 2475 C CA . ARG A 1 337 ? -2.144 -10.823 -2.466 1.00 95.75 337 ARG A CA 1
ATOM 2476 C C . ARG A 1 337 ? -1.989 -9.802 -1.355 1.00 95.75 337 ARG A C 1
ATOM 2478 O O . ARG A 1 337 ? -0.878 -9.323 -1.103 1.00 95.75 337 ARG A O 1
ATOM 2485 N N . SER A 1 338 ? -3.073 -9.496 -0.662 1.00 97.94 338 SER A N 1
ATOM 2486 C CA . SER A 1 338 ? -3.070 -8.547 0.443 1.00 97.94 338 SER A CA 1
ATOM 2487 C C . SER A 1 338 ? -3.921 -9.048 1.597 1.00 97.94 338 SER A C 1
ATOM 2489 O O . SER A 1 338 ? -4.972 -9.664 1.423 1.00 97.94 338 SER A O 1
ATOM 2491 N N . TYR A 1 339 ? -3.444 -8.785 2.807 1.00 98.50 339 TYR A N 1
ATOM 2492 C CA . TYR A 1 339 ? -4.118 -9.193 4.025 1.00 98.50 339 TYR A CA 1
ATOM 2493 C C . TYR A 1 339 ? -4.130 -8.059 5.039 1.00 98.50 339 TYR A C 1
ATOM 2495 O O . TYR A 1 339 ? -3.226 -7.221 5.072 1.00 98.50 339 TYR A O 1
ATOM 2503 N N . ILE A 1 340 ? -5.148 -8.080 5.889 1.00 98.75 340 ILE A N 1
ATOM 2504 C CA . ILE A 1 340 ? -5.186 -7.347 7.151 1.00 98.75 340 ILE A CA 1
ATOM 2505 C C . ILE A 1 340 ? -5.286 -8.367 8.281 1.00 98.75 340 ILE A C 1
ATOM 2507 O O . ILE A 1 340 ? -6.137 -9.256 8.237 1.00 98.75 340 ILE A O 1
ATOM 2511 N N . LEU A 1 341 ? -4.428 -8.231 9.288 1.00 98.69 341 LEU A N 1
ATOM 2512 C CA . LEU A 1 341 ? -4.593 -8.892 10.578 1.00 98.69 341 LEU A CA 1
ATOM 2513 C C . LEU A 1 341 ? -5.099 -7.842 11.569 1.00 98.69 341 LEU A C 1
ATOM 2515 O O . LEU A 1 341 ? -4.472 -6.795 11.719 1.00 98.69 341 LEU A O 1
ATOM 2519 N N . MET A 1 342 ? -6.216 -8.123 12.231 1.00 98.56 342 MET A N 1
ATOM 2520 C CA . MET A 1 342 ? -6.795 -7.282 13.280 1.00 98.56 342 MET A CA 1
ATOM 2521 C C . MET A 1 342 ? -6.625 -8.006 14.612 1.00 98.56 342 MET A C 1
ATOM 2523 O O . MET A 1 342 ? -7.111 -9.131 14.756 1.00 98.56 342 MET A O 1
ATOM 2527 N N . LEU A 1 343 ? -5.890 -7.395 15.542 1.00 98.69 343 LEU A N 1
ATOM 2528 C CA . LEU A 1 343 ? -5.584 -7.964 16.853 1.00 98.69 343 LEU A CA 1
ATOM 2529 C C . LEU A 1 343 ? -6.173 -7.075 17.944 1.00 98.69 343 LEU A C 1
ATOM 2531 O O . LEU A 1 343 ? -5.914 -5.875 17.962 1.00 98.69 343 LEU A O 1
ATOM 2535 N N . TYR A 1 344 ? -6.895 -7.660 18.888 1.00 98.56 344 TYR A N 1
ATOM 2536 C CA . TYR A 1 344 ? -7.497 -6.947 20.013 1.00 98.56 344 TYR A CA 1
ATOM 2537 C C . TYR A 1 344 ? -6.860 -7.418 21.316 1.00 98.56 344 TYR A C 1
ATOM 2539 O O . TYR A 1 344 ? -6.736 -8.622 21.542 1.00 98.56 344 TYR A O 1
ATOM 2547 N N . GLN A 1 345 ? -6.429 -6.478 22.161 1.00 98.38 345 GLN A N 1
ATOM 2548 C CA . GLN A 1 345 ? -5.750 -6.810 23.411 1.00 98.38 345 GLN A CA 1
ATOM 2549 C C . GLN A 1 345 ? -6.700 -7.566 24.352 1.00 98.38 345 GLN A C 1
ATOM 2551 O O . GLN A 1 345 ? -7.790 -7.073 24.637 1.00 98.38 345 GLN A O 1
ATOM 2556 N N . ASP A 1 346 ? -6.272 -8.723 24.867 1.00 97.62 346 ASP A N 1
ATOM 2557 C CA . ASP A 1 346 ? -7.033 -9.513 25.850 1.00 97.62 346 ASP A CA 1
ATOM 2558 C C . ASP A 1 346 ? -7.351 -8.670 27.091 1.00 97.62 346 ASP A C 1
ATOM 2560 O O . ASP A 1 346 ? -6.451 -8.125 27.737 1.00 97.62 346 ASP A O 1
ATOM 2564 N N . GLY A 1 347 ? -8.642 -8.494 27.383 1.00 96.50 347 GLY A N 1
ATOM 2565 C CA . GLY A 1 347 ? -9.117 -7.626 28.457 1.00 96.50 347 GLY A CA 1
ATOM 2566 C C . GLY A 1 347 ? -8.889 -6.132 28.209 1.00 96.50 347 GLY A C 1
ATOM 2567 O O . GLY A 1 347 ? -9.214 -5.322 29.074 1.00 96.50 347 GLY A O 1
ATOM 2568 N N . GLY A 1 348 ? -8.344 -5.740 27.057 1.00 96.38 348 GLY A N 1
ATOM 2569 C CA . GLY A 1 348 ? -8.028 -4.360 26.703 1.00 96.38 348 GLY A CA 1
ATOM 2570 C C . GLY A 1 348 ? -9.157 -3.626 25.989 1.00 96.38 348 GLY A C 1
ATOM 2571 O O . GLY A 1 348 ? -9.039 -2.424 25.806 1.00 96.38 348 GLY A O 1
ATOM 2572 N N . MET A 1 349 ? -10.256 -4.292 25.612 1.00 97.00 349 MET A N 1
ATOM 2573 C CA . MET A 1 349 ? -11.389 -3.658 24.925 1.00 97.00 349 MET A CA 1
ATOM 2574 C C . MET A 1 349 ? -12.472 -3.207 25.920 1.00 97.00 349 MET A C 1
ATOM 2576 O O . MET A 1 349 ? -13.513 -3.848 26.060 1.00 97.00 349 MET A O 1
ATOM 2580 N N . GLN A 1 350 ? -12.238 -2.120 26.664 1.00 95.06 350 GLN A N 1
ATOM 2581 C CA . GLN A 1 350 ? -13.011 -1.819 27.880 1.00 95.06 350 GLN A CA 1
ATOM 2582 C C . GLN A 1 350 ? -14.056 -0.707 27.757 1.00 95.06 350 GLN A C 1
ATOM 2584 O O . GLN A 1 350 ? -14.666 -0.354 28.769 1.00 95.06 350 GLN A O 1
ATOM 2589 N N . TRP A 1 351 ? -14.308 -0.160 26.563 1.00 93.50 351 TRP A N 1
ATOM 2590 C CA . TRP A 1 351 ? -15.344 0.866 26.398 1.00 93.50 351 TRP A CA 1
ATOM 2591 C C . TRP A 1 351 ? -16.685 0.437 27.004 1.00 93.50 351 TRP A C 1
ATOM 2593 O O . TRP A 1 351 ? -17.114 -0.723 26.901 1.00 93.50 351 TRP A O 1
ATOM 2603 N N . ASP A 1 352 ? -17.340 1.397 27.654 1.00 91.75 352 ASP A N 1
ATOM 2604 C CA . ASP A 1 352 ? -18.643 1.214 28.276 1.00 91.75 352 ASP A CA 1
ATOM 2605 C C . ASP A 1 352 ? -19.751 1.415 27.242 1.00 91.75 352 ASP A C 1
ATOM 2607 O O . ASP A 1 352 ? -20.285 2.512 27.075 1.00 91.75 352 ASP A O 1
ATOM 2611 N N . TYR A 1 353 ? -20.085 0.334 26.537 1.00 90.44 353 TYR A N 1
ATOM 2612 C CA . TYR A 1 353 ? -21.066 0.353 25.454 1.00 90.44 353 TYR A CA 1
ATOM 2613 C C . TYR A 1 353 ? -22.461 0.833 25.898 1.00 90.44 353 TYR A C 1
ATOM 2615 O O . TYR A 1 353 ? -23.252 1.254 25.060 1.00 90.44 353 TYR A O 1
ATOM 2623 N N . THR A 1 354 ? -22.779 0.782 27.200 1.00 90.62 354 THR A N 1
ATOM 2624 C CA . THR A 1 354 ? -24.077 1.226 27.742 1.00 90.62 354 THR A CA 1
ATOM 2625 C C . THR A 1 354 ? -24.218 2.745 27.795 1.00 90.62 354 THR A C 1
ATOM 2627 O O . THR A 1 354 ? -25.328 3.257 27.925 1.00 90.62 354 THR A O 1
ATOM 2630 N N . ARG A 1 355 ? -23.099 3.472 27.693 1.00 87.81 355 ARG A N 1
ATOM 2631 C CA . ARG A 1 355 ? -23.043 4.938 27.786 1.00 87.81 355 ARG A CA 1
ATOM 2632 C C . ARG A 1 355 ? -22.787 5.611 26.436 1.00 87.81 355 ARG A C 1
ATOM 2634 O O . ARG A 1 355 ? -22.627 6.828 26.398 1.00 87.81 355 ARG A O 1
ATOM 2641 N N . LEU A 1 356 ? -22.729 4.836 25.351 1.00 87.56 356 LEU A N 1
ATOM 2642 C CA . LEU A 1 356 ? -22.511 5.351 24.000 1.00 87.56 356 LEU A CA 1
ATOM 2643 C C . LEU A 1 356 ? -23.798 5.953 23.436 1.00 87.56 356 LEU A C 1
ATOM 2645 O O . LEU A 1 356 ? -24.879 5.395 23.616 1.00 87.56 356 LEU A O 1
ATOM 2649 N N . ALA A 1 357 ? -23.671 7.065 22.708 1.00 85.25 357 ALA A N 1
ATOM 2650 C CA . ALA A 1 357 ? -24.800 7.688 22.014 1.00 85.25 357 ALA A CA 1
ATOM 2651 C C . ALA A 1 357 ? -25.350 6.791 20.890 1.00 85.25 357 ALA A C 1
ATOM 2653 O O . ALA A 1 357 ? -26.558 6.732 20.671 1.00 85.25 357 ALA A O 1
ATOM 2654 N N . ALA A 1 358 ? -24.461 6.066 20.211 1.00 87.88 358 ALA A N 1
ATOM 2655 C CA . ALA A 1 358 ? -24.784 5.034 19.241 1.00 87.88 358 ALA A CA 1
ATOM 2656 C C . ALA A 1 358 ? -23.880 3.822 19.485 1.00 87.88 358 ALA A C 1
ATOM 2658 O O . ALA A 1 358 ? -22.732 3.966 19.888 1.00 87.88 358 ALA A O 1
ATOM 2659 N N . THR A 1 359 ? -24.411 2.619 19.267 1.00 91.06 359 THR A N 1
ATOM 2660 C CA . THR A 1 359 ? -23.661 1.366 19.438 1.00 91.06 359 THR A CA 1
ATOM 2661 C C . THR A 1 359 ? -23.423 0.710 18.082 1.00 91.06 359 THR A C 1
ATOM 2663 O O . THR A 1 359 ? -23.834 -0.425 17.854 1.00 91.06 359 THR A O 1
ATOM 2666 N N . ASN A 1 360 ? -22.840 1.436 17.132 1.00 90.69 360 ASN A N 1
ATOM 2667 C CA . ASN A 1 360 ? -22.723 1.045 15.722 1.00 90.69 360 ASN A CA 1
ATOM 2668 C C . ASN A 1 360 ? -21.306 0.629 15.300 1.00 90.69 360 ASN A C 1
ATOM 2670 O O . ASN A 1 360 ? -21.042 0.625 14.103 1.00 90.69 360 ASN A O 1
ATOM 2674 N N . VAL A 1 361 ? -20.437 0.218 16.237 1.00 95.56 361 VAL A N 1
ATOM 2675 C CA . VAL A 1 361 ? -19.074 -0.229 15.898 1.00 95.56 361 VAL A CA 1
ATOM 2676 C C . VAL A 1 361 ? -19.039 -1.204 14.719 1.00 95.56 361 VAL A C 1
ATOM 2678 O O . VAL A 1 361 ? -19.763 -2.210 14.687 1.00 95.56 361 VAL A O 1
ATOM 2681 N N . LEU A 1 362 ? -18.170 -0.900 13.756 1.00 97.44 362 LEU A N 1
ATOM 2682 C CA . LEU A 1 362 ? -18.027 -1.647 12.515 1.00 97.44 362 LEU A CA 1
ATOM 2683 C C . LEU A 1 362 ? -16.648 -2.307 12.419 1.00 97.44 362 LEU A C 1
ATOM 2685 O O . LEU A 1 362 ? -15.619 -1.690 12.684 1.00 97.44 362 LEU A O 1
ATOM 2689 N N . ILE A 1 363 ? -16.645 -3.575 12.015 1.00 97.44 363 ILE A N 1
ATOM 2690 C CA . ILE A 1 363 ? -15.462 -4.376 11.707 1.00 97.44 363 ILE A CA 1
ATOM 2691 C C . ILE A 1 363 ? -15.692 -4.973 10.322 1.00 97.44 363 ILE A C 1
ATOM 2693 O O . ILE A 1 363 ? -16.721 -5.607 10.069 1.00 97.44 363 ILE A O 1
ATOM 2697 N N . GLY A 1 364 ? -14.755 -4.757 9.407 1.00 97.25 364 GLY A N 1
ATOM 2698 C CA . GLY A 1 364 ? -14.912 -5.200 8.028 1.00 97.25 364 GLY A CA 1
ATOM 2699 C C . GLY A 1 364 ? -14.095 -4.391 7.036 1.00 97.25 364 GLY A C 1
ATOM 2700 O O . GLY A 1 364 ? -13.165 -3.675 7.400 1.00 97.25 364 GLY A O 1
ATOM 2701 N N . TYR A 1 365 ? -14.449 -4.496 5.762 1.00 98.12 365 TYR A N 1
ATOM 2702 C CA . TYR A 1 365 ? -13.819 -3.732 4.690 1.00 98.12 365 TYR A CA 1
ATOM 2703 C C . TYR A 1 365 ? -14.754 -3.563 3.494 1.00 98.12 365 TYR A C 1
ATOM 2705 O O . TYR A 1 365 ? -15.666 -4.362 3.287 1.00 98.12 365 TYR A O 1
ATOM 2713 N N . THR A 1 366 ? -14.465 -2.565 2.666 1.00 98.00 366 THR A N 1
ATOM 2714 C CA . THR A 1 366 ? -15.071 -2.355 1.351 1.00 98.00 366 THR A CA 1
ATOM 2715 C C . THR A 1 366 ? -14.039 -1.814 0.374 1.00 98.00 366 THR A C 1
ATOM 2717 O O . THR A 1 366 ? -13.319 -0.862 0.680 1.00 98.00 366 THR A O 1
ATOM 2720 N N . SER A 1 367 ? -13.946 -2.409 -0.813 1.00 96.50 367 SER A N 1
ATOM 2721 C CA . SER A 1 367 ? -13.099 -1.891 -1.888 1.00 96.50 367 SER A CA 1
ATOM 2722 C C . SER A 1 367 ? -13.814 -0.895 -2.810 1.00 96.50 367 SER A C 1
ATOM 2724 O O . SER A 1 367 ? -13.180 -0.405 -3.746 1.00 96.50 367 SER A O 1
ATOM 2726 N N . GLY A 1 368 ? -15.105 -0.615 -2.587 1.00 94.81 368 GLY A N 1
ATOM 2727 C CA . GLY A 1 368 ? -15.935 0.268 -3.425 1.00 94.81 368 GLY A CA 1
ATOM 2728 C C . GLY A 1 368 ? -16.288 -0.290 -4.815 1.00 94.81 368 GLY A C 1
ATOM 2729 O O . GLY A 1 368 ? -16.994 0.351 -5.587 1.00 94.81 368 GLY A O 1
ATOM 2730 N N . ASP A 1 369 ? -15.804 -1.489 -5.158 1.00 93.75 369 ASP A N 1
ATOM 2731 C CA . ASP A 1 369 ? -16.020 -2.167 -6.447 1.00 93.75 369 ASP A CA 1
ATOM 2732 C C . ASP A 1 369 ? -16.871 -3.449 -6.315 1.00 93.75 369 ASP A C 1
ATOM 2734 O O . ASP A 1 369 ? -16.774 -4.382 -7.122 1.00 93.75 369 ASP A O 1
ATOM 2738 N N . GLY A 1 370 ? -17.706 -3.500 -5.274 1.00 94.44 370 GLY A N 1
ATOM 2739 C CA . GLY A 1 370 ? -18.576 -4.625 -4.932 1.00 94.44 370 GLY A CA 1
ATOM 2740 C C . GLY A 1 370 ? -17.899 -5.729 -4.114 1.00 94.44 370 GLY A C 1
ATOM 2741 O O . GLY A 1 370 ? -18.558 -6.707 -3.765 1.00 94.44 370 GLY A O 1
ATOM 2742 N N . PHE A 1 371 ? -16.604 -5.612 -3.796 1.00 96.44 371 PHE A N 1
ATOM 2743 C CA . PHE A 1 371 ? -15.917 -6.539 -2.896 1.00 96.44 371 PHE A CA 1
ATOM 2744 C C . PHE A 1 371 ? -15.848 -5.968 -1.471 1.00 96.44 371 PHE A C 1
ATOM 2746 O O . PHE A 1 371 ? -15.133 -5.016 -1.173 1.00 96.44 371 PHE A O 1
ATOM 2753 N N . TYR A 1 372 ? -16.637 -6.542 -0.569 1.00 97.38 372 TYR A N 1
ATOM 2754 C CA . TYR A 1 372 ? -16.762 -6.055 0.800 1.00 97.38 372 TYR A CA 1
ATOM 2755 C C . TYR A 1 372 ? -17.121 -7.184 1.757 1.00 97.38 372 TYR A C 1
ATOM 2757 O O . TYR A 1 372 ? -17.581 -8.255 1.349 1.00 97.38 372 TYR A O 1
ATOM 2765 N N . TYR A 1 373 ? -16.928 -6.923 3.043 1.00 97.19 373 TYR A N 1
ATOM 2766 C CA . TYR A 1 373 ? -17.337 -7.814 4.112 1.00 97.19 373 TYR A CA 1
ATOM 2767 C C . TYR A 1 373 ? -17.651 -7.011 5.373 1.00 97.19 373 TYR A C 1
ATOM 2769 O O . TYR A 1 373 ? -16.843 -6.189 5.799 1.00 97.19 373 TYR A O 1
ATOM 2777 N N . ASN A 1 374 ? -18.806 -7.283 5.981 1.00 96.94 374 ASN A N 1
ATOM 2778 C CA . ASN A 1 374 ? -19.127 -6.850 7.340 1.00 96.94 374 ASN A CA 1
ATOM 2779 C C . ASN A 1 374 ? -19.022 -8.065 8.248 1.00 96.94 374 ASN A C 1
ATOM 2781 O O . ASN A 1 374 ? -19.748 -9.041 8.022 1.00 96.94 374 ASN A O 1
ATOM 2785 N N . ASP A 1 375 ? -18.157 -8.002 9.258 1.00 95.94 375 ASP A N 1
ATOM 2786 C CA . ASP A 1 375 ? -17.987 -9.126 10.167 1.00 95.94 375 ASP A CA 1
ATOM 2787 C C . ASP A 1 375 ? -19.282 -9.422 10.926 1.00 95.94 375 ASP A C 1
ATOM 2789 O O . ASP A 1 375 ? -20.050 -8.528 11.301 1.00 95.94 375 ASP A O 1
ATOM 2793 N N . ASP A 1 376 ? -19.534 -10.706 11.160 1.00 94.12 376 ASP A N 1
ATOM 2794 C CA . ASP A 1 376 ? -20.724 -11.134 11.883 1.00 94.12 376 ASP A CA 1
ATOM 2795 C C . ASP A 1 376 ? -20.723 -10.637 13.328 1.00 94.12 376 ASP A C 1
ATOM 2797 O O . ASP A 1 376 ? -21.800 -10.456 13.903 1.00 94.12 376 ASP A O 1
ATOM 2801 N N . LEU A 1 377 ? -19.547 -10.353 13.904 1.00 93.31 377 LEU A N 1
ATOM 2802 C CA . LEU A 1 377 ? -19.427 -9.723 15.208 1.00 93.31 377 LEU A CA 1
ATOM 2803 C C . LEU A 1 377 ? -20.113 -8.352 15.229 1.00 93.31 377 LEU A C 1
ATOM 2805 O O . LEU A 1 377 ? -20.854 -8.085 16.169 1.00 93.31 377 LEU A O 1
ATOM 2809 N N . SER A 1 378 ? -19.988 -7.526 14.185 1.00 92.62 378 SER A N 1
ATOM 2810 C CA . SER A 1 378 ? -20.627 -6.196 14.125 1.00 92.62 378 SER A CA 1
ATOM 2811 C C . SER A 1 378 ? -22.158 -6.242 14.164 1.00 92.62 378 SER A C 1
ATOM 2813 O O . SER A 1 378 ? -22.798 -5.276 14.585 1.00 92.62 378 SER A O 1
ATOM 2815 N N . LYS A 1 379 ? -22.758 -7.378 13.786 1.00 91.06 379 LYS A N 1
ATOM 2816 C CA . LYS A 1 379 ? -24.213 -7.605 13.820 1.00 91.06 379 LYS A CA 1
ATOM 2817 C C . LYS A 1 379 ? -24.712 -8.077 15.191 1.00 91.06 379 LYS A C 1
ATOM 2819 O O . LYS A 1 379 ? -25.919 -8.190 15.399 1.00 91.06 379 LYS A O 1
ATOM 2824 N N . ARG A 1 380 ? -23.812 -8.398 16.126 1.00 94.88 380 ARG A N 1
ATOM 2825 C CA . ARG A 1 380 ? -24.168 -8.883 17.467 1.00 94.88 380 ARG A CA 1
ATOM 2826 C C . ARG A 1 380 ? -24.626 -7.736 18.383 1.00 94.88 380 ARG A C 1
ATOM 2828 O O . ARG A 1 380 ? -24.353 -6.566 18.105 1.00 94.88 380 ARG A O 1
ATOM 2835 N N . PRO A 1 381 ? -25.300 -8.051 19.507 1.00 95.75 381 PRO A N 1
ATOM 2836 C CA . PRO A 1 381 ? -25.627 -7.053 20.519 1.00 95.75 381 PRO A CA 1
ATOM 2837 C C . PRO A 1 381 ? -24.380 -6.307 21.035 1.00 95.75 381 PRO A C 1
ATOM 2839 O O . PRO A 1 381 ? -23.288 -6.887 21.036 1.00 95.75 381 PRO A O 1
ATOM 2842 N N . PRO A 1 382 ? -24.520 -5.064 21.537 1.00 95.12 382 PRO A N 1
ATOM 2843 C CA . PRO A 1 382 ? -23.398 -4.235 22.000 1.00 95.12 382 PRO A CA 1
ATOM 2844 C C . PRO A 1 382 ? -22.442 -4.937 22.976 1.00 95.12 382 PRO A C 1
ATOM 2846 O O . PRO A 1 382 ? -21.228 -4.845 22.818 1.00 95.12 382 PRO A O 1
ATOM 2849 N N . ALA A 1 383 ? -22.976 -5.725 23.914 1.00 95.12 383 ALA A N 1
ATOM 2850 C CA . ALA A 1 383 ? -22.183 -6.477 24.890 1.00 95.12 383 ALA A CA 1
ATOM 2851 C C . ALA A 1 383 ? -21.158 -7.444 24.268 1.00 95.12 383 ALA A C 1
ATOM 2853 O O . ALA A 1 383 ? -20.152 -7.758 24.894 1.00 95.12 383 ALA A O 1
ATOM 2854 N N . VAL A 1 384 ? -21.420 -7.908 23.045 1.00 95.56 384 VAL A N 1
ATOM 2855 C CA . VAL A 1 384 ? -20.581 -8.858 22.309 1.00 95.56 384 VAL A CA 1
ATOM 2856 C C . VAL A 1 384 ? -19.663 -8.116 21.341 1.00 95.56 384 VAL A C 1
ATOM 2858 O O . VAL A 1 384 ? -18.455 -8.338 21.336 1.00 95.56 384 VAL A O 1
ATOM 2861 N N . LYS A 1 385 ? -20.204 -7.191 20.542 1.00 95.25 385 LYS A N 1
ATOM 2862 C CA . LYS A 1 385 ? -19.425 -6.554 19.469 1.00 95.25 385 LYS A CA 1
ATOM 2863 C C . LYS A 1 385 ? -18.374 -5.547 19.935 1.00 95.25 385 LYS A C 1
ATOM 2865 O O . LYS A 1 385 ? -17.397 -5.333 19.232 1.00 95.25 385 LYS A O 1
ATOM 2870 N N . TYR A 1 386 ? -18.525 -4.989 21.138 1.00 96.81 386 TYR A N 1
ATOM 2871 C CA . TYR A 1 386 ? -17.499 -4.150 21.776 1.00 96.81 386 TYR A CA 1
ATOM 2872 C C . TYR A 1 386 ? -16.454 -4.962 22.562 1.00 96.81 386 TYR A C 1
ATOM 2874 O O . TYR A 1 386 ? -15.646 -4.377 23.284 1.00 96.81 386 TYR A O 1
ATOM 2882 N N . ARG A 1 387 ? -16.478 -6.298 22.464 1.00 97.25 387 ARG A N 1
ATOM 2883 C CA . ARG A 1 387 ? -15.543 -7.218 23.133 1.00 97.25 387 ARG A CA 1
ATOM 2884 C C . ARG A 1 387 ? -14.890 -8.205 22.154 1.00 97.25 387 ARG A C 1
ATOM 2886 O O . ARG A 1 387 ? -14.928 -9.410 22.395 1.00 97.25 387 ARG A O 1
ATOM 2893 N N . PRO A 1 388 ? -14.315 -7.747 21.024 1.00 96.81 388 PRO A N 1
ATOM 2894 C CA . PRO A 1 388 ? -13.711 -8.654 20.045 1.00 96.81 388 PRO A CA 1
ATOM 2895 C C . PRO A 1 388 ? -12.550 -9.483 20.626 1.00 96.81 388 PRO A C 1
ATOM 2897 O O . PRO A 1 388 ? -12.309 -10.599 20.182 1.00 96.81 388 PRO A O 1
ATOM 2900 N N . ASP A 1 389 ? -11.884 -9.002 21.675 1.00 97.56 389 ASP A N 1
ATOM 2901 C CA . ASP A 1 389 ? -10.857 -9.726 22.434 1.00 97.56 389 ASP A CA 1
ATOM 2902 C C . ASP A 1 389 ? -11.370 -11.018 23.102 1.00 97.56 389 ASP A C 1
ATOM 2904 O O . ASP A 1 389 ? -10.599 -11.942 23.355 1.00 97.56 389 ASP A O 1
ATOM 2908 N N . GLN A 1 390 ? -12.679 -11.124 23.349 1.00 96.38 390 GLN A N 1
ATOM 2909 C CA . GLN A 1 390 ? -13.288 -12.274 24.021 1.00 96.38 390 GLN A CA 1
ATOM 2910 C C . GLN A 1 390 ? -13.736 -13.382 23.065 1.00 96.38 390 GLN A C 1
ATOM 2912 O O . GLN A 1 390 ? -14.035 -14.490 23.518 1.00 96.38 390 GLN A O 1
ATOM 2917 N N . PHE A 1 391 ? -13.765 -13.116 21.758 1.00 94.75 391 PHE A N 1
ATOM 2918 C CA . PHE A 1 391 ? -14.272 -14.050 20.758 1.00 94.75 391 PHE A CA 1
ATOM 2919 C C . PHE A 1 391 ? -13.169 -14.525 19.826 1.00 94.75 391 PHE A C 1
ATOM 2921 O O . PHE A 1 391 ? -12.232 -13.804 19.491 1.00 94.75 391 PHE A O 1
ATOM 2928 N N . ARG A 1 392 ? -13.300 -15.779 19.405 1.00 93.00 392 ARG A N 1
ATOM 2929 C CA . ARG A 1 392 ? -12.442 -16.396 18.402 1.00 93.00 392 ARG A CA 1
ATOM 2930 C C . ARG A 1 392 ? -12.794 -15.847 17.019 1.00 93.00 392 ARG A C 1
ATOM 2932 O O . ARG A 1 392 ? -13.971 -15.844 16.655 1.00 93.00 392 ARG A O 1
ATOM 2939 N N . GLY A 1 393 ? -11.786 -15.439 16.248 1.00 85.94 393 GLY A N 1
ATOM 2940 C CA . GLY A 1 393 ? -11.992 -15.066 14.850 1.00 85.94 393 GLY A CA 1
ATOM 2941 C C . GLY A 1 393 ? -12.429 -16.265 14.009 1.00 85.94 393 GLY A C 1
ATOM 2942 O O . GLY A 1 393 ? -12.058 -17.406 14.286 1.00 85.94 393 GLY A O 1
ATOM 2943 N N . TYR A 1 394 ? -13.215 -16.025 12.958 1.00 84.50 394 TYR A N 1
ATOM 2944 C CA . TYR A 1 394 ? -13.818 -17.100 12.154 1.00 84.50 394 TYR A CA 1
ATOM 2945 C C . TYR A 1 394 ? -12.789 -18.054 11.513 1.00 84.50 394 TYR A C 1
ATOM 2947 O O . TYR A 1 394 ? -13.110 -19.202 11.210 1.00 84.50 394 TYR A O 1
ATOM 2955 N N . ASN A 1 395 ? -11.555 -17.588 11.307 1.00 88.06 395 ASN A N 1
ATOM 2956 C CA . ASN A 1 395 ? -10.486 -18.293 10.602 1.00 88.06 395 ASN A CA 1
ATOM 2957 C C . ASN A 1 395 ? -9.224 -18.543 11.437 1.00 88.06 395 ASN A C 1
ATOM 2959 O O . ASN A 1 395 ? -8.211 -18.975 10.888 1.00 88.06 395 ASN A O 1
ATOM 2963 N N . THR A 1 396 ? -9.263 -18.283 12.739 1.00 92.88 396 THR A N 1
ATOM 2964 C CA . THR A 1 396 ? -8.109 -18.457 13.634 1.00 92.88 396 THR A CA 1
ATOM 2965 C C . THR A 1 396 ? -8.476 -19.396 14.766 1.00 92.88 396 THR A C 1
ATOM 2967 O O . THR A 1 396 ? -9.643 -19.724 14.922 1.00 92.88 396 THR A O 1
ATOM 2970 N N . ASP A 1 397 ? -7.519 -19.910 15.525 1.00 93.19 397 ASP A N 1
ATOM 2971 C CA . ASP A 1 397 ? -7.731 -20.658 16.775 1.00 93.19 397 ASP A CA 1
ATOM 2972 C C . ASP A 1 397 ? -7.489 -19.777 18.015 1.00 93.19 397 ASP A C 1
ATOM 2974 O O . ASP A 1 397 ? -7.416 -20.284 19.132 1.00 93.19 397 ASP A O 1
ATOM 2978 N N . LEU A 1 398 ? -7.423 -18.454 17.820 1.00 95.50 398 LEU A N 1
ATOM 2979 C CA . LEU A 1 398 ? -7.136 -17.459 18.847 1.00 95.50 398 LEU A CA 1
ATOM 2980 C C . LEU A 1 398 ? -8.336 -16.537 19.075 1.00 95.50 398 LEU A C 1
ATOM 2982 O O . LEU A 1 398 ? -9.021 -16.132 18.132 1.00 95.50 398 LEU A O 1
ATOM 2986 N N . ARG A 1 399 ? -8.564 -16.157 20.334 1.00 96.44 399 ARG A N 1
ATOM 2987 C CA . ARG A 1 399 ? -9.455 -15.036 20.665 1.00 96.44 399 ARG A CA 1
ATOM 2988 C C . ARG A 1 399 ? -8.778 -13.715 20.305 1.00 96.44 399 ARG A C 1
ATOM 2990 O O . ARG A 1 399 ? -7.561 -13.594 20.449 1.00 96.44 399 ARG A O 1
ATOM 2997 N N . GLY A 1 400 ? -9.547 -12.745 19.820 1.00 96.94 400 GLY A N 1
ATOM 2998 C CA . GLY A 1 400 ? -9.025 -11.417 19.503 1.00 96.94 400 GLY A CA 1
ATOM 2999 C C . GLY A 1 400 ? -8.272 -11.300 18.174 1.00 96.94 400 GLY A C 1
ATOM 3000 O O . GLY A 1 400 ? -7.705 -10.242 17.938 1.00 96.94 400 GLY A O 1
ATOM 3001 N N . LEU A 1 401 ? -8.234 -12.325 17.307 1.00 97.75 401 LEU A N 1
ATOM 3002 C CA . LEU A 1 401 ? -7.526 -12.267 16.016 1.00 97.75 401 LEU A CA 1
ATOM 3003 C C . LEU A 1 401 ? -8.436 -12.585 14.829 1.00 97.75 401 LEU A C 1
ATOM 3005 O O . LEU A 1 401 ? -8.916 -13.713 14.698 1.00 97.75 401 LEU A O 1
ATOM 3009 N N . TRP A 1 402 ? -8.533 -11.635 13.898 1.00 97.31 402 TRP A N 1
ATOM 3010 C CA . TRP A 1 402 ? -9.139 -11.816 12.579 1.00 97.31 402 TRP A CA 1
ATOM 3011 C C . TRP A 1 402 ? -8.101 -11.597 11.489 1.00 97.31 402 TRP A C 1
ATOM 3013 O O . TRP A 1 402 ? -7.270 -10.694 11.584 1.00 97.31 402 TRP A O 1
ATOM 3023 N N . ILE A 1 403 ? -8.171 -12.403 10.429 1.00 97.88 403 ILE A N 1
ATOM 3024 C CA . ILE A 1 403 ? -7.351 -12.205 9.232 1.00 97.88 403 ILE A CA 1
ATOM 3025 C C . ILE A 1 403 ? -8.271 -12.155 8.020 1.00 97.88 403 ILE A C 1
ATOM 3027 O O . ILE A 1 403 ? -9.041 -13.087 7.786 1.00 97.88 403 ILE A O 1
ATOM 3031 N N . TYR A 1 404 ? -8.192 -11.089 7.232 1.00 97.69 404 TYR A N 1
ATOM 3032 C CA . TYR A 1 404 ? -8.963 -10.969 5.999 1.00 97.69 404 TYR A CA 1
ATOM 3033 C C . TYR A 1 404 ? -8.046 -10.901 4.797 1.00 97.69 404 TYR A C 1
ATOM 3035 O O . TYR A 1 404 ? -7.032 -10.207 4.813 1.00 97.69 404 TYR A O 1
ATOM 3043 N N . LYS A 1 405 ? -8.446 -11.614 3.747 1.00 97.19 405 LYS A N 1
ATOM 3044 C CA . LYS A 1 405 ? -7.934 -11.434 2.393 1.00 97.19 405 LYS A CA 1
ATOM 3045 C C . LYS A 1 405 ? -8.593 -10.193 1.792 1.00 97.19 405 LYS A C 1
ATOM 3047 O O . LYS A 1 405 ? -9.816 -10.079 1.856 1.00 97.19 405 LYS A O 1
ATOM 3052 N N . LEU A 1 406 ? -7.802 -9.289 1.226 1.00 97.81 406 LEU A N 1
ATOM 3053 C CA . LEU A 1 406 ? -8.273 -7.988 0.749 1.00 97.81 406 LEU A CA 1
ATOM 3054 C C . LEU A 1 406 ? -8.278 -7.875 -0.777 1.00 97.81 406 LEU A C 1
ATOM 3056 O O . LEU A 1 406 ? -8.945 -7.003 -1.328 1.00 97.81 406 LEU A O 1
ATOM 3060 N N . GLU A 1 407 ? -7.596 -8.757 -1.496 1.00 95.31 407 GLU A N 1
ATOM 3061 C CA . GLU A 1 407 ? -7.659 -8.817 -2.950 1.00 95.31 407 GLU A CA 1
ATOM 3062 C C . GLU A 1 407 ? -8.712 -9.822 -3.441 1.00 95.31 407 GLU A C 1
ATOM 3064 O O . GLU A 1 407 ? -8.864 -10.926 -2.906 1.00 95.31 407 GLU A O 1
ATOM 3069 N N . SER A 1 408 ? -9.390 -9.479 -4.538 1.00 91.12 408 SER A N 1
ATOM 3070 C CA . SER A 1 408 ? -10.270 -10.406 -5.256 1.00 91.12 408 SER A CA 1
ATOM 3071 C C . SER A 1 408 ? -9.672 -10.821 -6.601 1.00 91.12 408 SER A C 1
ATOM 3073 O O . SER A 1 408 ? -9.425 -12.008 -6.820 1.00 91.12 408 SER A O 1
ATOM 3075 N N . ARG A 1 409 ? -9.413 -9.856 -7.494 1.00 82.81 409 ARG A N 1
ATOM 3076 C CA . ARG A 1 409 ? -8.812 -10.051 -8.828 1.00 82.81 409 ARG A CA 1
ATOM 3077 C C . ARG A 1 409 ? -8.072 -8.792 -9.269 1.00 82.81 409 ARG A C 1
ATOM 3079 O O . ARG A 1 409 ? -8.574 -8.030 -10.090 1.00 82.81 409 ARG A O 1
ATOM 3086 N N . VAL A 1 410 ? -6.885 -8.568 -8.720 1.00 79.12 410 VAL A N 1
ATOM 3087 C CA . VAL A 1 410 ? -6.031 -7.468 -9.182 1.00 79.12 410 VAL A CA 1
ATOM 3088 C C . VAL A 1 410 ? -5.309 -7.901 -10.458 1.00 79.12 410 VAL A C 1
ATOM 3090 O O . VAL A 1 410 ? -4.854 -9.042 -10.573 1.00 79.12 410 VAL A O 1
ATOM 3093 N N . GLY A 1 411 ? -5.257 -7.005 -11.448 1.00 85.00 411 GLY A N 1
ATOM 3094 C CA . GLY A 1 411 ? -4.513 -7.222 -12.688 1.00 85.00 411 GLY A CA 1
ATOM 3095 C C . GLY A 1 411 ? -3.008 -7.410 -12.453 1.00 85.00 411 GLY A C 1
ATOM 3096 O O . GLY A 1 411 ? -2.518 -7.445 -11.325 1.00 85.00 411 GLY A O 1
ATOM 3097 N N . ILE A 1 412 ? -2.234 -7.521 -13.534 1.00 91.44 412 ILE A N 1
ATOM 3098 C CA . ILE A 1 412 ? -0.777 -7.676 -13.424 1.00 91.44 412 ILE A CA 1
ATOM 3099 C C . ILE A 1 412 ? -0.173 -6.441 -12.742 1.00 91.44 412 ILE A C 1
ATOM 3101 O O . ILE A 1 412 ? -0.226 -5.339 -13.285 1.00 91.44 412 ILE A O 1
ATOM 3105 N N . ASN A 1 413 ? 0.478 -6.641 -11.594 1.00 95.00 413 ASN A N 1
ATOM 3106 C CA . ASN A 1 413 ? 1.199 -5.578 -10.905 1.00 95.00 413 ASN A CA 1
ATOM 3107 C C . ASN A 1 413 ? 2.575 -5.334 -11.557 1.00 95.00 413 ASN A C 1
ATOM 3109 O O . ASN A 1 413 ? 3.583 -5.957 -11.209 1.00 95.00 413 ASN A O 1
ATOM 3113 N N . TYR A 1 414 ? 2.620 -4.427 -12.537 1.00 94.81 414 TYR A N 1
ATOM 3114 C CA . TYR A 1 414 ? 3.865 -4.050 -13.212 1.00 94.81 414 TYR A CA 1
ATOM 3115 C C . TYR A 1 414 ? 4.827 -3.260 -12.314 1.00 94.81 414 TYR A C 1
ATOM 3117 O O . TYR A 1 414 ? 6.034 -3.327 -12.548 1.00 94.81 414 TYR A O 1
ATOM 3125 N N . ARG A 1 415 ? 4.332 -2.596 -11.255 1.00 95.38 415 ARG A N 1
ATOM 3126 C CA . ARG A 1 415 ? 5.192 -1.947 -10.252 1.00 95.38 415 ARG A CA 1
ATOM 3127 C C . ARG A 1 415 ? 6.023 -2.979 -9.507 1.00 95.38 415 ARG A C 1
ATOM 3129 O O . ARG A 1 415 ? 7.245 -2.870 -9.489 1.00 95.38 415 ARG A O 1
ATOM 3136 N N . LEU A 1 416 ? 5.376 -4.033 -9.002 1.00 95.00 416 LEU A N 1
ATOM 3137 C CA . LEU A 1 416 ? 6.057 -5.161 -8.363 1.00 95.00 416 LEU A CA 1
ATOM 3138 C C . LEU A 1 416 ? 7.085 -5.797 -9.303 1.00 95.00 416 LEU A C 1
ATOM 3140 O O . LEU A 1 416 ? 8.225 -6.007 -8.903 1.00 95.00 416 LEU A O 1
ATOM 3144 N N . LYS A 1 417 ? 6.710 -6.076 -10.560 1.00 94.31 417 LYS A N 1
ATOM 3145 C CA . LYS A 1 417 ? 7.637 -6.665 -11.543 1.00 94.31 417 LYS A CA 1
ATOM 3146 C C . LYS A 1 417 ? 8.860 -5.787 -11.789 1.00 94.31 417 LYS A C 1
ATOM 3148 O O . LYS A 1 417 ? 9.969 -6.311 -11.853 1.00 94.31 417 LYS A O 1
ATOM 3153 N N . CYS A 1 418 ? 8.654 -4.477 -11.919 1.00 95.31 418 CYS A N 1
ATOM 3154 C CA . CYS A 1 418 ? 9.739 -3.524 -12.094 1.00 95.31 418 CYS A CA 1
ATOM 3155 C C . CYS A 1 418 ? 10.666 -3.510 -10.871 1.00 95.31 418 CYS A C 1
ATOM 3157 O O . CYS A 1 418 ? 11.864 -3.733 -11.016 1.00 95.31 418 CYS A O 1
ATOM 3159 N N . LEU A 1 419 ? 10.105 -3.335 -9.671 1.00 94.94 419 LEU A N 1
ATOM 3160 C CA . LEU A 1 419 ? 10.856 -3.236 -8.419 1.00 94.94 419 LEU A CA 1
ATOM 3161 C C . LEU A 1 419 ? 11.624 -4.519 -8.079 1.00 94.94 419 LEU A C 1
ATOM 3163 O O . LEU A 1 419 ? 12.797 -4.463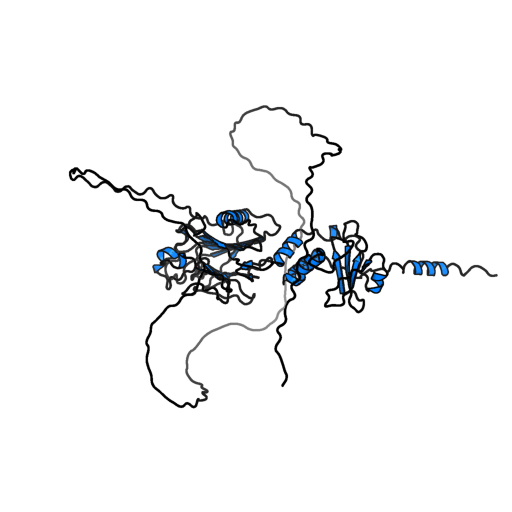 -7.699 1.00 94.94 419 LEU A O 1
ATOM 3167 N N . ALA A 1 420 ? 10.981 -5.678 -8.249 1.00 94.06 420 ALA A N 1
ATOM 3168 C CA . ALA A 1 420 ? 11.608 -6.982 -8.057 1.00 94.06 420 ALA A CA 1
ATOM 3169 C C . ALA A 1 420 ? 12.823 -7.142 -8.979 1.00 94.06 420 ALA A C 1
ATOM 3171 O O . ALA A 1 420 ? 13.882 -7.577 -8.537 1.00 94.06 420 ALA A O 1
ATOM 3172 N N . TRP A 1 421 ? 12.694 -6.723 -10.241 1.00 93.31 421 TRP A N 1
ATOM 3173 C CA . TRP A 1 421 ? 13.794 -6.771 -11.193 1.00 93.31 421 TRP A CA 1
ATOM 3174 C C . TRP A 1 421 ? 14.907 -5.767 -10.867 1.00 93.31 421 TRP A C 1
ATOM 3176 O O . TRP A 1 421 ? 16.071 -6.172 -10.804 1.00 93.31 421 TRP A O 1
ATOM 3186 N N . THR A 1 422 ? 14.583 -4.486 -10.633 1.00 93.12 422 THR A N 1
ATOM 3187 C CA . THR A 1 422 ? 15.586 -3.437 -10.366 1.00 93.12 422 THR A CA 1
ATOM 3188 C C . THR A 1 422 ? 16.399 -3.733 -9.114 1.00 93.12 422 THR A C 1
ATOM 3190 O O . THR A 1 422 ? 17.605 -3.497 -9.112 1.00 93.12 422 THR A O 1
ATOM 3193 N N . GLY A 1 423 ? 15.764 -4.283 -8.072 1.00 91.00 423 GLY A N 1
ATOM 3194 C CA . GLY A 1 423 ? 16.435 -4.616 -6.812 1.00 91.00 423 GLY A CA 1
ATOM 3195 C C . GLY A 1 423 ? 17.438 -5.768 -6.920 1.00 91.00 423 GLY A C 1
ATOM 3196 O O . GLY A 1 423 ? 18.246 -5.948 -6.019 1.00 91.00 423 GLY A O 1
ATOM 3197 N N . GLN A 1 424 ? 17.423 -6.519 -8.025 1.00 90.81 424 GLN A N 1
ATOM 3198 C CA . GLN A 1 424 ? 18.372 -7.602 -8.307 1.00 90.81 424 GLN A CA 1
ATOM 3199 C C . GLN A 1 424 ? 19.405 -7.225 -9.385 1.00 90.81 424 GLN A C 1
ATOM 3201 O O . GLN A 1 424 ? 20.260 -8.040 -9.739 1.00 90.81 424 GLN A O 1
ATOM 3206 N N . GLN A 1 425 ? 19.332 -6.017 -9.958 1.00 91.62 425 GLN A N 1
ATOM 3207 C CA . GLN A 1 425 ? 20.279 -5.587 -10.988 1.00 91.62 425 GLN A CA 1
ATOM 3208 C C . GLN A 1 425 ? 21.595 -5.093 -10.383 1.00 91.62 425 GLN A C 1
ATOM 3210 O O . GLN A 1 425 ? 21.606 -4.267 -9.470 1.00 91.62 425 GLN A O 1
ATOM 3215 N N . GLN A 1 426 ? 22.702 -5.542 -10.982 1.00 91.62 426 GLN A N 1
ATOM 3216 C CA . GLN A 1 426 ? 24.034 -4.995 -10.728 1.00 91.62 426 GLN A CA 1
ATOM 3217 C C . GLN A 1 426 ? 24.136 -3.550 -11.223 1.00 91.62 426 GLN A C 1
ATOM 3219 O O . GLN A 1 426 ? 23.468 -3.165 -12.189 1.00 91.62 426 GLN A O 1
ATOM 3224 N N . GLU A 1 427 ? 25.009 -2.777 -10.580 1.00 93.88 427 GLU A N 1
ATOM 3225 C CA . GLU A 1 427 ? 25.310 -1.412 -11.002 1.00 93.88 427 GLU A CA 1
ATOM 3226 C C . GLU A 1 427 ? 25.904 -1.381 -12.420 1.00 93.88 427 GLU A C 1
ATOM 3228 O O . GLU A 1 427 ? 26.746 -2.230 -12.735 1.00 93.88 427 GLU A O 1
ATOM 3233 N N . PRO A 1 428 ? 25.513 -0.413 -13.278 1.00 94.94 428 PRO A N 1
ATOM 3234 C CA . PRO A 1 428 ? 25.973 -0.331 -14.666 1.00 94.94 428 PRO A CA 1
ATOM 3235 C C . PRO A 1 428 ? 27.484 -0.420 -14.837 1.00 94.94 428 PRO A C 1
ATOM 3237 O O . PRO A 1 428 ? 27.960 -1.125 -15.720 1.00 94.94 428 PRO A O 1
ATOM 3240 N N . ARG A 1 429 ? 28.240 0.204 -13.926 1.00 93.81 429 ARG A N 1
ATOM 3241 C CA . ARG A 1 429 ? 29.712 0.230 -13.943 1.00 93.81 429 ARG A CA 1
ATOM 3242 C C . ARG A 1 429 ? 30.354 -1.161 -14.000 1.00 93.81 429 ARG A C 1
ATOM 3244 O O . ARG A 1 429 ? 31.463 -1.278 -14.501 1.00 93.81 429 ARG A O 1
ATOM 3251 N N . ALA A 1 430 ? 29.669 -2.200 -13.519 1.00 95.06 430 ALA A N 1
ATOM 3252 C CA . ALA A 1 430 ? 30.169 -3.573 -13.543 1.00 95.06 430 ALA A CA 1
ATOM 3253 C C . ALA A 1 430 ? 30.095 -4.242 -14.930 1.00 95.06 430 ALA A C 1
ATOM 3255 O O . ALA A 1 430 ? 30.708 -5.287 -15.127 1.00 95.06 430 ALA A O 1
ATOM 3256 N N . TRP A 1 431 ? 29.323 -3.690 -15.875 1.00 94.88 431 TRP A N 1
ATOM 3257 C CA . TRP A 1 431 ? 29.090 -4.310 -17.185 1.00 94.88 431 TRP A CA 1
ATOM 3258 C C . TRP A 1 431 ? 29.114 -3.338 -18.373 1.00 94.88 431 TRP A C 1
ATOM 3260 O O . TRP A 1 431 ? 29.165 -3.793 -19.513 1.00 94.88 431 TRP A O 1
ATOM 3270 N N . SER A 1 432 ? 29.088 -2.020 -18.154 1.00 95.44 432 SER A N 1
ATOM 3271 C CA . SER A 1 432 ? 28.956 -1.015 -19.219 1.00 95.44 432 SER A CA 1
ATOM 3272 C C . SER A 1 432 ? 30.273 -0.552 -19.849 1.00 95.44 432 SER A C 1
ATOM 3274 O O . SER A 1 432 ? 30.253 0.236 -20.793 1.00 95.44 432 SER A O 1
ATOM 3276 N N . GLN A 1 433 ? 31.424 -0.986 -19.332 1.00 94.12 433 GLN A N 1
ATOM 3277 C CA . GLN A 1 433 ? 32.722 -0.556 -19.854 1.00 94.12 433 GLN A CA 1
ATOM 3278 C C . GLN A 1 433 ? 32.939 -1.063 -21.289 1.00 94.12 433 GLN A C 1
ATOM 3280 O O . GLN A 1 433 ? 32.639 -2.215 -21.602 1.00 94.12 433 GLN A O 1
ATOM 3285 N N . GLY A 1 434 ? 33.461 -0.200 -22.166 1.00 91.88 434 GLY A N 1
ATOM 3286 C CA . GLY A 1 434 ? 33.760 -0.550 -23.561 1.00 91.88 434 GLY A CA 1
ATOM 3287 C C . GLY A 1 434 ? 32.535 -0.664 -24.475 1.00 91.88 434 GLY A C 1
ATOM 3288 O O . GLY A 1 434 ? 32.630 -1.265 -25.541 1.00 91.88 434 GLY A O 1
ATOM 3289 N N . LEU A 1 435 ? 31.377 -0.131 -24.070 1.00 94.62 435 LEU A N 1
ATOM 3290 C CA . LEU A 1 435 ? 30.215 -0.021 -24.954 1.00 94.62 435 LEU A CA 1
ATOM 3291 C C . LEU A 1 435 ? 30.408 1.117 -25.973 1.00 94.62 435 LEU A C 1
ATOM 3293 O O . LEU A 1 435 ? 30.820 2.207 -25.570 1.00 94.62 435 LEU A O 1
ATOM 3297 N N . PRO A 1 436 ? 30.084 0.909 -27.265 1.00 93.62 436 PRO A N 1
ATOM 3298 C CA . PRO A 1 436 ? 30.156 1.974 -28.259 1.00 93.62 436 PRO A CA 1
ATOM 3299 C C . PRO A 1 436 ? 29.043 3.004 -28.032 1.00 93.62 436 PRO A C 1
ATOM 3301 O O . PRO A 1 436 ? 27.934 2.657 -27.619 1.00 93.62 436 PRO A O 1
ATOM 3304 N N . THR A 1 437 ? 29.321 4.271 -28.330 1.00 95.25 437 THR A N 1
ATOM 3305 C CA . THR A 1 437 ? 28.312 5.338 -28.341 1.00 95.25 437 THR A CA 1
ATOM 3306 C C . THR A 1 437 ? 27.371 5.166 -29.528 1.00 95.25 437 THR A C 1
ATOM 3308 O O . THR A 1 437 ? 27.732 4.564 -30.540 1.00 95.25 437 THR A O 1
ATOM 3311 N N . CYS A 1 438 ? 26.132 5.647 -29.409 1.00 96.38 438 CYS A N 1
ATOM 3312 C CA . CYS A 1 438 ? 25.193 5.553 -30.522 1.00 96.38 438 CYS A CA 1
ATOM 3313 C C . CYS A 1 438 ? 25.644 6.477 -31.664 1.00 96.38 438 CYS A C 1
ATOM 3315 O O . CYS A 1 438 ? 25.975 7.624 -31.393 1.00 96.38 438 CYS A O 1
ATOM 3317 N N . PRO A 1 439 ? 25.596 6.050 -32.935 1.00 96.56 439 PRO A N 1
ATOM 3318 C CA . PRO A 1 439 ? 25.766 6.953 -34.070 1.00 96.56 439 PRO A CA 1
ATOM 3319 C C . PRO A 1 439 ? 24.773 8.119 -33.995 1.00 96.56 439 PRO A C 1
ATOM 3321 O O . PRO A 1 439 ? 23.610 7.897 -33.643 1.00 96.56 439 PRO A O 1
ATOM 3324 N N . CYS A 1 440 ? 25.190 9.344 -34.331 1.00 95.38 440 CYS A N 1
ATOM 3325 C CA . CYS A 1 440 ? 24.281 10.499 -34.291 1.00 95.38 440 CYS A CA 1
ATOM 3326 C C . CYS A 1 440 ? 23.153 10.383 -35.329 1.00 95.38 440 CYS A C 1
ATOM 3328 O O . CYS A 1 440 ? 22.044 10.860 -35.086 1.00 95.38 440 CYS A O 1
ATOM 3330 N N . SER A 1 441 ? 23.406 9.694 -36.449 1.00 94.44 441 SER A N 1
ATOM 3331 C CA . SER A 1 441 ? 22.410 9.430 -37.488 1.00 94.44 441 SER A CA 1
ATOM 3332 C C . SER A 1 441 ? 22.277 7.952 -37.859 1.00 94.44 441 SER A C 1
ATOM 3334 O O . SER A 1 441 ? 23.215 7.163 -37.723 1.00 94.44 441 SER A O 1
ATOM 3336 N N . LEU A 1 442 ? 21.106 7.579 -38.385 1.00 92.56 442 LEU A N 1
ATOM 3337 C CA . LEU A 1 442 ? 20.844 6.216 -38.858 1.00 92.56 442 LEU A CA 1
ATOM 3338 C C . LEU A 1 442 ? 21.810 5.814 -39.981 1.00 92.56 442 LEU A C 1
ATOM 3340 O O . LEU A 1 442 ? 22.271 4.676 -40.005 1.00 92.56 442 LEU A O 1
ATOM 3344 N N . GLN A 1 443 ? 22.128 6.745 -40.883 1.00 91.81 443 GLN A N 1
ATOM 3345 C CA . GLN A 1 443 ? 23.018 6.503 -42.018 1.00 91.81 443 GLN A CA 1
ATOM 3346 C C . GLN A 1 443 ? 24.439 6.163 -41.558 1.00 91.81 443 GLN A C 1
ATOM 3348 O O . GLN A 1 443 ? 24.992 5.162 -42.010 1.00 91.81 443 GLN A O 1
ATOM 3353 N N . GLN A 1 444 ? 24.994 6.936 -40.616 1.00 94.12 444 GLN A N 1
ATOM 3354 C CA . GLN A 1 444 ? 26.298 6.634 -40.011 1.00 94.12 444 GLN A CA 1
ATOM 3355 C C . GLN A 1 444 ? 26.300 5.228 -39.408 1.00 94.12 444 GLN A C 1
ATOM 3357 O O . GLN A 1 444 ? 27.173 4.417 -39.697 1.00 94.12 444 GLN A O 1
ATOM 3362 N N . GLY A 1 445 ? 25.265 4.895 -38.635 1.00 92.62 445 GLY A N 1
ATOM 3363 C CA . GLY A 1 445 ? 25.170 3.587 -37.999 1.00 92.62 445 GLY A CA 1
ATOM 3364 C C . GLY A 1 445 ? 24.933 2.413 -38.951 1.00 92.62 445 GLY A C 1
ATOM 3365 O O . GLY A 1 445 ? 25.259 1.285 -38.601 1.00 92.62 445 GLY A O 1
ATOM 3366 N N . GLN A 1 446 ? 24.376 2.641 -40.142 1.00 91.88 446 GLN A N 1
ATOM 3367 C CA . GLN A 1 446 ? 24.241 1.607 -41.176 1.00 91.88 446 GLN A CA 1
ATOM 3368 C C . GLN A 1 446 ? 25.564 1.314 -41.892 1.00 91.88 446 GLN A C 1
ATOM 3370 O O . GLN A 1 446 ? 25.737 0.211 -42.405 1.00 91.88 446 GLN A O 1
ATOM 3375 N N . GLN A 1 447 ? 26.470 2.291 -41.933 1.00 92.50 447 GLN A N 1
ATOM 3376 C CA . GLN A 1 447 ? 27.808 2.157 -42.514 1.00 92.50 447 GLN A CA 1
ATOM 3377 C C . GLN A 1 447 ? 28.840 1.664 -41.488 1.00 92.50 447 GLN A C 1
ATOM 3379 O O . GLN A 1 447 ? 29.897 1.167 -41.862 1.00 92.50 447 GLN A O 1
ATOM 3384 N N . ASP A 1 448 ? 28.530 1.771 -40.197 1.00 94.50 448 ASP A N 1
ATOM 3385 C CA . ASP A 1 448 ? 29.402 1.355 -39.108 1.00 94.50 448 ASP A CA 1
ATOM 3386 C C . ASP A 1 448 ? 29.271 -0.155 -38.815 1.00 94.50 448 ASP A C 1
ATOM 3388 O O . ASP A 1 448 ? 28.227 -0.601 -38.323 1.00 94.50 448 ASP A O 1
ATOM 3392 N N . PRO A 1 449 ? 30.326 -0.967 -39.034 1.00 92.69 449 PRO A N 1
ATOM 3393 C CA . PRO A 1 449 ? 30.275 -2.414 -38.822 1.00 92.69 449 PRO A CA 1
ATOM 3394 C C . PRO A 1 449 ? 30.069 -2.805 -37.352 1.00 92.69 449 PRO A C 1
ATOM 3396 O O . PRO A 1 449 ? 29.713 -3.952 -37.063 1.00 92.69 449 PRO A O 1
ATOM 3399 N N . ARG A 1 450 ? 30.252 -1.871 -36.406 1.00 93.88 450 ARG A N 1
ATOM 3400 C CA . ARG A 1 450 ? 29.956 -2.089 -34.983 1.00 93.88 450 ARG A CA 1
ATOM 3401 C C . ARG A 1 450 ? 28.458 -2.172 -34.708 1.00 93.88 450 ARG A C 1
ATOM 3403 O O . ARG A 1 450 ? 28.092 -2.551 -33.596 1.00 93.88 450 ARG A O 1
ATOM 3410 N N . PHE A 1 451 ? 27.591 -1.860 -35.674 1.00 92.50 451 PHE A N 1
ATOM 3411 C CA . PHE A 1 451 ? 26.141 -1.867 -35.513 1.00 92.50 451 PHE A CA 1
ATOM 3412 C C . PHE A 1 451 ? 25.439 -2.763 -36.537 1.00 92.50 451 PHE A C 1
ATOM 3414 O O . PHE A 1 451 ? 25.881 -2.968 -37.661 1.00 92.50 451 PHE A O 1
ATOM 3421 N N . LYS A 1 452 ? 24.298 -3.319 -36.127 1.00 90.56 452 LYS A N 1
ATOM 3422 C CA . LYS A 1 452 ? 23.389 -4.088 -36.978 1.00 90.56 452 LYS A CA 1
ATOM 3423 C C . LYS A 1 452 ? 21.987 -3.517 -36.889 1.00 90.56 452 LYS A C 1
ATOM 3425 O O . LYS A 1 452 ? 21.508 -3.144 -35.814 1.00 90.56 452 LYS A O 1
ATOM 3430 N N . SER A 1 453 ? 21.296 -3.496 -38.022 1.00 85.88 453 SER A N 1
ATOM 3431 C CA . SER A 1 453 ? 19.885 -3.128 -38.055 1.00 85.88 453 SER A CA 1
ATOM 3432 C C . SER A 1 453 ? 19.017 -4.272 -37.541 1.00 85.88 453 SER A C 1
ATOM 3434 O O . SER A 1 453 ? 19.265 -5.444 -37.824 1.00 85.88 453 SER A O 1
ATOM 3436 N N . SER A 1 454 ? 17.981 -3.934 -36.779 1.00 76.44 454 SER A N 1
ATOM 3437 C CA . SER A 1 454 ? 16.877 -4.843 -36.494 1.00 76.44 454 SER A CA 1
ATOM 3438 C C . SER A 1 454 ? 15.588 -4.256 -37.058 1.00 76.44 454 SER A C 1
ATOM 3440 O O . SER A 1 454 ? 15.312 -3.062 -36.911 1.00 76.44 454 SER A O 1
ATOM 3442 N N . ARG A 1 455 ? 14.762 -5.103 -37.684 1.00 62.88 455 ARG A N 1
ATOM 3443 C CA . ARG A 1 455 ? 13.384 -4.737 -38.025 1.00 62.88 455 ARG A CA 1
ATOM 3444 C C . ARG A 1 455 ? 12.579 -4.699 -36.728 1.00 62.88 455 ARG A C 1
ATOM 3446 O O . ARG A 1 455 ? 12.055 -5.723 -36.297 1.00 62.88 455 ARG A O 1
ATOM 3453 N N . GLY A 1 456 ? 12.504 -3.535 -36.087 1.00 52.38 456 GLY A N 1
ATOM 3454 C CA . GLY A 1 456 ? 11.769 -3.422 -34.832 1.00 52.38 456 GLY A CA 1
ATOM 3455 C C . GLY A 1 456 ? 11.549 -2.018 -34.299 1.00 52.38 456 GLY A C 1
ATOM 3456 O O . GLY A 1 456 ? 11.988 -1.711 -33.200 1.00 52.38 456 GLY A O 1
ATOM 3457 N N . GLY A 1 457 ? 10.809 -1.192 -35.033 1.00 51.34 457 GLY A N 1
ATOM 3458 C CA . GLY A 1 457 ? 10.105 -0.039 -34.465 1.00 51.34 457 GLY A CA 1
ATOM 3459 C C . GLY A 1 457 ? 8.681 -0.423 -34.055 1.00 51.34 457 GLY A C 1
ATOM 3460 O O . GLY A 1 457 ? 8.099 -1.352 -34.618 1.00 51.34 457 GLY A O 1
ATOM 3461 N N . ARG A 1 458 ? 8.084 0.280 -33.083 1.00 49.69 458 ARG A N 1
ATOM 3462 C CA . ARG A 1 458 ? 6.629 0.204 -32.852 1.00 49.69 458 ARG A CA 1
ATOM 3463 C C . ARG A 1 458 ? 5.932 0.510 -34.181 1.00 49.69 458 ARG A C 1
ATOM 3465 O O . ARG A 1 458 ? 6.138 1.586 -34.711 1.00 49.69 458 ARG A O 1
ATOM 3472 N N . TRP A 1 459 ? 5.071 -0.374 -34.677 1.00 45.28 459 TRP A N 1
ATOM 3473 C CA . TRP A 1 459 ? 4.389 -0.249 -35.980 1.00 45.28 459 TRP A CA 1
ATOM 3474 C C . TRP A 1 459 ? 3.619 1.073 -36.206 1.00 45.28 459 TRP A C 1
ATOM 3476 O O . TRP A 1 459 ? 3.268 1.385 -37.337 1.00 45.28 459 TRP A O 1
ATOM 3486 N N . ALA A 1 460 ? 3.386 1.863 -35.151 1.00 47.00 460 ALA A N 1
ATOM 3487 C CA . ALA A 1 460 ? 2.740 3.175 -35.209 1.00 47.00 460 ALA A CA 1
ATOM 3488 C C . ALA A 1 460 ? 3.706 4.371 -35.383 1.00 47.00 460 ALA A C 1
ATOM 3490 O O . ALA A 1 460 ? 3.264 5.449 -35.765 1.00 47.00 460 ALA A O 1
ATOM 3491 N N . ALA A 1 461 ? 5.007 4.208 -35.120 1.00 55.06 461 ALA A N 1
ATOM 3492 C CA . ALA A 1 461 ? 6.024 5.244 -35.291 1.00 55.06 461 ALA A CA 1
ATOM 3493 C C . ALA A 1 461 ? 7.140 4.661 -36.161 1.00 55.06 461 ALA A C 1
ATOM 3495 O O . ALA A 1 461 ? 7.711 3.635 -35.805 1.00 55.06 461 ALA A O 1
ATOM 3496 N N . ARG A 1 462 ? 7.433 5.273 -37.312 1.00 70.31 462 ARG A N 1
ATOM 3497 C CA . ARG A 1 462 ? 8.457 4.835 -38.281 1.00 70.31 462 ARG A CA 1
ATOM 3498 C C . ARG A 1 462 ? 9.878 4.941 -37.692 1.00 70.31 462 ARG A C 1
ATOM 3500 O O . ARG A 1 462 ? 10.663 5.777 -38.115 1.00 70.31 462 ARG A O 1
ATOM 3507 N N . VAL A 1 463 ? 10.174 4.135 -36.677 1.00 82.25 463 VAL A N 1
ATOM 3508 C CA . VAL A 1 463 ? 11.417 4.155 -35.903 1.00 82.25 463 VAL A CA 1
ATOM 3509 C C . VAL A 1 463 ? 12.313 3.021 -36.380 1.00 82.25 463 VAL A C 1
ATOM 3511 O O . VAL A 1 463 ? 11.884 1.866 -36.444 1.00 82.25 463 VAL A O 1
ATOM 3514 N N . SER A 1 464 ? 13.567 3.348 -36.666 1.00 86.31 464 SER A N 1
ATOM 3515 C CA . SER A 1 464 ? 14.609 2.382 -37.010 1.00 86.31 464 SER A CA 1
ATOM 3516 C C . SER A 1 464 ? 15.443 2.054 -35.778 1.00 86.31 464 SER A C 1
ATOM 3518 O O . SER A 1 464 ? 15.772 2.938 -34.991 1.00 86.31 464 SER A O 1
ATOM 3520 N N . MET A 1 465 ? 15.793 0.780 -35.596 1.00 88.44 465 MET A N 1
ATOM 3521 C CA . MET A 1 465 ? 16.603 0.329 -34.464 1.00 88.44 465 MET A CA 1
ATOM 3522 C C . MET A 1 465 ? 17.944 -0.210 -34.950 1.00 88.44 465 MET A C 1
ATOM 3524 O O . MET A 1 465 ? 17.991 -1.140 -35.760 1.00 88.44 465 MET A O 1
ATOM 3528 N N . LEU A 1 466 ? 19.023 0.323 -34.381 1.00 90.94 466 LEU A N 1
ATOM 3529 C CA . LEU A 1 466 ? 20.353 -0.268 -34.445 1.00 90.94 466 LEU A CA 1
ATOM 3530 C C . LEU A 1 466 ? 20.721 -0.878 -33.090 1.00 90.94 466 LEU A C 1
ATOM 3532 O O . LEU A 1 466 ? 20.286 -0.414 -32.035 1.00 90.94 466 LEU A O 1
ATOM 3536 N N . HIS A 1 467 ? 21.518 -1.937 -33.119 1.00 91.56 467 HIS A N 1
ATOM 3537 C CA . HIS A 1 467 ? 22.105 -2.557 -31.934 1.00 91.56 467 HIS A CA 1
ATOM 3538 C C . HIS A 1 467 ? 23.564 -2.904 -32.202 1.00 91.56 467 HIS A C 1
ATOM 3540 O O . HIS A 1 467 ? 23.936 -3.074 -33.362 1.00 91.56 467 HIS A O 1
ATOM 3546 N N . SER A 1 468 ? 24.385 -3.017 -31.156 1.00 93.31 468 SER A N 1
ATOM 3547 C CA . SER A 1 468 ? 25.783 -3.411 -31.347 1.00 93.31 468 SER A CA 1
ATOM 3548 C C . SER A 1 468 ? 25.883 -4.780 -32.034 1.00 93.31 468 SER A C 1
ATOM 3550 O O . SER A 1 468 ? 25.120 -5.703 -31.738 1.00 93.31 468 SER A O 1
ATOM 3552 N N . ALA A 1 469 ? 26.816 -4.908 -32.972 1.00 92.31 469 ALA A N 1
ATOM 3553 C CA . ALA A 1 469 ? 27.041 -6.103 -33.779 1.00 92.31 469 ALA A CA 1
ATOM 3554 C C . ALA A 1 469 ? 27.674 -7.251 -32.980 1.00 92.31 469 ALA A C 1
ATOM 3556 O O . ALA A 1 469 ? 27.506 -8.414 -33.355 1.00 92.31 469 ALA A O 1
ATOM 3557 N N . SER A 1 470 ? 28.368 -6.912 -31.893 1.00 92.62 470 SER A N 1
ATOM 3558 C CA . SER A 1 470 ? 29.020 -7.810 -30.944 1.00 92.62 470 SER A CA 1
ATOM 3559 C C . SER A 1 470 ? 28.791 -7.329 -29.501 1.00 92.62 470 SER A C 1
ATOM 3561 O O . SER A 1 470 ? 28.453 -6.155 -29.278 1.00 92.62 470 SER A O 1
ATOM 3563 N N . PRO A 1 471 ? 28.936 -8.225 -28.509 1.00 95.12 471 PRO A N 1
ATOM 3564 C CA . PRO A 1 471 ? 28.963 -7.834 -27.109 1.00 95.12 471 PRO A CA 1
ATOM 3565 C C . PRO A 1 471 ? 30.305 -7.187 -26.737 1.00 95.12 471 PRO A C 1
ATOM 3567 O O . PRO A 1 471 ? 31.326 -7.446 -27.375 1.00 95.12 471 PRO A O 1
ATOM 3570 N N . ASN A 1 472 ? 30.323 -6.412 -25.652 1.00 94.88 472 ASN A N 1
ATOM 3571 C CA . ASN A 1 472 ? 31.569 -6.084 -24.958 1.00 94.88 472 ASN A CA 1
ATOM 3572 C C . ASN A 1 472 ? 32.089 -7.295 -24.152 1.00 94.88 472 ASN A C 1
ATOM 3574 O O . ASN A 1 472 ? 31.450 -8.349 -24.083 1.00 94.88 472 ASN A O 1
ATOM 3578 N N . GLN A 1 473 ? 33.219 -7.119 -23.463 1.00 95.19 473 GLN A N 1
ATOM 3579 C CA . GLN A 1 473 ? 33.832 -8.151 -22.612 1.00 95.19 473 GLN A CA 1
ATOM 3580 C C . GLN A 1 473 ? 32.918 -8.695 -21.493 1.00 95.19 473 GLN A C 1
ATOM 3582 O O . GLN A 1 473 ? 33.175 -9.766 -20.951 1.00 95.19 473 GLN A O 1
ATOM 3587 N N . HIS A 1 474 ? 31.845 -7.979 -21.145 1.00 94.88 474 HIS A N 1
ATOM 3588 C CA . HIS A 1 474 ? 30.886 -8.356 -20.104 1.00 94.88 474 HIS A CA 1
ATOM 3589 C C . HIS A 1 474 ? 29.587 -8.957 -20.666 1.00 94.88 474 HIS A C 1
ATOM 3591 O O . HIS A 1 474 ? 28.647 -9.199 -19.907 1.00 94.88 474 HIS A O 1
ATOM 3597 N N . GLY A 1 475 ? 29.500 -9.183 -21.981 1.00 93.62 475 GLY A N 1
ATOM 3598 C CA . GLY A 1 475 ? 28.279 -9.677 -22.622 1.00 93.62 475 GLY A CA 1
ATOM 3599 C C . GLY A 1 475 ? 27.197 -8.608 -22.822 1.00 93.62 475 GLY A C 1
ATOM 3600 O O . GLY A 1 475 ? 26.059 -8.956 -23.139 1.00 93.62 475 GLY A O 1
ATOM 3601 N N . ALA A 1 476 ? 27.529 -7.329 -22.639 1.00 95.31 476 ALA A N 1
ATOM 3602 C CA . ALA A 1 476 ? 26.627 -6.191 -22.774 1.00 95.31 476 ALA A CA 1
ATOM 3603 C C . ALA A 1 476 ? 26.688 -5.567 -24.173 1.00 95.31 476 ALA A C 1
ATOM 3605 O O . ALA A 1 476 ? 27.614 -5.805 -24.947 1.00 95.31 476 ALA A O 1
ATOM 3606 N N . GLY A 1 477 ? 25.686 -4.757 -24.503 1.00 94.25 477 GLY A N 1
ATOM 3607 C CA . GLY A 1 477 ? 25.590 -4.068 -25.785 1.00 94.25 477 GLY A CA 1
ATOM 3608 C C . GLY A 1 477 ? 24.831 -2.751 -25.683 1.00 94.25 477 GLY A C 1
ATOM 3609 O O . GLY A 1 477 ? 24.461 -2.297 -24.599 1.00 94.25 477 GLY A O 1
ATOM 3610 N N . VAL A 1 478 ? 24.574 -2.143 -26.837 1.00 93.62 478 VAL A N 1
ATOM 3611 C CA . VAL A 1 478 ? 23.779 -0.912 -26.935 1.00 93.62 478 VAL A CA 1
ATOM 3612 C C . VAL A 1 478 ? 22.631 -1.074 -27.917 1.00 93.62 478 VAL A C 1
ATOM 3614 O O . VAL A 1 478 ? 22.687 -1.898 -28.835 1.00 93.62 478 VAL A O 1
ATOM 3617 N N . ARG A 1 479 ? 21.583 -0.278 -27.711 1.00 92.12 479 ARG A N 1
ATOM 3618 C CA . ARG A 1 479 ? 20.429 -0.147 -28.599 1.00 92.12 479 ARG A CA 1
ATOM 3619 C C . ARG A 1 479 ? 20.173 1.328 -28.874 1.00 92.12 479 ARG A C 1
ATOM 3621 O O . ARG A 1 479 ? 20.011 2.097 -27.933 1.00 92.12 479 ARG A O 1
ATOM 3628 N N . CYS A 1 480 ? 20.073 1.692 -30.145 1.00 92.44 480 CYS A N 1
ATOM 3629 C CA . CYS A 1 480 ? 19.894 3.063 -30.614 1.00 92.44 480 CYS A CA 1
ATOM 3630 C C . CYS A 1 480 ? 18.632 3.137 -31.483 1.00 92.44 480 CYS A C 1
ATOM 3632 O O . CYS A 1 480 ? 18.439 2.307 -32.375 1.00 92.44 480 CYS A O 1
ATOM 3634 N N . LEU A 1 481 ? 17.751 4.090 -31.194 1.00 91.50 481 LEU A N 1
ATOM 3635 C CA . LEU A 1 481 ? 16.493 4.322 -31.897 1.00 91.50 481 LEU A CA 1
ATOM 3636 C C . LEU A 1 481 ? 16.574 5.618 -32.697 1.00 91.50 481 LEU A C 1
ATOM 3638 O O . LEU A 1 481 ? 16.925 6.651 -32.135 1.00 91.50 481 LEU A O 1
ATOM 3642 N N . TYR A 1 482 ? 16.181 5.559 -33.965 1.00 91.19 482 TYR A N 1
ATOM 3643 C CA . TYR A 1 482 ? 16.214 6.680 -34.901 1.00 91.19 482 TYR A CA 1
ATOM 3644 C C . TYR A 1 482 ? 14.830 6.966 -35.469 1.00 91.19 482 TYR A C 1
ATOM 3646 O O . TYR A 1 482 ? 14.049 6.035 -35.684 1.00 91.19 482 TYR A O 1
ATOM 3654 N N . ASP A 1 483 ? 14.533 8.235 -35.726 1.00 90.56 483 ASP A N 1
ATOM 3655 C CA . ASP A 1 483 ? 13.290 8.648 -36.376 1.00 90.56 483 ASP A CA 1
ATOM 3656 C C . ASP A 1 483 ? 13.344 8.478 -37.903 1.00 90.56 483 ASP A C 1
ATOM 3658 O O . ASP A 1 483 ? 14.320 7.995 -38.484 1.00 90.56 483 ASP A O 1
ATOM 3662 N N . SER A 1 484 ? 12.259 8.873 -38.569 1.00 87.62 484 SER A N 1
ATOM 3663 C CA . SER A 1 484 ? 12.166 8.869 -40.030 1.00 87.62 484 SER A CA 1
ATOM 3664 C C . SER A 1 484 ? 13.074 9.894 -40.720 1.00 87.62 484 SER A C 1
ATOM 3666 O O . SER A 1 484 ? 13.245 9.820 -41.932 1.00 87.62 484 SER A O 1
ATOM 3668 N N . GLN A 1 485 ? 13.632 10.844 -39.970 1.00 90.69 485 GLN A N 1
ATOM 3669 C CA . GLN A 1 485 ? 14.555 11.888 -40.413 1.00 90.69 485 GLN A CA 1
ATOM 3670 C C . GLN A 1 485 ? 16.019 11.485 -40.156 1.00 90.69 485 GLN A C 1
ATOM 3672 O O . GLN A 1 485 ? 16.927 12.311 -40.264 1.00 90.69 485 GLN A O 1
ATOM 3677 N N . ASN A 1 486 ? 16.258 10.206 -39.844 1.00 91.44 486 ASN A N 1
ATOM 3678 C CA . ASN A 1 486 ? 17.561 9.628 -39.534 1.00 91.44 486 ASN A CA 1
ATOM 3679 C C . ASN A 1 486 ? 18.229 10.198 -38.273 1.00 91.44 486 ASN A C 1
ATOM 3681 O O . ASN A 1 486 ? 19.426 9.982 -38.113 1.00 91.44 486 ASN A O 1
ATOM 3685 N N . GLN A 1 487 ? 17.507 10.873 -37.376 1.00 93.69 487 GLN A N 1
ATOM 3686 C CA . GLN A 1 487 ? 18.070 11.451 -36.150 1.00 93.69 487 GLN A CA 1
ATOM 3687 C C . GLN A 1 487 ? 17.941 10.495 -34.963 1.00 93.69 487 GLN A C 1
ATOM 3689 O O . GLN A 1 487 ? 16.944 9.780 -34.834 1.00 93.69 487 GLN A O 1
ATOM 3694 N N . LEU A 1 488 ? 18.952 10.471 -34.087 1.00 94.19 488 LEU A N 1
ATOM 3695 C CA . LEU A 1 488 ? 18.928 9.677 -32.857 1.00 94.19 488 LEU A CA 1
ATOM 3696 C C . LEU A 1 488 ? 17.854 10.209 -31.889 1.00 94.19 488 LEU A C 1
ATOM 3698 O O . LEU A 1 488 ? 17.956 11.321 -31.380 1.00 94.19 488 LEU A O 1
ATOM 3702 N N . ILE A 1 489 ? 16.854 9.379 -31.585 1.00 92.88 489 ILE A N 1
ATOM 3703 C CA . ILE A 1 489 ? 15.802 9.665 -30.596 1.00 92.88 489 ILE A CA 1
ATOM 3704 C C . ILE A 1 489 ? 16.247 9.226 -29.197 1.00 92.88 489 ILE A C 1
ATOM 3706 O O . ILE A 1 489 ? 16.075 9.940 -28.210 1.00 92.88 489 ILE A O 1
ATOM 3710 N N . GLU A 1 490 ? 16.758 7.997 -29.084 1.00 91.69 490 GLU A N 1
ATOM 3711 C CA . GLU A 1 490 ? 17.122 7.401 -27.798 1.00 91.69 490 GLU A CA 1
ATOM 3712 C C . GLU A 1 490 ? 18.184 6.316 -27.983 1.00 91.69 490 GLU A C 1
ATOM 3714 O O . GLU A 1 490 ? 17.988 5.371 -28.746 1.00 91.69 490 GLU A O 1
ATOM 3719 N N . GLY A 1 491 ? 19.270 6.400 -27.215 1.00 92.81 491 GLY A N 1
ATOM 3720 C CA . GLY A 1 491 ? 20.196 5.293 -27.015 1.00 92.81 491 GLY A CA 1
ATOM 3721 C C . GLY A 1 491 ? 20.104 4.726 -25.602 1.00 92.81 491 GLY A C 1
ATOM 3722 O O . GLY A 1 491 ? 19.924 5.455 -24.621 1.00 92.81 491 GLY A O 1
ATOM 3723 N N . ARG A 1 492 ? 20.217 3.403 -25.482 1.00 92.62 492 ARG A N 1
ATOM 3724 C CA . ARG A 1 492 ? 20.192 2.665 -24.216 1.00 92.62 492 ARG A CA 1
ATOM 3725 C C . ARG A 1 492 ? 21.339 1.673 -24.140 1.00 92.62 492 ARG A C 1
ATOM 3727 O O . ARG A 1 492 ? 21.581 0.914 -25.077 1.00 92.62 492 ARG A O 1
ATOM 3734 N N . GLN A 1 493 ? 21.992 1.662 -22.985 1.00 94.00 493 GLN A N 1
ATOM 3735 C CA . GLN A 1 493 ? 22.929 0.615 -22.607 1.00 94.00 493 GLN A CA 1
ATOM 3736 C C . GLN A 1 493 ? 22.149 -0.595 -22.103 1.00 94.00 493 GLN A C 1
ATOM 3738 O O . GLN A 1 493 ? 21.208 -0.455 -21.315 1.00 94.00 493 GLN A O 1
ATOM 3743 N N . GLU A 1 494 ? 22.550 -1.783 -22.535 1.00 91.31 494 GLU A N 1
ATOM 3744 C CA . GLU A 1 494 ? 21.860 -3.022 -22.214 1.00 91.31 494 GLU A CA 1
ATOM 3745 C C . GLU A 1 494 ? 22.831 -4.069 -21.702 1.00 91.31 494 GLU A C 1
ATOM 3747 O O . GLU A 1 494 ? 23.862 -4.339 -22.313 1.00 91.31 494 GLU A O 1
ATOM 3752 N N . ARG A 1 495 ? 22.473 -4.697 -20.583 1.00 91.25 495 ARG A N 1
ATOM 3753 C CA . ARG A 1 495 ? 23.351 -5.661 -19.921 1.00 91.25 495 ARG A CA 1
ATOM 3754 C C . ARG A 1 495 ? 23.505 -6.956 -20.709 1.00 91.25 495 ARG A C 1
ATOM 3756 O O . ARG A 1 495 ? 24.554 -7.581 -20.629 1.00 91.25 495 ARG A O 1
ATOM 3763 N N . TYR A 1 496 ? 22.462 -7.372 -21.423 1.00 89.31 496 TYR A N 1
ATOM 3764 C CA . TYR A 1 496 ? 22.464 -8.620 -22.177 1.00 89.31 496 TYR A CA 1
ATOM 3765 C C . TYR A 1 496 ? 22.395 -8.337 -23.671 1.00 89.31 496 TYR A C 1
ATOM 3767 O O . TYR A 1 496 ? 21.354 -7.950 -24.207 1.00 89.31 496 TYR A O 1
ATOM 3775 N N . TRP A 1 497 ? 23.512 -8.567 -24.349 1.00 90.56 497 TRP A N 1
ATOM 3776 C CA . TRP A 1 497 ? 23.582 -8.522 -25.798 1.00 90.56 497 TRP A CA 1
ATOM 3777 C C . TRP A 1 497 ? 22.888 -9.738 -26.432 1.00 90.56 497 TRP A C 1
ATOM 3779 O O . TRP A 1 497 ? 22.898 -10.846 -25.891 1.00 90.56 497 TRP A O 1
ATOM 3789 N N . ARG A 1 498 ? 22.290 -9.534 -27.610 1.00 84.88 498 ARG A N 1
ATOM 3790 C CA . ARG A 1 498 ? 21.682 -10.591 -28.428 1.00 84.88 498 ARG A CA 1
ATOM 3791 C C . ARG A 1 498 ? 22.104 -10.427 -29.883 1.00 84.88 498 ARG A C 1
ATOM 3793 O O . ARG A 1 498 ? 22.041 -9.324 -30.415 1.00 84.88 498 ARG A O 1
ATOM 3800 N N . SER A 1 499 ? 22.442 -11.545 -30.527 1.00 76.38 499 SER A N 1
ATOM 3801 C CA . SER A 1 499 ? 22.842 -11.603 -31.942 1.00 76.38 499 SER A CA 1
ATOM 3802 C C . SER A 1 499 ? 21.732 -11.209 -32.916 1.00 76.38 499 SER A C 1
ATOM 3804 O O . SER A 1 499 ? 22.009 -10.771 -34.029 1.00 76.38 499 SER A O 1
ATOM 3806 N N . SER A 1 500 ? 20.476 -11.368 -32.501 1.00 74.38 500 SER A N 1
ATOM 3807 C CA . SER A 1 500 ? 19.301 -10.875 -33.208 1.00 74.38 500 SER A CA 1
ATOM 3808 C C . SER A 1 500 ? 18.269 -10.376 -32.202 1.00 74.38 500 SER A C 1
ATOM 3810 O O . SER A 1 500 ? 18.057 -10.982 -31.146 1.00 74.38 500 SER A O 1
ATOM 3812 N N . ARG A 1 501 ? 17.625 -9.251 -32.522 1.00 73.00 501 ARG A N 1
ATOM 3813 C CA . ARG A 1 501 ? 16.592 -8.647 -31.674 1.00 73.00 501 ARG A CA 1
ATOM 3814 C C . ARG A 1 501 ? 15.218 -8.788 -32.276 1.00 73.00 501 ARG A C 1
ATOM 3816 O O . ARG A 1 501 ? 15.042 -8.646 -33.484 1.00 73.00 501 ARG A O 1
ATOM 3823 N N . GLN A 1 502 ? 14.249 -9.015 -31.401 1.00 67.44 502 GLN A N 1
ATOM 3824 C CA . GLN A 1 502 ? 12.846 -9.101 -31.766 1.00 67.44 502 GLN A CA 1
ATOM 3825 C C . GLN A 1 502 ? 12.158 -7.783 -31.418 1.00 67.44 502 GLN A C 1
ATOM 3827 O O . GLN A 1 502 ? 12.331 -7.258 -30.323 1.00 67.44 502 GLN A O 1
ATOM 3832 N N . ALA A 1 503 ? 11.306 -7.288 -32.314 1.00 65.81 503 ALA A N 1
ATOM 3833 C CA . ALA A 1 503 ? 10.547 -6.046 -32.135 1.00 65.81 503 ALA A CA 1
ATOM 3834 C C . ALA A 1 503 ? 9.497 -6.083 -31.004 1.00 65.81 503 ALA A C 1
ATOM 3836 O O . ALA A 1 503 ? 8.734 -5.134 -30.828 1.00 65.81 503 ALA A O 1
ATOM 3837 N N . SER A 1 504 ? 9.381 -7.203 -30.288 1.00 71.75 504 SER A N 1
ATOM 3838 C CA . SER A 1 504 ? 8.308 -7.449 -29.332 1.00 71.75 504 SER A CA 1
ATOM 3839 C C . SER A 1 504 ? 8.826 -7.369 -27.898 1.00 71.75 504 SER A C 1
ATOM 3841 O O . SER A 1 504 ? 9.620 -8.230 -27.506 1.00 71.75 504 SER A O 1
ATOM 3843 N N . PRO A 1 505 ? 8.298 -6.448 -27.065 1.00 73.94 505 PRO A N 1
ATOM 3844 C CA . PRO A 1 505 ? 8.555 -6.433 -25.625 1.00 73.94 505 PRO A CA 1
ATOM 3845 C C . PRO A 1 505 ? 8.172 -7.737 -24.921 1.00 73.94 505 PRO A C 1
ATOM 3847 O O . PRO A 1 505 ? 8.577 -7.981 -23.798 1.00 73.94 505 PRO A O 1
ATOM 3850 N N . TYR A 1 506 ? 7.369 -8.604 -25.534 1.00 75.75 506 TYR A N 1
ATOM 3851 C CA . TYR A 1 506 ? 7.007 -9.877 -24.913 1.00 75.75 506 TYR A CA 1
ATOM 3852 C C . TYR A 1 506 ? 8.091 -10.942 -25.064 1.00 75.75 506 TYR A C 1
ATOM 3854 O O . TYR A 1 506 ? 8.182 -11.829 -24.210 1.00 75.75 506 TYR A O 1
ATOM 3862 N N . ARG A 1 507 ? 8.893 -10.847 -26.131 1.00 78.75 507 ARG A N 1
ATOM 3863 C CA . ARG A 1 507 ? 9.915 -11.836 -26.489 1.00 78.75 507 ARG A CA 1
ATOM 3864 C C . ARG A 1 507 ? 11.344 -11.343 -26.256 1.00 78.75 507 ARG A C 1
ATOM 3866 O O . ARG A 1 507 ? 12.219 -12.165 -26.006 1.00 78.75 507 ARG A O 1
ATOM 3873 N N . ASP A 1 508 ? 11.572 -10.033 -26.285 1.00 82.12 508 ASP A N 1
ATOM 3874 C CA . ASP A 1 508 ? 12.847 -9.431 -25.898 1.00 82.12 508 ASP A CA 1
ATOM 3875 C C . ASP A 1 508 ? 12.794 -8.982 -24.433 1.00 82.12 508 ASP A C 1
ATOM 3877 O O . ASP A 1 508 ? 11.961 -8.164 -24.047 1.00 82.12 508 ASP A O 1
ATOM 3881 N N . GLN A 1 509 ? 13.680 -9.544 -23.611 1.00 83.88 509 GLN A N 1
ATOM 3882 C CA . GLN A 1 509 ? 13.711 -9.294 -22.173 1.00 83.88 509 GLN A CA 1
ATOM 3883 C C . GLN A 1 509 ? 14.039 -7.836 -21.825 1.00 83.88 509 GLN A C 1
ATOM 3885 O O . GLN A 1 509 ? 13.417 -7.303 -20.913 1.00 83.88 509 GLN A O 1
ATOM 3890 N N . GLU A 1 510 ? 14.962 -7.179 -22.528 1.00 84.81 510 GLU A N 1
ATOM 3891 C CA . GLU A 1 510 ? 15.350 -5.791 -22.233 1.00 84.81 510 GLU A CA 1
ATOM 3892 C C . GLU A 1 510 ? 14.194 -4.836 -22.572 1.00 84.81 510 GLU A C 1
ATOM 3894 O O . GLU A 1 510 ? 13.807 -3.988 -21.762 1.00 84.81 510 GLU A O 1
ATOM 3899 N N . LEU A 1 511 ? 13.522 -5.064 -23.708 1.00 84.31 511 LEU A N 1
ATOM 3900 C CA . LEU A 1 511 ? 12.323 -4.304 -24.079 1.00 84.31 511 LEU A CA 1
ATOM 3901 C C . LEU A 1 511 ? 11.138 -4.572 -23.143 1.00 84.31 511 LEU A C 1
ATOM 3903 O O . LEU A 1 511 ? 10.366 -3.658 -22.847 1.00 84.31 511 LEU A O 1
ATOM 3907 N N . LYS A 1 512 ? 10.993 -5.808 -22.651 1.00 88.31 512 LYS A N 1
ATOM 3908 C CA . LYS A 1 512 ? 9.962 -6.193 -21.675 1.00 88.31 512 LYS A CA 1
ATOM 3909 C C . LYS A 1 512 ? 10.059 -5.389 -20.391 1.00 88.31 512 LYS A C 1
ATOM 3911 O O . LYS A 1 512 ? 9.047 -4.957 -19.851 1.00 88.31 512 LYS A O 1
ATOM 3916 N N . LEU A 1 513 ? 11.282 -5.223 -19.900 1.00 90.25 513 LEU A N 1
ATOM 3917 C CA . LEU A 1 513 ? 11.571 -4.545 -18.642 1.00 90.25 513 LEU A CA 1
ATOM 3918 C C . LEU A 1 513 ? 11.303 -3.050 -18.760 1.00 90.25 513 LEU A C 1
ATOM 3920 O O . LEU A 1 513 ? 10.629 -2.487 -17.897 1.00 90.25 513 LEU A O 1
ATOM 3924 N N . TYR A 1 514 ? 11.728 -2.443 -19.870 1.00 90.62 514 TYR A N 1
ATOM 3925 C CA . TYR A 1 514 ? 11.348 -1.074 -20.203 1.00 90.62 514 TYR A CA 1
ATOM 3926 C C . TYR A 1 514 ? 9.823 -0.919 -20.274 1.00 90.62 514 TYR A C 1
ATOM 3928 O O . TYR A 1 514 ? 9.269 0.002 -19.678 1.00 90.62 514 TYR A O 1
ATOM 3936 N N . ASP A 1 515 ? 9.119 -1.839 -20.943 1.00 91.19 515 ASP A N 1
ATOM 3937 C CA . ASP A 1 515 ? 7.659 -1.786 -21.046 1.00 91.19 515 ASP A CA 1
ATOM 3938 C C . ASP A 1 515 ? 6.971 -1.864 -19.679 1.00 91.19 515 ASP A C 1
ATOM 3940 O O . ASP A 1 515 ? 6.084 -1.064 -19.375 1.00 91.19 515 ASP A O 1
ATOM 3944 N N . TRP A 1 516 ? 7.419 -2.779 -18.821 1.00 93.06 516 TRP A N 1
ATOM 3945 C CA . TRP A 1 516 ? 6.894 -2.919 -17.468 1.00 93.06 516 TRP A CA 1
ATOM 3946 C C . TRP A 1 516 ? 7.130 -1.663 -16.631 1.00 93.06 516 TRP A C 1
ATOM 3948 O O . TRP A 1 516 ? 6.173 -1.138 -16.070 1.00 93.06 516 TRP A O 1
ATOM 3958 N N . CYS A 1 517 ? 8.369 -1.172 -16.571 1.00 95.12 517 CYS A N 1
ATOM 3959 C CA . CYS A 1 517 ? 8.757 -0.063 -15.701 1.00 95.12 517 CYS A CA 1
ATOM 3960 C C . CYS A 1 517 ? 8.284 1.310 -16.197 1.00 95.12 517 CYS A C 1
ATOM 3962 O O . CYS A 1 517 ? 7.850 2.127 -15.389 1.00 95.12 517 CYS A O 1
ATOM 3964 N N . CYS A 1 518 ? 8.368 1.575 -17.502 1.00 93.25 518 CYS A N 1
ATOM 3965 C CA . CYS A 1 518 ? 8.148 2.909 -18.064 1.00 93.25 518 CYS A CA 1
ATOM 3966 C C . CYS A 1 518 ? 6.772 3.095 -18.709 1.00 93.25 518 CYS A C 1
ATOM 3968 O O . CYS A 1 518 ? 6.230 4.193 -18.630 1.00 93.25 518 CYS A O 1
ATOM 3970 N N . ASN A 1 519 ? 6.181 2.053 -19.310 1.00 92.69 519 ASN A N 1
ATOM 3971 C CA . ASN A 1 519 ? 4.884 2.190 -19.990 1.00 92.69 519 ASN A CA 1
ATOM 3972 C C . ASN A 1 519 ? 3.710 1.704 -19.131 1.00 92.69 519 ASN A C 1
ATOM 3974 O O . ASN A 1 519 ? 2.642 2.307 -19.164 1.00 92.69 519 ASN A O 1
ATOM 3978 N N . ARG A 1 520 ? 3.874 0.599 -18.386 1.00 94.06 520 ARG A N 1
ATOM 3979 C CA . ARG A 1 520 ? 2.746 -0.081 -17.719 1.00 94.06 520 ARG A CA 1
ATOM 3980 C C . ARG A 1 520 ? 2.648 0.119 -16.213 1.00 94.06 520 ARG A C 1
ATOM 3982 O O . ARG A 1 520 ? 1.561 -0.025 -15.666 1.00 94.06 520 ARG A O 1
ATOM 3989 N N . ALA A 1 521 ? 3.747 0.429 -15.530 1.00 93.12 521 ALA A N 1
ATOM 3990 C CA . ALA A 1 521 ? 3.741 0.628 -14.080 1.00 93.12 521 ALA A CA 1
ATOM 3991 C C . ALA A 1 521 ? 3.031 1.922 -13.635 1.00 93.12 521 ALA A C 1
ATOM 3993 O O . ALA A 1 521 ? 2.697 2.055 -12.455 1.00 93.12 521 ALA A O 1
ATOM 3994 N N . GLY A 1 522 ? 2.819 2.872 -14.556 1.00 89.88 522 GLY A N 1
ATOM 3995 C CA . GLY A 1 522 ? 2.144 4.142 -14.271 1.00 89.88 522 GLY A CA 1
ATOM 3996 C C . GLY A 1 522 ? 2.882 5.006 -13.244 1.00 89.88 522 GLY A C 1
ATOM 3997 O O . GLY A 1 522 ? 2.239 5.691 -12.459 1.00 89.88 522 GLY A O 1
ATOM 3998 N N . SER A 1 523 ? 4.218 4.927 -13.187 1.00 91.25 523 SER A N 1
ATOM 3999 C CA . SER A 1 523 ? 5.039 5.678 -12.230 1.00 91.25 523 SER A CA 1
ATOM 4000 C C . SER A 1 523 ? 6.333 6.169 -12.875 1.00 91.25 523 SER A C 1
ATOM 4002 O O . SER A 1 523 ? 7.188 5.373 -13.270 1.00 91.25 523 SER A O 1
ATOM 4004 N N . ALA A 1 524 ? 6.501 7.492 -12.932 1.00 92.81 524 ALA A N 1
ATOM 4005 C CA . ALA A 1 524 ? 7.724 8.121 -13.429 1.00 92.81 524 ALA A CA 1
ATOM 4006 C C . ALA A 1 524 ? 8.950 7.736 -12.582 1.00 92.81 524 ALA A C 1
ATOM 4008 O O . ALA A 1 524 ? 10.026 7.498 -13.129 1.00 92.81 524 ALA A O 1
ATOM 4009 N N . HIS A 1 525 ? 8.770 7.586 -11.264 1.00 93.75 525 HIS A N 1
ATOM 4010 C CA . HIS A 1 525 ? 9.830 7.150 -10.354 1.00 93.75 525 HIS A CA 1
ATOM 4011 C C . HIS A 1 525 ? 10.359 5.751 -10.709 1.00 93.75 525 HIS A C 1
ATOM 4013 O O . HIS A 1 525 ? 11.566 5.520 -10.709 1.00 93.75 525 HIS A O 1
ATOM 4019 N N . LEU A 1 526 ? 9.479 4.819 -11.090 1.00 94.94 526 LEU A N 1
ATOM 4020 C CA . LEU A 1 526 ? 9.899 3.474 -11.497 1.00 94.94 526 LEU A CA 1
ATOM 4021 C C . LEU A 1 526 ? 10.628 3.471 -12.845 1.00 94.94 526 LEU A C 1
ATOM 4023 O O . LEU A 1 526 ? 11.594 2.726 -13.019 1.00 94.94 526 LEU A O 1
ATOM 4027 N N . CYS A 1 527 ? 10.235 4.340 -13.779 1.00 94.88 527 CYS A N 1
ATOM 4028 C CA . CYS A 1 527 ? 10.984 4.522 -15.023 1.00 94.88 527 CYS A CA 1
ATOM 4029 C C . CYS A 1 527 ? 12.373 5.150 -14.793 1.00 94.88 527 CYS A C 1
ATOM 4031 O O . CYS A 1 527 ? 13.340 4.806 -15.484 1.00 94.88 527 CYS A O 1
ATOM 4033 N N . ALA A 1 528 ? 12.499 6.036 -13.799 1.00 95.00 528 ALA A N 1
ATOM 4034 C CA . ALA A 1 528 ? 13.785 6.583 -13.377 1.00 95.00 528 ALA A CA 1
ATOM 4035 C C . ALA A 1 528 ? 14.694 5.485 -12.800 1.00 95.00 528 ALA A C 1
ATOM 4037 O O . ALA A 1 528 ? 15.807 5.320 -13.293 1.00 95.00 528 ALA A O 1
ATOM 4038 N N . ARG A 1 529 ? 14.187 4.634 -11.892 1.00 93.62 529 ARG A N 1
ATOM 4039 C CA . ARG A 1 529 ? 14.938 3.468 -11.376 1.00 93.62 529 ARG A CA 1
ATOM 4040 C C . ARG A 1 529 ? 15.358 2.490 -12.468 1.00 93.62 529 ARG A C 1
ATOM 4042 O O . ARG A 1 529 ? 16.465 1.959 -12.443 1.00 93.62 529 ARG A O 1
ATOM 4049 N N . TYR A 1 530 ? 14.499 2.257 -13.459 1.00 94.38 530 TYR A N 1
ATOM 4050 C CA . TYR A 1 530 ? 14.902 1.500 -14.643 1.00 94.38 530 TYR A CA 1
ATOM 4051 C C . TYR A 1 530 ? 16.086 2.173 -15.351 1.00 94.38 530 TYR A C 1
ATOM 4053 O O . TYR A 1 530 ? 17.047 1.500 -15.713 1.00 94.38 530 TYR A O 1
ATOM 4061 N N . SER A 1 531 ? 16.037 3.495 -15.524 1.00 93.50 531 SER A N 1
ATOM 4062 C CA . SER A 1 531 ? 17.080 4.257 -16.214 1.00 93.50 531 SER A CA 1
ATOM 4063 C C . SER A 1 531 ? 18.399 4.312 -15.443 1.00 93.50 531 SER A C 1
ATOM 4065 O O . SER A 1 531 ? 19.445 4.353 -16.076 1.00 93.50 531 SER A O 1
ATOM 4067 N N . GLU A 1 532 ? 18.378 4.223 -14.113 1.00 94.38 532 GLU A N 1
ATOM 4068 C CA . GLU A 1 532 ? 19.588 4.026 -13.302 1.00 94.38 532 GLU A CA 1
ATOM 4069 C C . GLU A 1 532 ? 20.254 2.678 -13.613 1.00 94.38 532 GLU A C 1
ATOM 4071 O O . GLU A 1 532 ? 21.471 2.595 -13.740 1.00 94.38 532 GLU A O 1
ATOM 4076 N N . LYS A 1 533 ? 19.460 1.613 -13.798 1.00 94.44 533 LYS A N 1
ATOM 4077 C CA . LYS A 1 533 ? 19.964 0.260 -14.101 1.00 94.44 533 LYS A CA 1
ATOM 4078 C C . LYS A 1 533 ? 20.208 0.003 -15.588 1.00 94.44 533 LYS A C 1
ATOM 4080 O O . LYS A 1 533 ? 20.860 -0.985 -15.926 1.00 94.44 533 LYS A O 1
ATOM 4085 N N . ARG A 1 534 ? 19.665 0.836 -16.475 1.00 93.25 534 ARG A N 1
ATOM 4086 C CA . ARG A 1 534 ? 19.849 0.821 -17.937 1.00 93.25 534 ARG A CA 1
ATOM 4087 C C . ARG A 1 534 ? 20.044 2.256 -18.435 1.00 93.25 534 ARG A C 1
ATOM 4089 O O . ARG A 1 534 ? 19.099 2.855 -18.978 1.00 93.25 534 ARG A O 1
ATOM 4096 N N . PRO A 1 535 ? 21.245 2.825 -18.216 1.00 94.19 535 PRO A N 1
ATOM 4097 C CA . PRO A 1 535 ? 21.526 4.214 -18.540 1.00 94.19 535 PRO A CA 1
ATOM 4098 C C . PRO A 1 535 ? 21.285 4.534 -20.008 1.00 94.19 535 PRO A C 1
ATOM 4100 O O . PRO A 1 535 ? 21.445 3.692 -20.901 1.00 94.19 535 PRO A O 1
ATOM 4103 N N . LYS A 1 536 ? 20.893 5.783 -20.253 1.00 93.94 536 LYS A N 1
ATOM 4104 C CA . LYS A 1 536 ? 20.882 6.326 -21.607 1.00 93.94 536 LYS A CA 1
ATOM 4105 C C . LYS A 1 536 ? 22.319 6.467 -22.107 1.00 93.94 536 LYS A C 1
ATOM 4107 O O . LYS A 1 536 ? 23.239 6.678 -21.319 1.00 93.94 536 LYS A O 1
ATOM 4112 N N . ILE A 1 537 ? 22.495 6.338 -23.412 1.00 94.62 537 ILE A N 1
ATOM 4113 C CA . ILE A 1 537 ? 23.756 6.621 -24.096 1.00 94.62 537 ILE A CA 1
ATOM 4114 C C . ILE A 1 537 ? 23.446 7.469 -25.324 1.00 94.62 537 ILE A C 1
ATOM 4116 O O . ILE A 1 537 ? 22.512 7.166 -26.063 1.00 94.62 537 ILE A O 1
ATOM 4120 N N . GLY A 1 538 ? 24.154 8.585 -25.465 1.00 94.00 538 GLY A N 1
ATOM 4121 C CA . GLY A 1 538 ? 23.992 9.514 -26.578 1.00 94.00 538 GLY A CA 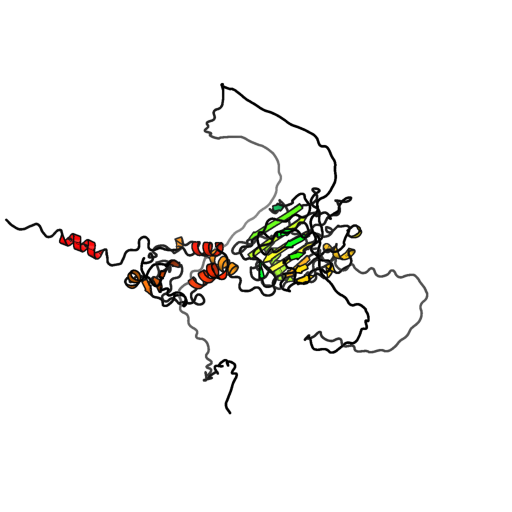1
ATOM 4122 C C . GLY A 1 538 ? 24.948 9.201 -27.723 1.00 94.00 538 GLY A C 1
ATOM 4123 O O . GLY A 1 538 ? 25.535 8.115 -27.779 1.00 94.00 538 GLY A O 1
ATOM 4124 N N . CYS A 1 539 ? 25.103 10.183 -28.608 1.00 95.38 539 CYS A N 1
ATOM 4125 C CA . CYS A 1 539 ? 26.114 10.157 -29.659 1.00 95.38 539 CYS A CA 1
ATOM 4126 C C . CYS A 1 539 ? 27.349 11.011 -29.358 1.00 95.38 539 CYS A C 1
ATOM 4128 O O . CYS A 1 539 ? 28.235 11.133 -30.201 1.00 95.38 539 CYS A O 1
ATOM 4130 N N . ASP A 1 540 ? 27.436 11.562 -28.147 1.00 92.31 540 ASP A N 1
ATOM 4131 C CA . ASP A 1 540 ? 28.604 12.309 -27.690 1.00 92.31 540 ASP A CA 1
ATOM 4132 C C . ASP A 1 540 ? 29.852 11.422 -27.783 1.00 92.31 540 ASP A C 1
ATOM 4134 O O . ASP A 1 540 ? 29.888 10.324 -27.225 1.00 92.31 540 ASP A O 1
ATOM 4138 N N . GLY A 1 541 ? 30.862 11.879 -28.526 1.00 87.25 541 GLY A N 1
ATOM 4139 C CA . GLY A 1 541 ? 32.087 11.112 -28.770 1.00 87.25 541 GLY A CA 1
ATOM 4140 C C . GLY A 1 541 ? 31.938 9.965 -29.776 1.00 87.25 541 GLY A C 1
ATOM 4141 O O . GLY A 1 541 ? 32.793 9.083 -29.819 1.00 87.25 541 GLY A O 1
ATOM 4142 N N . TYR A 1 542 ? 30.866 9.925 -30.574 1.00 92.38 542 TYR A N 1
ATOM 4143 C CA . TYR A 1 542 ? 30.787 9.013 -31.714 1.00 92.38 542 TYR A CA 1
ATOM 4144 C C . TYR A 1 542 ? 31.801 9.399 -32.801 1.00 92.38 542 TYR A C 1
ATOM 4146 O O . TYR A 1 542 ? 31.797 10.526 -33.290 1.00 92.38 542 TYR A O 1
ATOM 4154 N N . GLN A 1 543 ? 32.629 8.436 -33.209 1.00 88.00 543 GLN A N 1
ATOM 4155 C CA . GLN A 1 543 ? 33.595 8.571 -34.302 1.00 88.00 543 GLN A CA 1
ATOM 4156 C C . GLN A 1 543 ? 33.253 7.585 -35.419 1.00 88.00 543 GLN A C 1
ATOM 4158 O O . GLN A 1 543 ? 33.058 6.389 -35.161 1.00 88.00 543 GLN A O 1
ATOM 4163 N N . SER A 1 544 ? 33.161 8.097 -36.649 1.00 81.81 544 SER A N 1
ATOM 4164 C CA . SER A 1 544 ? 32.887 7.291 -37.839 1.00 81.81 544 SER A CA 1
ATOM 4165 C C . SER A 1 544 ? 34.112 6.431 -38.181 1.00 81.81 544 SER A C 1
ATOM 4167 O O . SER A 1 544 ? 35.210 6.986 -38.223 1.00 81.81 544 SER A O 1
ATOM 4169 N N . PRO A 1 545 ? 33.965 5.124 -38.478 1.00 73.06 545 PRO A N 1
ATOM 4170 C CA . PRO A 1 545 ? 35.075 4.214 -38.810 1.00 73.06 545 PRO A CA 1
ATOM 4171 C C . PRO A 1 545 ? 35.876 4.517 -40.097 1.00 73.06 545 PRO A C 1
ATOM 4173 O O . PRO A 1 545 ? 36.458 3.601 -40.666 1.00 73.06 545 PRO A O 1
ATOM 4176 N N . GLY A 1 546 ? 35.904 5.758 -40.586 1.00 60.22 546 GLY A N 1
ATOM 4177 C CA . GLY A 1 546 ? 36.567 6.121 -41.842 1.00 60.22 546 GLY A CA 1
ATOM 4178 C C . GLY A 1 546 ? 37.099 7.552 -41.933 1.00 60.22 546 GLY A C 1
ATOM 4179 O O . GLY A 1 546 ? 37.413 7.977 -43.037 1.00 60.22 546 GLY A O 1
ATOM 4180 N N . MET A 1 547 ? 37.182 8.307 -40.829 1.00 51.72 547 MET A N 1
ATOM 4181 C CA . MET A 1 547 ? 37.797 9.651 -40.842 1.00 51.72 547 MET A CA 1
ATOM 4182 C C . MET A 1 547 ? 39.271 9.658 -40.414 1.00 51.72 547 MET A C 1
ATOM 4184 O O . MET A 1 547 ? 40.002 10.526 -40.874 1.00 51.72 547 MET A O 1
ATOM 4188 N N . ASP A 1 548 ? 39.742 8.656 -39.662 1.00 48.75 548 ASP A N 1
ATOM 4189 C CA . ASP A 1 548 ? 41.167 8.562 -39.291 1.00 48.75 548 ASP A CA 1
ATOM 4190 C C . ASP A 1 548 ? 42.076 8.262 -40.498 1.00 48.75 548 ASP A C 1
ATOM 4192 O O . ASP A 1 548 ? 43.250 8.605 -40.493 1.00 48.75 548 ASP A O 1
ATOM 4196 N N . SER A 1 549 ? 41.543 7.664 -41.570 1.00 46.94 549 SER A N 1
ATOM 4197 C CA . SER A 1 549 ? 42.341 7.303 -42.752 1.00 46.94 549 SER A CA 1
ATOM 4198 C C . SER A 1 549 ? 42.521 8.438 -43.762 1.00 46.94 549 SER A C 1
ATOM 4200 O O . SER A 1 549 ? 43.322 8.287 -44.673 1.00 46.94 549 SER A O 1
ATOM 4202 N N . LEU A 1 550 ? 41.775 9.543 -43.652 1.00 47.56 550 LEU A N 1
ATOM 4203 C CA . LEU A 1 550 ? 41.920 10.685 -44.567 1.00 47.56 550 LEU A CA 1
ATOM 4204 C C . LEU A 1 550 ? 42.856 11.758 -43.996 1.00 47.56 550 LEU A C 1
ATOM 4206 O O . LEU A 1 550 ? 43.615 12.344 -44.759 1.00 47.56 550 LEU A O 1
ATOM 4210 N N . GLU A 1 551 ? 42.885 11.950 -42.671 1.00 49.66 551 GLU A N 1
ATOM 4211 C CA . GLU A 1 551 ? 43.827 12.890 -42.035 1.00 49.66 551 GLU A CA 1
ATOM 4212 C C . GLU A 1 551 ? 45.283 12.383 -42.021 1.00 49.66 551 GLU A C 1
ATOM 4214 O O . GLU A 1 551 ? 46.207 13.195 -42.000 1.00 49.66 551 GLU A O 1
ATOM 4219 N N . GLU A 1 552 ? 45.521 11.064 -42.061 1.00 48.72 552 GLU A N 1
ATOM 4220 C CA . GLU A 1 552 ? 46.880 10.519 -42.237 1.00 48.72 552 GLU A CA 1
ATOM 4221 C C . GLU A 1 552 ? 47.375 10.633 -43.688 1.00 48.72 552 GLU A C 1
ATOM 4223 O O . GLU A 1 552 ? 48.560 10.864 -43.896 1.00 48.72 552 GLU A O 1
ATOM 4228 N N . ILE A 1 553 ? 46.485 10.552 -44.687 1.00 51.06 553 ILE A N 1
ATOM 4229 C CA . ILE A 1 553 ? 46.870 10.666 -46.106 1.00 51.06 553 ILE A CA 1
ATOM 4230 C C . ILE A 1 553 ? 47.155 12.123 -46.493 1.00 51.06 553 ILE A C 1
ATOM 4232 O O . ILE A 1 553 ? 48.093 12.363 -47.245 1.00 51.06 553 ILE A O 1
ATOM 4236 N N . GLU A 1 554 ? 46.408 13.098 -45.960 1.00 50.62 554 GLU A N 1
ATOM 4237 C CA . GLU A 1 554 ? 46.685 14.522 -46.226 1.00 50.62 554 GLU A CA 1
ATOM 4238 C C . GLU A 1 554 ? 48.003 14.996 -45.587 1.00 50.62 554 GLU A C 1
ATOM 4240 O O . GLU A 1 554 ? 48.683 15.843 -46.160 1.00 50.62 554 GLU A O 1
ATOM 4245 N N . ARG A 1 555 ? 48.426 14.409 -44.455 1.00 50.66 555 ARG A N 1
ATOM 4246 C CA . ARG A 1 555 ? 49.748 14.692 -43.863 1.00 50.66 555 ARG A CA 1
ATOM 4247 C C . ARG A 1 555 ? 50.914 14.096 -44.647 1.00 50.66 555 ARG A C 1
ATOM 4249 O O . ARG A 1 555 ? 51.976 14.706 -44.664 1.00 50.66 555 ARG A O 1
ATOM 4256 N N . ASP A 1 556 ? 50.723 12.938 -45.274 1.00 49.16 556 ASP A N 1
ATOM 4257 C CA . ASP A 1 556 ? 51.775 12.259 -46.044 1.00 49.16 556 ASP A CA 1
ATOM 4258 C C . ASP A 1 556 ? 51.961 12.891 -47.440 1.00 49.16 556 ASP A C 1
ATOM 4260 O O . ASP A 1 556 ? 53.037 12.820 -48.023 1.00 49.16 556 ASP A O 1
ATOM 4264 N N . SER A 1 557 ? 50.938 13.577 -47.972 1.00 51.25 557 SER A N 1
ATOM 4265 C CA . SER A 1 557 ? 51.027 14.300 -49.251 1.00 51.25 557 SER A CA 1
ATOM 4266 C C . SER A 1 557 ? 51.677 15.688 -49.167 1.00 51.25 557 SER A C 1
ATOM 4268 O O . SER A 1 557 ? 52.110 16.207 -50.195 1.00 51.25 557 SER A O 1
ATOM 4270 N N . ASP A 1 558 ? 51.769 16.280 -47.972 1.00 52.59 558 ASP A N 1
ATOM 4271 C CA . ASP A 1 558 ? 52.364 17.610 -47.769 1.00 52.59 558 ASP A CA 1
ATOM 4272 C C . ASP A 1 558 ? 53.882 17.565 -47.473 1.00 52.59 558 ASP A C 1
ATOM 4274 O O . ASP A 1 558 ? 54.547 18.595 -47.571 1.00 52.59 558 ASP A O 1
ATOM 4278 N N . GLU A 1 559 ? 54.465 16.397 -47.159 1.00 54.12 559 GLU A N 1
ATOM 4279 C CA . GLU A 1 559 ? 55.917 16.249 -46.913 1.00 54.12 559 GLU A CA 1
ATOM 4280 C C . GLU A 1 559 ? 56.744 15.850 -48.156 1.00 54.12 559 GLU A C 1
ATOM 4282 O O . GLU A 1 559 ? 57.972 15.822 -48.082 1.00 54.12 559 GLU A O 1
ATOM 4287 N N . GLU A 1 560 ? 56.123 15.609 -49.319 1.00 54.38 560 GLU A N 1
ATOM 4288 C CA . GLU A 1 560 ? 56.829 15.107 -50.518 1.00 54.38 560 GLU A CA 1
ATOM 4289 C C . GLU A 1 560 ? 56.991 16.127 -51.668 1.00 54.38 560 GLU A C 1
ATOM 4291 O O . GLU A 1 560 ? 57.357 15.753 -52.782 1.00 54.38 560 GLU A O 1
ATOM 4296 N N . THR A 1 561 ? 56.772 17.428 -51.426 1.00 54.28 561 THR A N 1
ATOM 4297 C CA . THR A 1 561 ? 56.933 18.467 -52.468 1.00 54.28 561 THR A CA 1
ATOM 4298 C C . THR A 1 561 ? 57.784 19.658 -52.015 1.00 54.28 561 THR A C 1
ATOM 4300 O O . THR A 1 561 ? 57.295 20.777 -51.973 1.00 54.28 561 THR A O 1
ATOM 4303 N N . ASP A 1 562 ? 59.057 19.441 -51.676 1.00 53.38 562 ASP A N 1
ATOM 4304 C CA . ASP A 1 562 ? 60.084 20.499 -51.755 1.00 53.38 562 ASP A CA 1
ATOM 4305 C C . ASP A 1 562 ? 61.490 19.890 -51.653 1.00 53.38 562 ASP A C 1
ATOM 4307 O O . ASP A 1 562 ? 62.092 19.783 -50.582 1.00 53.38 562 ASP A O 1
ATOM 4311 N N . GLY A 1 563 ? 62.031 19.451 -52.789 1.00 54.16 563 GLY A N 1
ATOM 4312 C CA . GLY A 1 563 ? 63.377 18.894 -52.816 1.00 54.16 563 GLY A CA 1
ATOM 4313 C C . GLY A 1 563 ? 63.844 18.405 -54.175 1.00 54.16 563 GLY A C 1
ATOM 4314 O O . GLY A 1 563 ? 64.271 17.267 -54.249 1.00 54.16 563 GLY A O 1
ATOM 4315 N N . ASP A 1 564 ? 63.750 19.231 -55.222 1.00 47.53 564 ASP A N 1
ATOM 4316 C CA . ASP A 1 564 ? 64.657 19.192 -56.383 1.00 47.53 564 ASP A CA 1
ATOM 4317 C C . ASP A 1 564 ? 64.296 20.320 -57.366 1.00 47.53 564 ASP A C 1
ATOM 4319 O O . ASP A 1 564 ? 63.304 20.231 -58.080 1.00 47.53 564 ASP A O 1
ATOM 4323 N N . ASP A 1 565 ? 65.074 21.410 -57.374 1.00 46.34 565 ASP A N 1
ATOM 4324 C CA . ASP A 1 565 ? 65.686 21.942 -58.602 1.00 46.34 565 ASP A CA 1
ATOM 4325 C C . ASP A 1 565 ? 66.474 23.251 -58.354 1.00 46.34 565 ASP A C 1
ATOM 4327 O O . ASP A 1 565 ? 65.912 24.336 -58.206 1.00 46.34 565 ASP A O 1
ATOM 4331 N N . LYS A 1 566 ? 67.802 23.089 -58.469 1.00 42.06 566 LYS A N 1
ATOM 4332 C CA . LYS A 1 566 ? 68.810 23.994 -59.062 1.00 42.06 566 LYS A CA 1
ATOM 4333 C C . LYS A 1 566 ? 69.473 25.121 -58.261 1.00 42.06 566 LYS A C 1
ATOM 4335 O O . LYS A 1 566 ? 68.843 26.160 -57.975 1.00 42.06 566 LYS A O 1
#

InterPro domains:
  IPR003886 NIDO domain [PF06119] (213-407)
  IPR003886 NIDO domain [PS51220] (254-409)
  IPR003886 NIDO domain [SM00539] (254-411)
  IPR005533 AMOP domain [PS50856] (410-534)
  IPR005533 AMOP domain [SM00723] (410-534)
  IPR051495 Epithelial Barrier and Cell Signaling Protein [PTHR13802] (47-546)

Secondary structure (DSSP, 8-state):
-------PPPPPP-------------PPPP--------PPPP-------------------------------------------------------------------------------------------------------------------PPPPPPPPPPPPPPBPPPPP-SGGGTPEEE--SSSS-BPPPB--TT-EEEBTEEE--BEEBTTSEEE--SSTT------S--TT---S--SS-EEEEEES-B-GGGS--EEEEEEEE-TTSPPPHHHHHHHHHHHHHH------SEEEEEEEEEEEBTT-SS-SSSEEEEEEEEEE-SS-EEEEEEEEEEEE---GGG-S----EEEEE-SSS-EEE-GGGGS-HHHHT-GGGSB-TT-SSBTEEEEE-BS-----HHHHHHHHHTTPPPGGGT-TTPPPPPSBHHHHHH-TTEEEES-S-TTS--EEEEESS--TTS-EEEEEE-TTSBEEEEEEESS--SS--S-TTT-HHHHHHIIIIIIS--HHHHHHHHHHS-B--STT---TTSHHHHHHHHHHSSSSS----

Sequence (566 aa):
MAGQGDVAQLLPSVTGSGADMETPTHSPPQGSPGLPGLLPTGITAGSTGSKIPGPGPTGGSPPAALHPILGSELTTSSANGAPATAGSSLPRAFPSQGGSQGGFPATACPGTSCSLAPADPAPQTPLLRGREVLPRPGTSTVTSHTSSPVVPAPPGRPAAAPTPLPSPAVPAVPLYGYGARENDREYVERRVDFNSPLFKPETGFPFGRTLRDSLYFTDNGQIVFPASEKGIFTYPNPPPGGFNGHEEVPMIAVFWDNADFSRGVGTTFYQEFSTLNTAKPPFVRDVEAKVRQYMRSSYSAAWTLKITWEKAPVYASRSDTRKTITYQAILTTDGFRSYILMLYQDGGMQWDYTRLAATNVLIGYTSGDGFYYNDDLSKRPPAVKYRPDQFRGYNTDLRGLWIYKLESRVGINYRLKCLAWTGQQQEPRAWSQGLPTCPCSLQQGQQDPRFKSSRGGRWAARVSMLHSASPNQHGAGVRCLYDSQNQLIEGRQERYWRSSRQASPYRDQELKLYDWCCNRAGSAHLCARYSEKRPKIGCDGYQSPGMDSLEEIERDSDEETDGDDK

pLDDT: mean 72.54, std 28.93, range [24.2, 98.88]

Foldseek 3Di:
DDDDDDDDDDDDDDDDDDDDDDDDDDDDDDDDDDDDDDDDDDDDDDDDDDDDDDDDDDDDDDDDDDDDDDDDDDDDDDDDDDDDDDDDDDDDDDDDDDDDDDDDDDDDDDDDDDDDDDDDDDDDDDDDDDDDDDDDDDDDDDDDDDDDDDDDDDDDDDDDDPDPDPDPQLAADDDDDFDVVVPWDWDDDLWWFDKDDKDAPLLAAAFAQDRAGIWIAILQQKIWGAPDNVRDDGDAAADQVHDQQQDPIWMFRLWGHHFHNNVVFWTKTKDKDQPQLHDDDPVQVVVQVVCCVLVVDPDDFRIKMKMKTGQTHHPPCPDDSPQGWIWMWMWTDPSFWIKIKIAGHQVRLGDDCVPDPDLQIWGWIHPSNRDIDTDPLSVDPSVRNSPQSSDDEPRDSHGRIYMDIRYDHYDDSLSSVLSNVLSPFDFCVVAVPPEAFDAQFPVLQVQALQKDWAPADDPVFQKTKIKGQAGDPQQWIKIWIAHPVRGTPWIKTGNHDDNHDDNDLVPDVLSVSCCSQPPPNPDPVSNVSNCRRIPTGHCVPPDRPPPVVVVVVVVVVVPPPDDDDD

Radius of gyration: 39.84 Å; chains: 1; bounding box: 126×110×108 Å